Protein AF-0000000085012484 (afdb_homodimer)

InterPro domains:
  IPR000868 Isochorismatase-like domain [PF00857] (34-197)
  IPR036380 Isochorismatase-like superfamily [G3DSA:3.40.50.850] (28-224)
  IPR036380 Isochorismatase-like superfamily [SSF52499] (5-219)
  IPR044717 Nicotinamidase 1 [PTHR47297] (10-223)

Secondary structure (DSSP, 8-state):
--HHHHHHHHHHHHHHHHHTPPEEEE-S-GGGEEEEEE--BGGGTTSSTT--HHHHTTHHHHHHHHHHHHHTT--GGGEEEEEE-B-TT-GGGGTS-S-SBTTSGGGSBPHHHHTSTTGGGSEEEEESSS-GGG-HHHHHHHHH---SEEEEEEE-TTTHHHHHHHHHHHHHHHTT--PEEEEEGGGEE---BTTB-HHHHHHHHHHHHHHTT-EEESEEEE----/--HHHHHHHHHHHHHHHHHTPPEEEE-S-GGGEEEEEE--BGGGTTSSTT--HHHHTTHHHHHHHHHHHHHTT--GGGEEEEEE-B-TT-GGGGTS-S-SBTTSGGGSBPHHHHTSTTGGGSEEEEESSS-GGG-HHHHHHHHH---SEEEEEEE-TTTHHHHHHHHHHHHHHHTT--PEEEEEGGGEE---BTTB-HHHHHHHHHHHHHHTT-EEESEEEE----

Sequence (452 aa):
MTLQEQARQQADLLQAWMSALPEWVLTTRPDRVAVVCVDLVEGFTREGPLASPRVAEIIPRIVQLLRRLLDRGVPAENVVLVQDSHPLDAKEFQAYPPHCVAGTAEAQAVAELRALPEFARFQHFQKNSIASHTSPAFQAWLAQAEFDVVIALGDVTDLCLYTLALHLVTFGMANQQDWTVVVPEECVQTWDAPDHPGDLYHALFLHQLARNGVRVVRALSVGAESMTLQEQARQQADLLQAWMSALPEWVLTTRPDRVAVVCVDLVEGFTREGPLASPRVAEIIPRIVQLLRRLLDRGVPAENVVLVQDSHPLDAKEFQAYPPHCVAGTAEAQAVAELRALPEFARFQHFQKNSIASHTSPAFQAWLAQAEFDVVIALGDVTDLCLYTLALHLVTFGMANQQDWTVVVPEECVQTWDAPDHPGDLYHALFLHQLARNGVRVVRALSVGAES

Solvent-accessible surface area (backbone atoms only — not comparable to full-atom values): 22798 Å² total; per-residue (Å²): 129,56,53,44,56,48,26,33,54,47,28,52,51,43,51,54,52,62,75,61,41,43,73,44,73,56,77,70,60,34,79,30,40,32,37,44,33,27,45,61,22,23,19,38,27,77,30,73,87,63,36,21,69,60,36,43,65,28,48,65,54,41,52,50,51,50,50,54,43,44,73,67,49,25,49,48,66,35,32,32,40,46,27,50,37,20,61,94,80,41,52,50,43,79,55,38,75,81,61,23,36,61,93,42,70,29,34,32,64,31,68,75,55,68,67,38,90,54,45,86,50,33,38,80,36,60,17,44,42,62,37,50,80,66,12,65,69,47,46,56,52,58,73,71,57,74,50,49,34,37,37,42,36,28,32,31,29,67,46,35,31,36,44,36,52,49,46,56,46,35,48,26,24,48,66,67,45,84,48,44,34,33,32,36,50,63,32,45,28,32,55,72,48,95,95,38,54,26,70,51,42,34,46,51,38,50,50,51,40,37,59,66,58,32,46,60,22,41,38,74,39,74,63,74,84,124,130,54,53,43,56,47,26,32,54,49,28,52,52,42,52,54,52,63,75,62,42,43,73,41,72,55,77,71,59,34,78,30,39,32,36,43,32,27,44,63,21,24,19,39,27,78,31,74,86,63,37,20,69,59,36,43,64,29,49,64,54,42,53,51,51,50,51,53,42,44,74,67,49,25,48,46,68,37,32,33,40,45,26,49,36,22,60,93,81,40,53,51,44,78,56,37,74,81,60,24,35,62,93,41,72,28,34,33,62,31,67,76,56,67,65,39,90,53,45,84,50,33,39,81,36,59,18,45,42,61,39,51,80,65,12,66,70,47,46,56,51,58,73,69,58,73,52,49,33,37,37,43,36,28,32,31,29,68,45,34,30,36,43,36,50,49,46,56,43,33,47,26,23,48,66,67,45,84,47,46,36,32,32,36,51,62,31,44,29,32,55,73,48,97,94,38,52,26,71,51,44,34,46,52,36,51,51,52,40,38,60,67,59,35,45,62,22,40,39,75,39,74,64,73,83,124

Structure (mmCIF, N/CA/C/O backbone):
data_AF-0000000085012484-model_v1
#
loop_
_entity.id
_entity.type
_entity.pdbx_description
1 polymer 'Isochorismatase hydrolase'
#
loop_
_atom_site.group_PDB
_atom_site.id
_atom_site.type_symbol
_atom_site.label_atom_id
_atom_site.label_alt_id
_atom_site.label_comp_id
_atom_site.label_asym_id
_atom_site.label_entity_id
_atom_site.label_seq_id
_atom_site.pdbx_PDB_ins_code
_atom_site.Cartn_x
_atom_site.Cartn_y
_atom_site.Cartn_z
_atom_site.occupancy
_atom_site.B_iso_or_equiv
_atom_site.auth_seq_id
_atom_site.auth_comp_id
_atom_site.auth_asym_id
_atom_site.auth_atom_id
_atom_site.pdbx_PDB_model_num
ATOM 1 N N . MET A 1 1 ? -25.656 8.266 6.945 1 86.62 1 MET A N 1
ATOM 2 C CA . MET A 1 1 ? -25.656 6.812 7.09 1 86.62 1 MET A CA 1
ATOM 3 C C . MET A 1 1 ? -24.656 6.367 8.141 1 86.62 1 MET A C 1
ATOM 5 O O . MET A 1 1 ? -23.531 6.887 8.195 1 86.62 1 MET A O 1
ATOM 9 N N . THR A 1 2 ? -25.062 5.461 8.984 1 93 2 THR A N 1
ATOM 10 C CA . THR A 1 2 ? -24.156 4.941 10.008 1 93 2 THR A CA 1
ATOM 11 C C . THR A 1 2 ? -23.047 4.109 9.367 1 93 2 THR A C 1
ATOM 13 O O . THR A 1 2 ? -23.141 3.713 8.203 1 93 2 THR A O 1
ATOM 16 N N . LEU A 1 3 ? -22 3.84 10.078 1 94.5 3 LEU A N 1
ATOM 17 C CA . LEU A 1 3 ? -20.922 2.988 9.594 1 94.5 3 LEU A CA 1
ATOM 18 C C . LEU A 1 3 ? -21.438 1.587 9.281 1 94.5 3 LEU A C 1
ATOM 20 O O . LEU A 1 3 ? -21.016 0.972 8.297 1 94.5 3 LEU A O 1
ATOM 24 N N . GLN A 1 4 ? -22.406 1.146 10.062 1 94.62 4 GLN A N 1
ATOM 25 C CA . GLN A 1 4 ? -22.984 -0.175 9.852 1 94.62 4 GLN A CA 1
ATOM 26 C C . GLN A 1 4 ? -23.734 -0.234 8.531 1 94.62 4 GLN A C 1
ATOM 28 O O . GLN A 1 4 ? -23.641 -1.22 7.793 1 94.62 4 GLN A O 1
ATOM 33 N N . GLU A 1 5 ? -24.484 0.762 8.312 1 94.81 5 GLU A N 1
ATOM 34 C CA . GLU A 1 5 ? -25.25 0.815 7.07 1 94.81 5 GLU A CA 1
ATOM 35 C C . GLU A 1 5 ? -24.328 0.892 5.855 1 94.81 5 GLU A C 1
ATOM 37 O O . GLU A 1 5 ? -24.562 0.213 4.855 1 94.81 5 GLU A O 1
ATOM 42 N N . GLN A 1 6 ? -23.297 1.693 5.977 1 95.38 6 GLN A N 1
ATOM 43 C CA . GLN A 1 6 ? -22.312 1.788 4.906 1 95.38 6 GLN A CA 1
ATOM 44 C C . GLN A 1 6 ? -21.641 0.438 4.648 1 95.38 6 GLN A C 1
ATOM 46 O O . GLN A 1 6 ? -21.484 0.031 3.498 1 95.38 6 GLN A O 1
ATOM 51 N N . ALA A 1 7 ? -21.344 -0.237 5.719 1 95.88 7 ALA A N 1
ATOM 52 C CA . ALA A 1 7 ? -20.656 -1.523 5.629 1 95.88 7 ALA A CA 1
ATOM 53 C C . ALA A 1 7 ? -21.547 -2.57 4.957 1 95.88 7 ALA A C 1
ATOM 55 O O . ALA A 1 7 ? -21.078 -3.342 4.117 1 95.88 7 ALA A O 1
ATOM 56 N N . ARG A 1 8 ? -22.781 -2.553 5.332 1 94.81 8 ARG A N 1
ATOM 57 C CA . ARG A 1 8 ? -23.703 -3.508 4.746 1 94.81 8 ARG A CA 1
ATOM 58 C C . ARG A 1 8 ? -23.859 -3.275 3.244 1 94.81 8 ARG A C 1
ATOM 60 O O . ARG A 1 8 ? -23.844 -4.227 2.459 1 94.81 8 ARG A O 1
ATOM 67 N N . GLN A 1 9 ? -24.047 -2.055 2.883 1 95.19 9 GLN A N 1
ATOM 68 C CA . GLN A 1 9 ? -24.172 -1.717 1.469 1 95.19 9 GLN A CA 1
ATOM 69 C C . GLN A 1 9 ? -22.906 -2.084 0.694 1 95.19 9 GLN A C 1
ATOM 71 O O . GLN A 1 9 ? -22.984 -2.604 -0.42 1 95.19 9 GLN A O 1
ATOM 76 N N . GLN A 1 10 ? -21.812 -1.779 1.312 1 95.62 10 GLN A N 1
ATOM 77 C CA . GLN A 1 10 ? -20.547 -2.107 0.664 1 95.62 10 GLN A CA 1
ATOM 78 C C . GLN A 1 10 ? -20.375 -3.615 0.511 1 95.62 10 GLN A C 1
ATOM 80 O O . GLN A 1 10 ? -19.844 -4.09 -0.499 1 95.62 10 GLN A O 1
ATOM 85 N N . ALA A 1 11 ? -20.781 -4.371 1.531 1 96.94 11 ALA A N 1
ATOM 86 C CA . ALA A 1 11 ? -20.719 -5.832 1.463 1 96.94 11 ALA A CA 1
ATOM 87 C C . ALA A 1 11 ? -21.547 -6.363 0.295 1 96.94 11 ALA A C 1
ATOM 89 O O . ALA A 1 11 ? -21.125 -7.293 -0.395 1 96.94 11 ALA A O 1
ATOM 90 N N . ASP A 1 12 ? -22.703 -5.746 0.072 1 97.06 12 ASP A N 1
ATOM 91 C CA . ASP A 1 12 ? -23.547 -6.145 -1.051 1 97.06 12 ASP A CA 1
ATOM 92 C C . ASP A 1 12 ? -22.844 -5.863 -2.383 1 97.06 12 ASP A C 1
ATOM 94 O O . ASP A 1 12 ? -22.875 -6.699 -3.291 1 97.06 12 ASP A O 1
ATOM 98 N N . LEU A 1 13 ? -22.266 -4.715 -2.459 1 96.94 13 LEU A N 1
ATOM 99 C CA . LEU A 1 13 ? -21.547 -4.336 -3.668 1 96.94 13 LEU A CA 1
ATOM 100 C C . LEU A 1 13 ? -20.391 -5.289 -3.928 1 96.94 13 LEU A C 1
ATOM 102 O O . LEU A 1 13 ? -20.203 -5.762 -5.051 1 96.94 13 LEU A O 1
ATOM 106 N N . LEU A 1 14 ? -19.656 -5.621 -2.891 1 97.25 14 LEU A N 1
ATOM 107 C CA . LEU A 1 14 ? -18.5 -6.496 -3.012 1 97.25 14 LEU A CA 1
ATOM 108 C C . LEU A 1 14 ? -18.922 -7.906 -3.412 1 97.25 14 LEU A C 1
ATOM 110 O O . LEU A 1 14 ? -18.281 -8.539 -4.246 1 97.25 14 LEU A O 1
ATOM 114 N N . GLN A 1 15 ? -19.969 -8.344 -2.801 1 97.5 15 GLN A N 1
ATOM 115 C CA . GLN A 1 15 ? -20.469 -9.68 -3.129 1 97.5 15 GLN A CA 1
ATOM 116 C C . GLN A 1 15 ? -20.859 -9.766 -4.602 1 97.5 15 GLN A C 1
ATOM 118 O O . GLN A 1 15 ? -20.531 -10.742 -5.277 1 97.5 15 GLN A O 1
ATOM 123 N N . ALA A 1 16 ? -21.594 -8.805 -5.066 1 97.81 16 ALA A N 1
ATOM 124 C CA . ALA A 1 16 ? -22 -8.766 -6.469 1 97.81 16 ALA A CA 1
ATOM 125 C C . ALA A 1 16 ? -20.797 -8.688 -7.395 1 97.81 16 ALA A C 1
ATOM 127 O O . ALA A 1 16 ? -20.734 -9.391 -8.406 1 97.81 16 ALA A O 1
ATOM 128 N N . TRP A 1 17 ? -19.859 -7.867 -7.055 1 97.88 17 TRP A N 1
ATOM 129 C CA . TRP A 1 17 ? -18.656 -7.68 -7.863 1 97.88 17 TRP A CA 1
ATOM 130 C C . TRP A 1 17 ? -17.844 -8.969 -7.941 1 97.88 17 TRP A C 1
ATOM 132 O O . TRP A 1 17 ? -17.438 -9.391 -9.031 1 97.88 17 TRP A O 1
ATOM 142 N N . MET A 1 18 ? -17.641 -9.602 -6.793 1 98.06 18 MET A N 1
ATOM 143 C CA . MET A 1 18 ? -16.875 -10.844 -6.734 1 98.06 18 MET A CA 1
ATOM 144 C C . MET A 1 18 ? -17.547 -11.93 -7.566 1 98.06 18 MET A C 1
ATOM 146 O O . MET A 1 18 ? -16.859 -12.688 -8.266 1 98.06 18 MET A O 1
ATOM 150 N N . SER A 1 19 ? -18.828 -12.031 -7.492 1 97.69 19 SER A N 1
ATOM 151 C CA . SER A 1 19 ? -19.578 -13.062 -8.195 1 97.69 19 SER A CA 1
ATOM 152 C C . SER A 1 19 ? -19.531 -12.867 -9.703 1 97.69 19 SER A C 1
ATOM 154 O O . SER A 1 19 ? -19.766 -13.797 -10.469 1 97.69 19 SER A O 1
ATOM 156 N N . ALA A 1 20 ? -19.172 -11.641 -10.141 1 98.19 20 ALA A N 1
ATOM 157 C CA . ALA A 1 20 ? -19.203 -11.305 -11.555 1 98.19 20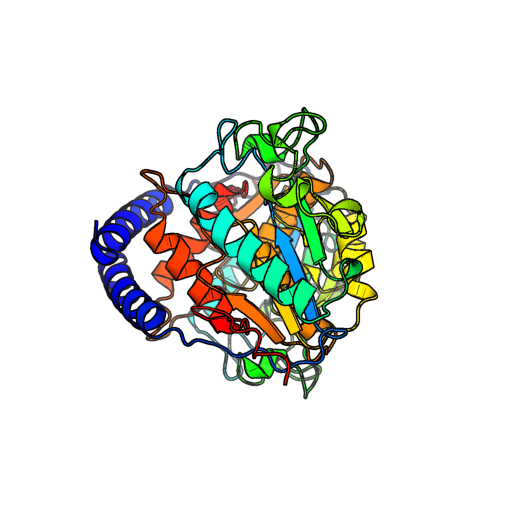 ALA A CA 1
ATOM 158 C C . ALA A 1 20 ? -17.797 -11.281 -12.156 1 98.19 20 ALA A C 1
ATOM 160 O O . ALA A 1 20 ? -17.609 -10.914 -13.312 1 98.19 20 ALA A O 1
ATOM 161 N N . LEU A 1 21 ? -16.812 -11.633 -11.383 1 98.44 21 LEU A N 1
ATOM 162 C CA . LEU A 1 21 ? -15.445 -11.625 -11.898 1 98.44 21 LEU A CA 1
ATOM 163 C C . LEU A 1 21 ? -15.328 -12.492 -13.148 1 98.44 21 LEU A C 1
ATOM 165 O O . LEU A 1 21 ? -15.766 -13.641 -13.156 1 98.44 21 LEU A O 1
ATOM 169 N N . PRO A 1 22 ? -14.734 -12 -14.164 1 97.62 22 PRO A N 1
ATOM 170 C CA . PRO A 1 22 ? -14.602 -12.766 -15.406 1 97.62 22 PRO A CA 1
ATOM 171 C C . PRO A 1 22 ? -13.398 -13.695 -15.398 1 97.62 22 PRO A C 1
ATOM 173 O O . PRO A 1 22 ? -12.516 -13.562 -14.547 1 97.62 22 PRO A O 1
ATOM 176 N N . GLU A 1 23 ? -13.469 -14.57 -16.281 1 97.25 23 GLU A N 1
ATOM 177 C CA . GLU A 1 23 ? -12.242 -15.258 -16.672 1 97.25 23 GLU A CA 1
ATOM 178 C C . GLU A 1 23 ? -11.484 -14.477 -17.734 1 97.25 23 GLU A C 1
ATOM 180 O O . GLU A 1 23 ? -12.078 -13.695 -18.484 1 97.25 23 GLU A O 1
ATOM 185 N N . TRP A 1 24 ? -10.25 -14.586 -17.719 1 97.25 24 TRP A N 1
ATOM 186 C CA . TRP A 1 24 ? -9.43 -13.891 -18.703 1 97.25 24 TRP A CA 1
ATOM 187 C C . TRP A 1 24 ? -8.523 -14.867 -19.453 1 97.25 24 TRP A C 1
ATOM 189 O O . TRP A 1 24 ? -7.863 -15.703 -18.828 1 97.25 24 TRP A O 1
ATOM 199 N N . VAL A 1 25 ? -8.484 -14.812 -20.719 1 96.88 25 VAL A N 1
ATOM 200 C CA . VAL A 1 25 ? -7.637 -15.664 -21.547 1 96.88 25 VAL A CA 1
ATOM 201 C C . VAL A 1 25 ? -6.332 -14.945 -21.875 1 96.88 25 VAL A C 1
ATOM 203 O O . VAL A 1 25 ? -6.348 -13.852 -22.453 1 96.88 25 VAL A O 1
ATOM 206 N N . LEU A 1 26 ? -5.273 -15.516 -21.453 1 96.75 26 LEU A N 1
ATOM 207 C CA . LEU A 1 26 ? -3.957 -14.953 -21.719 1 96.75 26 LEU A CA 1
ATOM 208 C C . LEU A 1 26 ? -3.547 -15.188 -23.172 1 96.75 26 LEU A C 1
ATOM 210 O O . LEU A 1 26 ? -3.402 -16.328 -23.609 1 96.75 26 LEU A O 1
ATOM 214 N N . THR A 1 27 ? -3.324 -14.125 -23.922 1 95.38 27 THR A N 1
ATOM 215 C CA . THR A 1 27 ? -2.977 -14.242 -25.328 1 95.38 27 THR A CA 1
ATOM 216 C C . THR A 1 27 ? -1.604 -13.641 -25.609 1 95.38 27 THR A C 1
ATOM 218 O O . THR A 1 27 ? -1.091 -13.727 -26.719 1 95.38 27 THR A O 1
ATOM 221 N N . THR A 1 28 ? -1.073 -13.031 -24.594 1 95.56 28 THR A N 1
ATOM 222 C CA . THR A 1 28 ? 0.218 -12.359 -24.719 1 95.56 28 THR A CA 1
ATOM 223 C C . THR A 1 28 ? 1.323 -13.367 -25.016 1 95.56 28 THR A C 1
ATOM 225 O O . THR A 1 28 ? 1.299 -14.492 -24.516 1 95.56 28 THR A O 1
ATOM 228 N N . ARG A 1 29 ? 2.338 -12.961 -25.875 1 96.19 29 ARG A N 1
ATOM 229 C CA . ARG A 1 29 ? 3.508 -13.797 -26.109 1 96.19 29 ARG A CA 1
ATOM 230 C C . ARG A 1 29 ? 4.148 -14.234 -24.797 1 96.19 29 ARG A C 1
ATOM 232 O O . ARG A 1 29 ? 4.344 -13.414 -23.891 1 96.19 29 ARG A O 1
ATOM 239 N N . PRO A 1 30 ? 4.457 -15.516 -24.703 1 96.56 30 PRO A N 1
ATOM 240 C CA . PRO A 1 30 ? 4.945 -16.047 -23.422 1 96.56 30 PRO A CA 1
ATOM 241 C C . PRO A 1 30 ? 6.176 -15.305 -22.906 1 96.56 30 PRO A C 1
ATOM 243 O O . PRO A 1 30 ? 6.328 -15.117 -21.703 1 96.56 30 PRO A O 1
ATOM 246 N N . ASP A 1 31 ? 7.086 -14.875 -23.781 1 96.12 31 ASP A N 1
ATOM 247 C CA . ASP A 1 31 ? 8.328 -14.227 -23.359 1 96.12 31 ASP A CA 1
ATOM 248 C C . ASP A 1 31 ? 8.055 -12.828 -22.797 1 96.12 31 ASP A C 1
ATOM 250 O O . ASP A 1 31 ? 8.93 -12.219 -22.188 1 96.12 31 ASP A O 1
ATOM 254 N N . ARG A 1 32 ? 6.797 -12.336 -22.938 1 97.06 32 ARG A N 1
ATOM 255 C CA . ARG A 1 32 ? 6.41 -11.008 -22.484 1 97.06 32 ARG A CA 1
ATOM 256 C C . ARG A 1 32 ? 5.527 -11.094 -21.25 1 97.06 32 ARG A C 1
ATOM 258 O O . ARG A 1 32 ? 4.926 -10.102 -20.828 1 97.06 32 ARG A O 1
ATOM 265 N N . VAL A 1 33 ? 5.453 -12.281 -20.609 1 97.62 33 VAL A N 1
ATOM 266 C CA . VAL A 1 33 ? 4.664 -12.539 -19.406 1 97.62 33 VAL A CA 1
ATOM 267 C C . VAL A 1 33 ? 5.594 -12.742 -18.219 1 97.62 33 VAL A C 1
ATOM 269 O O . VAL A 1 33 ? 6.574 -13.492 -18.312 1 97.62 33 VAL A O 1
ATOM 272 N N . ALA A 1 34 ? 5.355 -12.039 -17.141 1 98.19 34 ALA A N 1
ATOM 273 C CA . ALA A 1 34 ? 6.004 -12.305 -15.859 1 98.19 34 ALA A CA 1
ATOM 274 C C . ALA A 1 34 ? 4.992 -12.797 -14.828 1 98.19 34 ALA A C 1
ATOM 276 O O . ALA A 1 34 ? 3.828 -12.391 -14.852 1 98.19 34 ALA A O 1
ATOM 277 N N . VAL A 1 35 ? 5.445 -13.68 -13.969 1 98.62 35 VAL A N 1
ATOM 278 C CA . VAL A 1 35 ? 4.668 -14.133 -12.82 1 98.62 35 VAL A CA 1
ATOM 279 C C . VAL A 1 35 ? 5.398 -13.781 -11.531 1 98.62 35 VAL A C 1
ATOM 281 O O . VAL A 1 35 ? 6.523 -14.234 -11.297 1 98.62 35 VAL A O 1
ATOM 284 N N . VAL A 1 36 ? 4.801 -12.961 -10.734 1 98.81 36 VAL A N 1
ATOM 285 C CA . VAL A 1 36 ? 5.402 -12.555 -9.469 1 98.81 36 VAL A CA 1
ATOM 286 C C . VAL A 1 36 ? 4.586 -13.109 -8.305 1 98.81 36 VAL A C 1
ATOM 288 O O . VAL A 1 36 ? 3.422 -12.75 -8.125 1 98.81 36 VAL A O 1
ATOM 291 N N . CYS A 1 37 ? 5.203 -13.984 -7.574 1 98.88 37 CYS A N 1
ATOM 292 C CA . CYS A 1 37 ? 4.574 -14.688 -6.461 1 98.88 37 CYS A CA 1
ATOM 293 C C . CYS A 1 37 ? 5.078 -14.148 -5.125 1 98.88 37 CYS A C 1
ATOM 295 O O . CYS A 1 37 ? 6.285 -13.992 -4.93 1 98.88 37 CYS A O 1
ATOM 297 N N . VAL A 1 38 ? 4.125 -13.93 -4.219 1 98.88 38 VAL A N 1
ATOM 298 C CA . VAL A 1 38 ? 4.547 -13.406 -2.926 1 98.88 38 VAL A CA 1
ATOM 299 C C . VAL A 1 38 ? 4.188 -14.398 -1.822 1 98.88 38 VAL A C 1
ATOM 301 O O . VAL A 1 38 ? 3.043 -14.852 -1.735 1 98.88 38 VAL A O 1
ATOM 304 N N . ASP A 1 39 ? 5.16 -14.781 -1.047 1 98.62 39 ASP A N 1
ATOM 305 C CA . ASP A 1 39 ? 5.055 -15.477 0.234 1 98.62 39 ASP A CA 1
ATOM 306 C C . ASP A 1 39 ? 4.363 -16.828 0.073 1 98.62 39 ASP A C 1
ATOM 308 O O . ASP A 1 39 ? 3.439 -17.156 0.823 1 98.62 39 ASP A O 1
ATOM 312 N N . LEU A 1 40 ? 4.785 -17.516 -0.959 1 98.62 40 LEU A N 1
ATOM 313 C CA . LEU A 1 40 ? 4.453 -18.938 -1.072 1 98.62 40 LEU A CA 1
ATOM 314 C C . LEU A 1 40 ? 5.453 -19.797 -0.301 1 98.62 40 LEU A C 1
ATOM 316 O O . LEU A 1 40 ? 6.199 -20.578 -0.896 1 98.62 40 LEU A O 1
ATOM 320 N N . VAL A 1 41 ? 5.371 -19.656 1 1 98.69 41 VAL A N 1
ATOM 321 C CA . VAL A 1 41 ? 6.324 -20.266 1.918 1 98.69 41 VAL A CA 1
ATOM 322 C C . VAL A 1 41 ? 5.578 -21.125 2.934 1 98.69 41 VAL A C 1
ATOM 324 O O . VAL A 1 41 ? 4.379 -20.953 3.15 1 98.69 41 VAL A O 1
ATOM 327 N N . GLU A 1 42 ? 6.301 -21.953 3.594 1 98.69 42 GLU A N 1
ATOM 328 C CA . GLU A 1 42 ? 5.715 -22.875 4.559 1 98.69 42 GLU A CA 1
ATOM 329 C C . GLU A 1 42 ? 5.18 -22.141 5.781 1 98.69 42 GLU A C 1
ATOM 331 O O . GLU A 1 42 ? 4.191 -22.562 6.387 1 98.69 42 GLU A O 1
ATOM 336 N N . GLY A 1 43 ? 5.75 -21.016 6.113 1 98.44 43 GLY A N 1
ATOM 337 C CA . GLY A 1 43 ? 5.395 -20.234 7.293 1 98.44 43 GLY A CA 1
ATOM 338 C C . GLY A 1 43 ? 4.012 -19.625 7.211 1 98.44 43 GLY A C 1
ATOM 339 O O . GLY A 1 43 ? 3.455 -19.203 8.227 1 98.44 43 GLY A O 1
ATOM 340 N N . PHE A 1 44 ? 3.412 -19.578 6.02 1 98.44 44 PHE A N 1
ATOM 341 C CA . PHE A 1 44 ? 2.074 -19.031 5.852 1 98.44 44 PHE A CA 1
ATOM 342 C C . PHE A 1 44 ? 1.084 -20.125 5.457 1 98.44 44 PHE A C 1
ATOM 344 O O . PHE A 1 44 ? -0.105 -19.859 5.2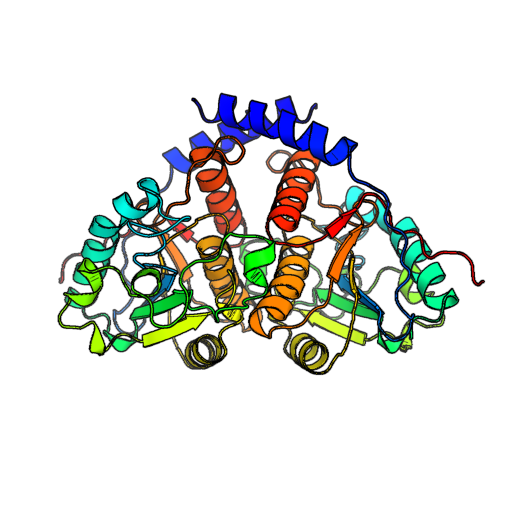77 1 98.44 44 PHE A O 1
ATOM 351 N N . THR A 1 45 ? 1.548 -21.344 5.32 1 97.81 45 THR A N 1
ATOM 352 C CA . THR A 1 45 ? 0.687 -22.438 4.863 1 97.81 45 THR A CA 1
ATOM 353 C C . THR A 1 45 ? 0.558 -23.5 5.938 1 97.81 45 THR A C 1
ATOM 355 O O . THR A 1 45 ? -0.546 -23.797 6.41 1 97.81 45 THR A O 1
ATOM 358 N N . ARG A 1 46 ? 1.767 -23.984 6.391 1 96.94 46 ARG A N 1
ATOM 359 C CA . ARG A 1 46 ? 1.653 -25.188 7.199 1 96.94 46 ARG A CA 1
ATOM 360 C C . ARG A 1 46 ? 2.49 -25.078 8.469 1 96.94 46 ARG A C 1
ATOM 362 O O . ARG A 1 46 ? 2.311 -25.859 9.406 1 96.94 46 ARG A O 1
ATOM 369 N N . GLU A 1 47 ? 3.314 -24.156 8.578 1 96.25 47 GLU A N 1
ATOM 370 C CA . GLU A 1 47 ? 4.25 -24.094 9.703 1 96.25 47 GLU A CA 1
ATOM 371 C C . GLU A 1 47 ? 4.203 -22.719 10.375 1 96.25 47 GLU A C 1
ATOM 373 O O . GLU A 1 47 ? 4.105 -21.688 9.695 1 96.25 47 GLU A O 1
ATOM 378 N N . GLY A 1 48 ? 4.23 -22.781 11.766 1 95.88 48 GLY A N 1
ATOM 379 C CA . GLY A 1 48 ? 4.484 -21.531 12.461 1 95.88 48 GLY A CA 1
ATOM 380 C C . GLY A 1 48 ? 3.217 -20.797 12.852 1 95.88 48 GLY A C 1
ATOM 381 O O . GLY A 1 48 ? 2.113 -21.234 12.516 1 95.88 48 GLY A O 1
ATOM 382 N N . PRO A 1 49 ? 3.406 -19.672 13.484 1 96 49 PRO A N 1
ATOM 383 C CA . PRO A 1 49 ? 2.293 -18.969 14.117 1 96 49 PRO A CA 1
ATOM 384 C C . PRO A 1 49 ? 1.375 -18.281 13.109 1 96 49 PRO A C 1
ATOM 386 O O . PRO A 1 49 ? 0.233 -17.938 13.438 1 96 49 PRO A O 1
ATOM 389 N N . LEU A 1 50 ? 1.866 -18.062 11.898 1 96.25 50 LEU A N 1
ATOM 390 C CA . LEU A 1 50 ? 1.052 -17.328 10.93 1 96.25 50 LEU A CA 1
ATOM 391 C C . LEU A 1 50 ? 0.537 -18.266 9.836 1 96.25 50 LEU A C 1
ATOM 393 O O . LEU A 1 50 ? 0.027 -17.797 8.812 1 96.25 50 LEU A O 1
ATOM 397 N N . ALA A 1 51 ? 0.682 -19.562 10.078 1 97.25 51 ALA A N 1
ATOM 398 C CA . ALA A 1 51 ? 0.148 -20.531 9.125 1 97.25 51 ALA A CA 1
ATOM 399 C C . ALA A 1 51 ? -1.374 -20.453 9.055 1 97.25 51 ALA A C 1
ATOM 401 O O . ALA A 1 51 ? -2.043 -20.281 10.078 1 97.25 51 ALA A O 1
ATOM 402 N N . SER A 1 52 ? -1.858 -20.531 7.824 1 97.06 52 SER A N 1
ATOM 403 C CA . SER A 1 52 ? -3.299 -20.469 7.59 1 97.06 52 SER A CA 1
ATOM 404 C C . SER A 1 52 ? -3.75 -21.578 6.645 1 97.06 52 SER A C 1
ATOM 406 O O . SER A 1 52 ? -3.254 -21.688 5.52 1 97.06 52 SER A O 1
ATOM 408 N N . PRO A 1 53 ? -4.75 -22.359 7.055 1 96.56 53 PRO A N 1
ATOM 409 C CA . PRO A 1 53 ? -5.293 -23.359 6.133 1 96.56 53 PRO A CA 1
ATOM 410 C C . PRO A 1 53 ? -5.875 -22.75 4.863 1 96.56 53 PRO A C 1
ATOM 412 O O . PRO A 1 53 ? -5.828 -23.359 3.797 1 96.56 53 PRO A O 1
ATOM 415 N N . ARG A 1 54 ? -6.398 -21.547 4.957 1 97.19 54 ARG A N 1
ATOM 416 C CA . ARG A 1 54 ? -6.926 -20.844 3.789 1 97.19 54 ARG A CA 1
ATOM 417 C C . ARG A 1 54 ? -5.836 -20.625 2.746 1 97.19 54 ARG A C 1
ATOM 419 O O . ARG A 1 54 ? -6.062 -20.828 1.55 1 97.19 54 ARG A O 1
ATOM 426 N N . VAL A 1 55 ? -4.707 -20.25 3.26 1 97.38 55 VAL A N 1
ATOM 427 C CA . VAL A 1 55 ? -3.592 -19.969 2.361 1 97.38 55 VAL A CA 1
ATOM 428 C C . VAL A 1 55 ? -3.057 -21.281 1.782 1 97.38 55 VAL A C 1
ATOM 430 O O . VAL A 1 55 ? -2.736 -21.344 0.594 1 97.38 55 VAL A O 1
ATOM 433 N N . ALA A 1 56 ? -2.996 -22.312 2.6 1 98.06 56 ALA A N 1
ATOM 434 C CA . ALA A 1 56 ? -2.537 -23.625 2.123 1 98.06 56 ALA A CA 1
ATOM 435 C C . ALA A 1 56 ? -3.414 -24.125 0.982 1 98.06 56 ALA A C 1
ATOM 437 O O . ALA A 1 56 ? -2.926 -24.797 0.067 1 98.06 56 ALA A O 1
ATOM 438 N N . GLU A 1 57 ? -4.617 -23.75 0.962 1 97.5 57 GLU A N 1
ATOM 439 C CA . GLU A 1 57 ? -5.613 -24.297 0.042 1 97.5 57 GLU A CA 1
ATOM 440 C C . GLU A 1 57 ? -5.402 -23.766 -1.374 1 97.5 57 GLU A C 1
ATOM 442 O O . GLU A 1 57 ? -5.875 -24.359 -2.342 1 97.5 57 GLU A O 1
ATOM 447 N N . ILE A 1 58 ? -4.719 -22.672 -1.524 1 97.81 58 ILE A N 1
ATOM 448 C CA . ILE A 1 58 ? -4.586 -22.109 -2.865 1 97.81 58 ILE A CA 1
ATOM 449 C C . ILE A 1 58 ? -3.33 -22.656 -3.533 1 97.81 58 ILE A C 1
ATOM 451 O O . ILE A 1 58 ? -3.133 -22.484 -4.738 1 97.81 58 ILE A O 1
ATOM 455 N N . ILE A 1 59 ? -2.459 -23.391 -2.832 1 98.5 59 ILE A N 1
ATOM 456 C CA . ILE A 1 59 ? -1.148 -23.812 -3.314 1 98.5 59 ILE A CA 1
ATOM 457 C C . ILE A 1 59 ? -1.312 -24.719 -4.535 1 98.5 59 ILE A C 1
ATOM 459 O O . ILE A 1 59 ? -0.667 -24.5 -5.566 1 98.5 59 ILE A O 1
ATOM 463 N N . PRO A 1 60 ? -2.232 -25.688 -4.531 1 98.06 60 PRO A N 1
ATOM 464 C CA . PRO A 1 60 ? -2.365 -26.547 -5.711 1 98.06 60 PRO A CA 1
ATOM 465 C C . PRO A 1 60 ? -2.771 -25.766 -6.965 1 98.06 60 PRO A C 1
ATOM 467 O O . PRO A 1 60 ? -2.262 -26.031 -8.055 1 98.06 60 PRO A O 1
ATOM 470 N N . ARG A 1 61 ? -3.656 -24.781 -6.84 1 97.5 61 ARG A N 1
ATOM 471 C CA . ARG A 1 61 ? -4.105 -23.984 -7.98 1 97.5 61 ARG A CA 1
ATOM 472 C C . ARG A 1 61 ? -2.967 -23.141 -8.531 1 97.5 61 ARG A C 1
ATOM 474 O O . ARG A 1 61 ? -2.84 -22.969 -9.75 1 97.5 61 ARG A O 1
ATOM 481 N N . ILE A 1 62 ? -2.164 -22.578 -7.641 1 98.5 62 ILE A N 1
ATOM 482 C CA . ILE A 1 62 ? -1.029 -21.766 -8.047 1 98.5 62 ILE A CA 1
ATOM 483 C C . ILE A 1 62 ? -0.022 -22.625 -8.812 1 98.5 62 ILE A C 1
ATOM 485 O O . ILE A 1 62 ? 0.447 -22.234 -9.883 1 98.5 62 ILE A O 1
ATOM 489 N N . VAL A 1 63 ? 0.264 -23.797 -8.297 1 98.38 63 VAL A N 1
ATOM 490 C CA . VAL A 1 63 ? 1.24 -24.688 -8.922 1 98.38 63 VAL A CA 1
ATOM 491 C C . VAL A 1 63 ? 0.734 -25.141 -10.289 1 98.38 63 VAL A C 1
ATOM 493 O O . VAL A 1 63 ? 1.497 -25.172 -11.258 1 98.38 63 VAL A O 1
ATOM 496 N N . GLN A 1 64 ? -0.526 -25.406 -10.367 1 97.5 64 GLN A N 1
ATOM 497 C CA . GLN A 1 64 ? -1.124 -25.781 -11.641 1 97.5 64 GLN A CA 1
ATOM 498 C C . GLN A 1 64 ? -1.018 -24.656 -12.664 1 97.5 64 GLN A C 1
ATOM 500 O O . GLN A 1 64 ? -0.667 -24.891 -13.82 1 97.5 64 GLN A O 1
ATOM 505 N N . LEU A 1 65 ? -1.343 -23.453 -12.266 1 98 65 LEU A N 1
ATOM 506 C CA . LEU A 1 65 ? -1.242 -22.312 -13.164 1 98 65 LEU A CA 1
ATOM 507 C C . LEU A 1 65 ? 0.197 -22.109 -13.625 1 98 65 LEU A C 1
ATOM 509 O O . LEU A 1 65 ? 0.447 -21.875 -14.812 1 98 65 LEU A O 1
ATOM 513 N N . LEU A 1 66 ? 1.151 -22.203 -12.711 1 98.25 66 LEU A N 1
ATOM 514 C CA . LEU A 1 66 ? 2.561 -22.031 -13.047 1 98.25 66 LEU A CA 1
ATOM 515 C C . LEU A 1 66 ? 2.996 -23.078 -14.07 1 98.25 66 LEU A C 1
ATOM 517 O O . LEU A 1 66 ? 3.672 -22.75 -15.055 1 98.25 66 LEU A O 1
ATOM 521 N N . ARG A 1 67 ? 2.557 -24.328 -13.867 1 97.56 67 ARG A N 1
ATOM 522 C CA . ARG A 1 67 ? 2.902 -25.391 -14.797 1 97.56 67 ARG A CA 1
ATOM 523 C C . ARG A 1 67 ? 2.344 -25.109 -16.188 1 97.56 67 ARG A C 1
ATOM 525 O O . ARG A 1 67 ? 3.039 -25.281 -17.188 1 97.56 67 ARG A O 1
ATOM 532 N N . ARG A 1 68 ? 1.14 -24.641 -16.219 1 97.5 68 ARG A N 1
ATOM 533 C CA . ARG A 1 68 ? 0.518 -24.312 -17.5 1 97.5 68 ARG A CA 1
ATOM 534 C C . ARG A 1 68 ? 1.261 -23.188 -18.203 1 97.5 68 ARG A C 1
ATOM 536 O O . ARG A 1 68 ? 1.439 -23.219 -19.422 1 97.5 68 ARG A O 1
ATOM 543 N N . LEU A 1 69 ? 1.659 -22.188 -17.469 1 98.19 69 LEU A N 1
ATOM 544 C CA . LEU A 1 69 ? 2.377 -21.062 -18.031 1 98.19 69 LEU A CA 1
ATOM 545 C C . LEU A 1 69 ? 3.75 -21.484 -18.547 1 98.19 69 LEU A C 1
ATOM 547 O O . LEU A 1 69 ? 4.16 -21.078 -19.641 1 98.19 69 LEU A O 1
ATOM 551 N N . LEU A 1 70 ? 4.438 -22.297 -17.734 1 97.88 70 LEU A N 1
ATOM 552 C CA . LEU A 1 70 ? 5.742 -22.812 -18.141 1 97.88 70 LEU A CA 1
ATOM 553 C C . LEU A 1 70 ? 5.621 -23.688 -19.391 1 97.88 70 LEU A C 1
ATOM 555 O O . LEU A 1 70 ? 6.426 -23.547 -20.328 1 97.88 70 LEU A O 1
ATOM 559 N N . ASP A 1 71 ? 4.605 -24.484 -19.406 1 96.56 71 ASP A N 1
ATOM 560 C CA . ASP A 1 71 ? 4.355 -25.344 -20.562 1 96.56 71 ASP A CA 1
ATOM 561 C C . ASP A 1 71 ? 4.062 -24.516 -21.812 1 96.56 71 ASP A C 1
ATOM 563 O O . ASP A 1 71 ? 4.402 -24.922 -22.922 1 96.56 71 ASP A O 1
ATOM 567 N N . ARG A 1 72 ? 3.484 -23.375 -21.625 1 95.81 72 ARG A N 1
ATOM 568 C CA . ARG A 1 72 ? 3.145 -22.5 -22.734 1 95.81 72 ARG A CA 1
ATOM 569 C C . ARG A 1 72 ? 4.375 -21.734 -23.219 1 95.81 72 ARG A C 1
ATOM 571 O O . ARG A 1 72 ? 4.328 -21.078 -24.266 1 95.81 72 ARG A O 1
ATOM 578 N N . GLY A 1 73 ? 5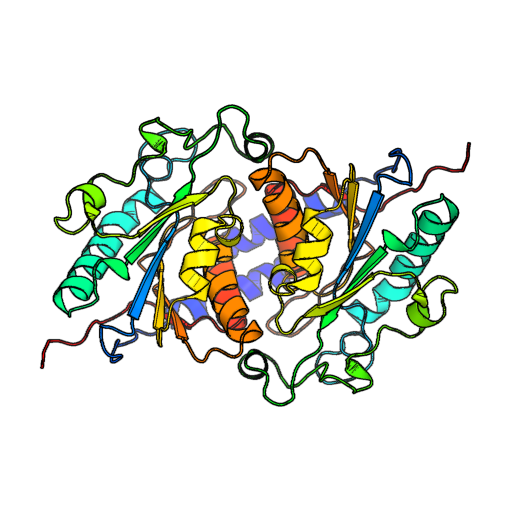.434 -21.797 -22.438 1 96.88 73 GLY A N 1
ATOM 579 C CA . GLY A 1 73 ? 6.684 -21.234 -22.906 1 96.88 73 GLY A CA 1
ATOM 580 C C . GLY A 1 73 ? 7.125 -20.016 -22.109 1 96.88 73 GLY A C 1
ATOM 581 O O . GLY A 1 73 ? 8.109 -19.359 -22.469 1 96.88 73 GLY A O 1
ATOM 582 N N . VAL A 1 74 ? 6.391 -19.625 -21.078 1 97.75 74 VAL A N 1
ATOM 583 C CA . VAL A 1 74 ? 6.879 -18.562 -20.203 1 97.75 74 VAL A CA 1
ATOM 584 C C . VAL A 1 74 ? 8.242 -18.938 -19.625 1 97.75 74 VAL A C 1
ATOM 586 O O . VAL A 1 74 ? 8.391 -20 -19.031 1 97.75 74 VAL A O 1
ATOM 589 N N . PRO A 1 75 ? 9.258 -18.156 -19.891 1 97.56 75 PRO A N 1
ATOM 590 C CA . PRO A 1 75 ? 10.578 -18.5 -19.344 1 97.56 75 PRO A CA 1
ATOM 591 C C . PRO A 1 75 ? 10.578 -18.656 -17.828 1 97.56 75 PRO A C 1
ATOM 593 O O . PRO A 1 75 ? 9.922 -17.875 -17.125 1 97.56 75 PRO A O 1
ATOM 596 N N . ALA A 1 76 ? 11.266 -19.641 -17.344 1 98.31 76 ALA A N 1
ATOM 597 C CA . ALA A 1 76 ? 11.359 -19.875 -15.906 1 98.31 76 ALA A CA 1
ATOM 598 C C . ALA A 1 76 ? 11.914 -18.641 -15.188 1 98.31 76 ALA A C 1
ATOM 600 O O . ALA A 1 76 ? 11.516 -18.344 -14.055 1 98.31 76 ALA A O 1
ATOM 601 N N . GLU A 1 77 ? 12.781 -17.891 -15.82 1 96.94 77 GLU A N 1
ATOM 602 C CA . GLU A 1 77 ? 13.414 -16.703 -15.25 1 96.94 77 GLU A CA 1
ATOM 603 C C . GLU A 1 77 ? 12.406 -15.562 -15.086 1 96.94 77 GLU A C 1
ATOM 605 O O . GLU A 1 77 ? 12.695 -14.57 -14.414 1 96.94 77 GLU A O 1
ATOM 610 N N . ASN A 1 78 ? 11.211 -15.711 -15.742 1 97.88 78 ASN A N 1
ATOM 611 C CA . ASN A 1 78 ? 10.148 -14.719 -15.609 1 97.88 78 ASN A CA 1
ATOM 612 C C . ASN A 1 78 ? 9.242 -15.031 -14.422 1 97.88 78 ASN A C 1
ATOM 614 O O . ASN A 1 78 ? 8.312 -14.273 -14.133 1 97.88 78 ASN A O 1
ATOM 618 N N . VAL A 1 79 ? 9.477 -16.156 -13.758 1 98.5 79 VAL A N 1
ATOM 619 C CA . VAL A 1 79 ? 8.773 -16.5 -12.523 1 98.5 79 VAL A CA 1
ATOM 620 C C . VAL A 1 79 ? 9.578 -16.031 -11.32 1 98.5 79 VAL A C 1
ATOM 622 O O . VAL A 1 79 ? 10.719 -16.453 -11.125 1 98.5 79 VAL A O 1
ATOM 625 N N . VAL A 1 80 ? 9 -15.188 -10.547 1 98.62 80 VAL A N 1
ATOM 626 C CA . VAL A 1 80 ? 9.672 -14.516 -9.445 1 98.62 80 VAL A CA 1
ATOM 627 C C . VAL A 1 80 ? 9.008 -14.906 -8.125 1 98.62 80 VAL A C 1
ATOM 629 O O . VAL A 1 80 ? 7.785 -14.859 -8 1 98.62 80 VAL A O 1
ATOM 632 N N . LEU A 1 81 ? 9.781 -15.328 -7.215 1 98.75 81 LEU A N 1
ATOM 633 C CA . LEU A 1 81 ? 9.359 -15.523 -5.832 1 98.75 81 LEU A CA 1
ATOM 634 C C . LEU A 1 81 ? 9.938 -14.438 -4.934 1 98.75 81 LEU A C 1
ATOM 636 O O . LEU A 1 81 ? 11.156 -14.312 -4.809 1 98.75 81 LEU A O 1
ATOM 640 N N . VAL A 1 82 ? 9.125 -13.578 -4.395 1 98.62 82 VAL A N 1
ATOM 641 C CA . VAL A 1 82 ? 9.531 -12.586 -3.4 1 98.62 82 VAL A CA 1
ATOM 642 C C . VAL A 1 82 ? 8.953 -12.953 -2.039 1 98.62 82 VAL A C 1
ATOM 644 O O . VAL A 1 82 ? 7.746 -12.812 -1.811 1 98.62 82 VAL A O 1
ATOM 647 N N . GLN A 1 83 ? 9.859 -13.398 -1.123 1 98.44 83 GLN A N 1
ATOM 648 C CA . GLN A 1 83 ? 9.359 -14.148 0.025 1 98.44 83 GLN A CA 1
ATOM 649 C C . GLN A 1 83 ? 9.898 -13.578 1.333 1 98.44 83 GLN A C 1
ATOM 651 O O . GLN A 1 83 ? 11.016 -13.062 1.377 1 98.44 83 GLN A O 1
ATOM 656 N N . ASP A 1 84 ? 9.086 -13.641 2.373 1 98.31 84 ASP A N 1
ATOM 657 C CA . ASP A 1 84 ? 9.477 -13.219 3.715 1 98.31 84 ASP A CA 1
ATOM 658 C C . ASP A 1 84 ? 10.703 -13.992 4.191 1 98.31 84 ASP A C 1
ATOM 660 O O . ASP A 1 84 ? 10.75 -15.219 4.094 1 98.31 84 ASP A O 1
ATOM 664 N N . SER A 1 85 ? 11.641 -13.375 4.602 1 98.19 85 SER A N 1
ATOM 665 C CA . SER A 1 85 ? 12.859 -13.852 5.246 1 98.19 85 SER A CA 1
ATOM 666 C C . SER A 1 85 ? 13.406 -12.812 6.227 1 98.19 85 SER A C 1
ATOM 668 O O . SER A 1 85 ? 14.062 -11.852 5.82 1 98.19 85 SER A O 1
ATOM 670 N N . HIS A 1 86 ? 13.188 -13.031 7.508 1 98.12 86 HIS A N 1
ATOM 671 C CA . HIS A 1 86 ? 13.43 -12 8.508 1 98.12 86 HIS A CA 1
ATOM 672 C C . HIS A 1 86 ? 14.648 -12.328 9.359 1 98.12 86 HIS A C 1
ATOM 674 O O . HIS A 1 86 ? 14.906 -13.5 9.664 1 98.12 86 HIS A O 1
ATOM 680 N N . PRO A 1 87 ? 15.391 -11.328 9.742 1 97.62 87 PRO A N 1
ATOM 681 C CA . PRO A 1 87 ? 16.344 -11.57 10.82 1 97.62 87 PRO A CA 1
ATOM 682 C C . PRO A 1 87 ? 15.664 -11.867 12.156 1 97.62 87 PRO A C 1
ATOM 684 O O . PRO A 1 87 ? 14.469 -11.594 12.312 1 97.62 87 PRO A O 1
ATOM 687 N N . LEU A 1 88 ? 16.359 -12.352 13.086 1 96.31 88 LEU A N 1
ATOM 688 C CA . LEU A 1 88 ? 15.812 -12.758 14.375 1 96.31 88 LEU A CA 1
ATOM 689 C C . LEU A 1 88 ? 15.188 -11.562 15.102 1 96.31 88 LEU A C 1
ATOM 691 O O . LEU A 1 88 ? 14.219 -11.727 15.844 1 96.31 88 LEU A O 1
ATOM 695 N N . ASP A 1 89 ? 15.727 -10.391 14.875 1 95.88 89 ASP A N 1
ATOM 696 C CA . ASP A 1 89 ? 15.273 -9.203 15.586 1 95.88 89 ASP A CA 1
ATOM 697 C C . ASP A 1 89 ? 14.5 -8.266 14.656 1 95.88 89 ASP A C 1
ATOM 699 O O . ASP A 1 89 ? 14.57 -7.047 14.789 1 95.88 89 ASP A O 1
ATOM 703 N N . ALA A 1 90 ? 13.789 -8.867 13.734 1 95.88 90 ALA A N 1
ATOM 704 C CA . ALA A 1 90 ? 13.062 -8.062 12.75 1 95.88 90 ALA A CA 1
ATOM 705 C C . ALA A 1 90 ? 12.109 -7.09 13.438 1 95.88 90 ALA A C 1
ATOM 707 O O . ALA A 1 90 ? 11.406 -7.465 14.375 1 95.88 90 ALA A O 1
ATOM 708 N N . LYS A 1 91 ? 12.031 -5.852 12.992 1 94.31 91 LYS A N 1
ATOM 709 C CA . LYS A 1 91 ? 11.148 -4.824 13.539 1 94.31 91 LYS A CA 1
ATOM 710 C C . LYS A 1 91 ? 9.688 -5.172 13.305 1 94.31 91 LYS A C 1
ATOM 712 O O . LYS A 1 91 ? 8.82 -4.809 14.094 1 94.31 91 LYS A O 1
ATOM 717 N N . GLU A 1 92 ? 9.445 -5.895 12.227 1 94.06 92 GLU A N 1
ATOM 718 C CA . GLU A 1 92 ? 8.086 -6.312 11.883 1 94.06 92 GLU A CA 1
ATOM 719 C C . GLU A 1 92 ? 7.48 -7.172 12.992 1 94.06 92 GLU A C 1
ATOM 721 O O . GLU A 1 92 ? 6.254 -7.281 13.094 1 94.06 92 GLU A O 1
ATOM 726 N N . PHE A 1 93 ? 8.312 -7.789 13.852 1 95.75 93 PHE A N 1
ATOM 727 C CA . PHE A 1 93 ? 7.84 -8.68 14.906 1 95.75 93 PHE A CA 1
ATOM 728 C C . PHE A 1 93 ? 7.145 -7.898 16.016 1 95.75 93 PHE A C 1
ATOM 730 O O . PHE A 1 93 ? 6.484 -8.484 16.875 1 95.75 93 PHE A O 1
ATOM 737 N N . GLN A 1 94 ? 7.203 -6.559 15.938 1 92.06 94 GLN A N 1
ATOM 738 C CA . GLN A 1 94 ? 6.434 -5.719 16.844 1 92.06 94 GLN A CA 1
ATOM 739 C C . GLN A 1 94 ? 4.949 -5.742 16.5 1 92.06 94 GLN A C 1
ATOM 741 O O . GLN A 1 94 ? 4.098 -5.574 17.375 1 92.06 94 GLN A O 1
ATOM 746 N N . ALA A 1 95 ? 4.66 -5.98 15.242 1 89.62 95 ALA A N 1
ATOM 747 C CA . ALA A 1 95 ? 3.279 -5.977 14.766 1 89.62 95 ALA A CA 1
ATOM 748 C C . ALA A 1 95 ? 2.76 -7.402 14.586 1 89.62 95 ALA A C 1
ATOM 750 O O . ALA A 1 95 ? 1.558 -7.652 14.711 1 89.62 95 ALA A O 1
ATOM 751 N N . TYR A 1 96 ? 3.666 -8.336 14.289 1 93.19 96 TYR A N 1
ATOM 752 C CA . TYR A 1 96 ? 3.342 -9.742 14.062 1 93.19 96 TYR A CA 1
ATOM 753 C C . TYR A 1 96 ? 4.266 -10.648 14.867 1 93.19 96 TYR A C 1
ATOM 755 O O . TYR A 1 96 ? 5.422 -10.297 15.117 1 93.19 96 TYR A O 1
ATOM 763 N N . PRO A 1 97 ? 3.799 -11.812 15.289 1 95.44 97 PRO A N 1
ATOM 764 C CA . PRO A 1 97 ? 4.715 -12.719 15.984 1 95.44 97 PRO A CA 1
ATOM 765 C C . PRO A 1 97 ? 5.895 -13.141 15.109 1 95.44 97 PRO A C 1
ATOM 767 O O . PRO A 1 97 ? 5.797 -13.125 13.883 1 95.44 97 PRO A O 1
ATOM 770 N N . PRO A 1 98 ? 6.996 -13.484 15.781 1 97.25 98 PRO A N 1
ATOM 771 C CA . PRO A 1 98 ? 8.141 -13.938 14.992 1 97.25 98 PRO A CA 1
ATOM 772 C C . PRO A 1 98 ? 7.773 -15.047 14 1 97.25 98 PRO A C 1
ATOM 774 O O . PRO A 1 98 ? 7.098 -16.016 14.375 1 97.25 98 PRO A O 1
ATOM 777 N N . HIS A 1 99 ? 8.133 -14.875 12.734 1 97.88 99 HIS A N 1
ATOM 778 C CA . HIS A 1 99 ? 7.789 -15.766 11.633 1 97.88 99 HIS A CA 1
ATOM 779 C C . HIS A 1 99 ? 8.805 -15.664 10.5 1 97.88 99 HIS A C 1
ATOM 781 O O . HIS A 1 99 ? 9.508 -14.656 10.391 1 97.88 99 HIS A O 1
ATOM 787 N N . CYS A 1 100 ? 8.859 -16.781 9.711 1 98.19 100 CYS A N 1
ATOM 788 C CA . CYS A 1 100 ? 9.656 -16.812 8.484 1 98.19 100 CYS A CA 1
ATOM 789 C C . CYS A 1 100 ? 11.047 -16.234 8.727 1 98.19 100 CYS A C 1
ATOM 791 O O . CYS A 1 100 ? 11.5 -15.367 7.984 1 98.19 100 CYS A O 1
ATOM 793 N N . VAL A 1 101 ? 11.617 -16.672 9.836 1 98.31 101 VAL A N 1
ATOM 794 C CA . VAL A 1 101 ? 12.984 -16.266 10.148 1 98.31 101 VAL A CA 1
ATOM 795 C C . VAL A 1 101 ? 13.953 -16.906 9.156 1 98.31 101 VAL A C 1
ATOM 797 O O . VAL A 1 101 ? 13.812 -18.094 8.836 1 98.31 101 VAL A O 1
ATOM 800 N N . ALA A 1 102 ? 14.953 -16.172 8.719 1 97.94 102 ALA A N 1
ATOM 801 C CA . ALA A 1 102 ? 15.922 -16.656 7.734 1 97.94 102 ALA A CA 1
ATOM 802 C C . ALA A 1 102 ? 16.594 -17.938 8.211 1 97.94 102 ALA A C 1
ATOM 804 O O . ALA A 1 102 ? 17.031 -18.031 9.359 1 97.94 102 ALA A O 1
ATOM 805 N N . GLY A 1 103 ? 16.625 -18.906 7.227 1 97.12 103 GLY A N 1
ATOM 806 C CA . GLY A 1 103 ? 17.328 -20.141 7.512 1 97.12 103 GLY A CA 1
ATOM 807 C C . GLY A 1 103 ? 16.422 -21.203 8.133 1 97.12 103 GLY A C 1
ATOM 808 O O . GLY A 1 103 ? 16.844 -22.344 8.312 1 97.12 103 GLY A O 1
ATOM 809 N N . THR A 1 104 ? 15.258 -20.859 8.523 1 97.75 104 THR A N 1
ATOM 810 C CA . THR A 1 104 ? 14.336 -21.828 9.117 1 97.75 104 THR A CA 1
ATOM 811 C C . THR A 1 104 ? 13.43 -22.438 8.055 1 97.75 104 THR A C 1
ATOM 813 O O . THR A 1 104 ? 13.352 -21.922 6.93 1 97.75 104 THR A O 1
ATOM 816 N N . ALA A 1 105 ? 12.727 -23.469 8.406 1 97.38 105 ALA A N 1
ATOM 817 C CA . ALA A 1 105 ? 11.797 -24.141 7.512 1 97.38 105 ALA A CA 1
ATOM 818 C C . ALA A 1 105 ? 10.641 -23.234 7.117 1 97.38 105 ALA A C 1
ATOM 820 O O . ALA A 1 105 ? 10.133 -23.312 5.996 1 97.38 105 ALA A O 1
ATOM 821 N N . GLU A 1 106 ? 10.211 -22.328 7.988 1 98.19 106 GLU A N 1
ATOM 822 C CA . GLU A 1 106 ? 9.102 -21.406 7.727 1 98.19 106 GLU A CA 1
ATOM 823 C C . GLU A 1 106 ? 9.391 -20.531 6.516 1 98.19 106 GLU A C 1
ATOM 825 O O . GLU A 1 106 ? 8.484 -20.172 5.766 1 98.19 106 GLU A O 1
ATOM 830 N N . ALA A 1 107 ? 10.656 -20.203 6.387 1 98.12 107 ALA A N 1
ATOM 831 C CA . ALA A 1 107 ? 11.039 -19.234 5.359 1 98.12 107 ALA A CA 1
ATOM 832 C C . ALA A 1 107 ? 11.281 -19.938 4.023 1 98.12 107 ALA A C 1
ATOM 834 O O . ALA A 1 107 ? 11.555 -19.281 3.016 1 98.12 107 ALA A O 1
ATOM 835 N N . GLN A 1 108 ? 11.133 -21.25 3.926 1 98.19 108 GLN A N 1
ATOM 836 C CA . GLN A 1 108 ? 11.336 -21.984 2.688 1 98.19 108 GLN A CA 1
ATOM 837 C C . GLN A 1 108 ? 10.078 -21.969 1.823 1 98.19 108 GLN A C 1
ATOM 839 O O . GLN A 1 108 ? 8.961 -22.016 2.344 1 98.19 108 GLN A O 1
ATOM 844 N N . ALA A 1 109 ? 10.297 -21.906 0.497 1 98.62 109 ALA A N 1
ATOM 845 C CA . ALA A 1 109 ? 9.172 -22.062 -0.42 1 98.62 109 ALA A CA 1
ATOM 846 C C . ALA A 1 109 ? 8.414 -23.359 -0.13 1 98.62 109 ALA A C 1
ATOM 848 O O . ALA A 1 109 ? 9 -24.328 0.365 1 98.62 109 ALA A O 1
ATOM 849 N N . VAL A 1 110 ? 7.148 -23.422 -0.414 1 98.69 110 VAL A N 1
ATOM 850 C CA . VAL A 1 110 ? 6.34 -24.625 -0.191 1 98.69 110 VAL A CA 1
ATOM 851 C C . VAL A 1 110 ? 6.922 -25.797 -0.973 1 98.69 110 VAL A C 1
ATOM 853 O O . VAL A 1 110 ? 7.512 -25.609 -2.039 1 98.69 110 VAL A O 1
ATOM 856 N N . ALA A 1 111 ? 6.723 -26.922 -0.498 1 98.44 111 ALA A N 1
ATOM 857 C CA . ALA A 1 111 ? 7.324 -28.141 -1.047 1 98.44 111 ALA A CA 1
ATOM 858 C C . ALA A 1 111 ? 6.895 -28.359 -2.494 1 98.44 111 ALA A C 1
ATOM 860 O O . ALA A 1 111 ? 7.676 -28.844 -3.316 1 98.44 111 ALA A O 1
ATOM 861 N N . GLU A 1 112 ? 5.656 -28.031 -2.832 1 98.56 112 GLU A N 1
ATOM 862 C CA . GLU A 1 112 ? 5.117 -28.219 -4.176 1 98.56 112 GLU A CA 1
ATOM 863 C C . GLU A 1 112 ? 5.91 -27.422 -5.203 1 98.56 112 GLU A C 1
ATOM 865 O O . GLU A 1 112 ? 6.137 -27.891 -6.324 1 98.56 112 GLU A O 1
ATOM 870 N N . LEU A 1 113 ? 6.305 -26.188 -4.824 1 98.44 113 LEU A N 1
ATOM 871 C CA . LEU A 1 113 ? 7.109 -25.359 -5.727 1 98.44 113 LEU A CA 1
ATOM 872 C C . LEU A 1 113 ? 8.523 -25.906 -5.848 1 98.44 113 LEU A C 1
ATOM 874 O O . LEU A 1 113 ? 9.07 -25.984 -6.949 1 98.44 113 LEU A O 1
ATOM 878 N N . ARG A 1 114 ? 9.086 -26.297 -4.742 1 98.38 114 ARG A N 1
ATOM 879 C CA . ARG A 1 114 ? 10.453 -26.812 -4.723 1 98.38 114 ARG A CA 1
ATOM 880 C C . ARG A 1 114 ? 10.57 -28.078 -5.566 1 98.38 114 ARG A C 1
ATOM 882 O O . ARG A 1 114 ? 11.664 -28.422 -6.035 1 98.38 114 ARG A O 1
ATOM 889 N N . ALA A 1 115 ? 9.508 -28.719 -5.766 1 98.19 115 ALA A N 1
ATOM 890 C CA . ALA A 1 115 ? 9.5 -29.984 -6.504 1 98.19 115 ALA A CA 1
ATOM 891 C C . ALA A 1 115 ? 9.477 -29.734 -8.008 1 98.19 115 ALA A C 1
ATOM 893 O O . ALA A 1 115 ? 9.703 -30.656 -8.797 1 98.19 115 ALA A O 1
ATOM 894 N N . LEU A 1 116 ? 9.18 -28.531 -8.414 1 98.12 116 LEU A N 1
ATOM 895 C CA . LEU A 1 116 ? 9.172 -28.234 -9.844 1 98.12 116 LEU A CA 1
ATOM 896 C C . LEU A 1 116 ? 10.594 -28.281 -10.414 1 98.12 116 LEU A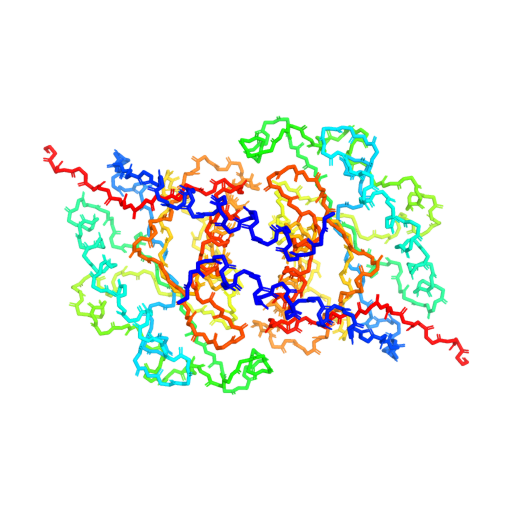 C 1
ATOM 898 O O . LEU A 1 116 ? 11.523 -27.75 -9.82 1 98.12 116 LEU A O 1
ATOM 902 N N . PRO A 1 117 ? 10.766 -28.891 -11.594 1 97.94 117 PRO A N 1
ATOM 903 C CA . PRO A 1 117 ? 12.102 -28.969 -12.195 1 97.94 117 PRO A CA 1
ATOM 904 C C . PRO A 1 117 ? 12.703 -27.594 -12.477 1 97.94 117 PRO A C 1
ATOM 906 O O . PRO A 1 117 ? 13.93 -27.438 -12.461 1 97.94 117 PRO A O 1
ATOM 909 N N . GLU A 1 118 ? 11.914 -26.578 -12.695 1 98.19 118 GLU A N 1
ATOM 910 C CA . GLU A 1 118 ? 12.359 -25.234 -13.07 1 98.19 118 GLU A CA 1
ATOM 911 C C . GLU A 1 118 ? 12.68 -24.391 -11.844 1 98.19 118 GLU A C 1
ATOM 913 O O . GLU A 1 118 ? 13.172 -23.266 -11.969 1 98.19 118 GLU A O 1
ATOM 918 N N . PHE A 1 119 ? 12.477 -24.906 -10.656 1 98.56 119 PHE A N 1
ATOM 919 C CA . PHE A 1 119 ? 12.508 -24.125 -9.422 1 98.56 119 PHE A CA 1
ATOM 920 C C . PHE A 1 119 ? 13.828 -23.375 -9.289 1 98.56 119 PHE A C 1
ATOM 922 O O . PHE A 1 119 ? 13.836 -22.203 -8.922 1 98.56 119 PHE A O 1
ATOM 929 N N . ALA A 1 120 ? 14.914 -24.016 -9.617 1 98.19 120 ALA A N 1
ATOM 930 C CA . ALA A 1 120 ? 16.234 -23.406 -9.461 1 98.19 120 ALA A CA 1
ATOM 931 C C . ALA A 1 120 ? 16.406 -22.234 -10.422 1 98.19 120 ALA A C 1
ATOM 933 O O . ALA A 1 120 ? 17.234 -21.359 -10.188 1 98.19 120 ALA A O 1
ATOM 934 N N . ARG A 1 121 ? 15.641 -22.156 -11.461 1 98.38 121 ARG A N 1
ATOM 935 C CA . ARG A 1 121 ? 15.773 -21.125 -12.484 1 98.38 121 ARG A CA 1
ATOM 936 C C . ARG A 1 121 ? 14.836 -19.953 -12.203 1 98.38 121 ARG A C 1
ATOM 938 O O . ARG A 1 121 ? 14.938 -18.906 -12.844 1 98.38 121 ARG A O 1
ATOM 945 N N . PHE A 1 122 ? 13.891 -20.094 -11.266 1 98.62 122 PHE A N 1
ATOM 946 C CA . PHE A 1 122 ? 13.07 -18.969 -10.852 1 98.62 122 PHE A CA 1
ATOM 947 C C . PHE A 1 122 ? 13.945 -17.859 -10.266 1 98.62 122 PHE A C 1
ATOM 949 O O . PHE A 1 122 ? 15.094 -18.094 -9.906 1 98.62 122 PHE A O 1
ATOM 956 N N . GLN A 1 123 ? 13.477 -16.625 -10.305 1 98.25 123 GLN A N 1
ATOM 957 C CA . GLN A 1 123 ? 14.102 -15.555 -9.547 1 98.25 123 GLN A CA 1
ATOM 958 C C . GLN A 1 123 ? 13.664 -15.594 -8.078 1 98.25 123 GLN A C 1
ATOM 960 O O . GLN A 1 123 ? 12.469 -15.602 -7.785 1 98.25 123 GLN A O 1
ATOM 965 N N . HIS A 1 124 ? 14.656 -15.68 -7.199 1 98.44 124 HIS A N 1
ATOM 966 C CA . HIS A 1 124 ? 14.375 -15.766 -5.77 1 98.44 124 HIS A CA 1
ATOM 967 C C . HIS A 1 124 ? 14.812 -14.492 -5.051 1 98.44 124 HIS A C 1
ATOM 969 O O . HIS A 1 124 ? 16 -14.18 -4.988 1 98.44 124 HIS A O 1
ATOM 975 N N . PHE A 1 125 ? 13.875 -13.75 -4.543 1 98.5 125 PHE A N 1
ATOM 976 C CA . PHE A 1 125 ? 14.148 -12.547 -3.77 1 98.5 125 PHE A CA 1
ATOM 977 C C . PHE A 1 125 ? 13.578 -12.664 -2.359 1 98.5 125 PHE A C 1
ATOM 979 O O . PHE A 1 125 ? 12.602 -13.375 -2.139 1 98.5 125 PHE A O 1
ATOM 986 N N . GLN A 1 126 ? 14.211 -12.023 -1.434 1 98.12 126 GLN A N 1
ATOM 987 C CA . GLN A 1 126 ? 13.789 -11.992 -0.037 1 98.12 126 GLN A CA 1
ATOM 988 C C . GLN A 1 126 ? 13.312 -10.602 0.36 1 98.12 126 GLN A C 1
ATOM 990 O O . GLN A 1 126 ? 13.781 -9.602 -0.192 1 98.12 126 GLN A O 1
ATOM 995 N N . LYS A 1 127 ? 12.406 -10.578 1.276 1 97.88 127 LYS A N 1
ATOM 996 C CA . LYS A 1 127 ? 11.938 -9.312 1.842 1 97.88 127 LYS A CA 1
ATOM 997 C C . LYS A 1 127 ? 11.844 -9.398 3.363 1 97.88 127 LYS A C 1
ATOM 999 O O . LYS A 1 127 ? 11.5 -10.445 3.912 1 97.88 127 LYS A O 1
ATOM 1004 N N . ASN A 1 128 ? 12.102 -8.289 4.047 1 97.56 128 ASN A N 1
ATOM 1005 C CA . ASN A 1 128 ? 12.062 -8.195 5.504 1 97.56 128 ASN A CA 1
ATOM 1006 C C . ASN A 1 128 ? 10.914 -7.301 5.977 1 97.56 128 ASN A C 1
ATOM 1008 O O . ASN A 1 128 ? 11.07 -6.539 6.93 1 97.56 128 ASN A O 1
ATOM 1012 N N . SER A 1 129 ? 9.797 -7.23 5.27 1 96.56 129 SER A N 1
ATOM 1013 C CA . SER A 1 129 ? 8.547 -6.543 5.562 1 96.56 129 SER A CA 1
ATOM 1014 C C . SER A 1 129 ? 7.414 -7.055 4.68 1 96.56 129 SER A C 1
ATOM 1016 O O . SER A 1 129 ? 7.633 -7.887 3.797 1 96.56 129 SER A O 1
ATOM 1018 N N . ILE A 1 130 ? 6.223 -6.566 4.871 1 96.88 130 ILE A N 1
ATOM 1019 C CA . ILE A 1 130 ? 5.086 -7.035 4.086 1 96.88 130 ILE A CA 1
ATOM 1020 C C . ILE A 1 130 ? 5.18 -6.484 2.664 1 96.88 130 ILE A C 1
ATOM 1022 O O . ILE A 1 130 ? 4.457 -6.934 1.77 1 96.88 130 ILE A O 1
ATOM 1026 N N . ALA A 1 131 ? 6.031 -5.488 2.406 1 97.56 131 ALA A N 1
ATOM 1027 C CA . ALA A 1 131 ? 6.074 -4.797 1.121 1 97.56 131 ALA A CA 1
ATOM 1028 C C . ALA A 1 131 ? 7.223 -5.316 0.259 1 97.56 131 ALA A C 1
ATOM 1030 O O . ALA A 1 131 ? 8.391 -5.109 0.586 1 97.56 131 ALA A O 1
ATOM 1031 N N . SER A 1 132 ? 6.922 -5.82 -0.879 1 97.62 132 SER A N 1
ATOM 1032 C CA . SER A 1 132 ? 7.914 -6.41 -1.775 1 97.62 132 SER A CA 1
ATOM 1033 C C . SER A 1 132 ? 8.852 -5.352 -2.342 1 97.62 132 SER A C 1
ATOM 1035 O O . SER A 1 132 ? 10.008 -5.637 -2.646 1 97.62 132 SER A O 1
ATOM 1037 N N . HIS A 1 133 ? 8.336 -4.133 -2.463 1 96 133 HIS A N 1
ATOM 1038 C CA . HIS A 1 133 ? 9.141 -3.082 -3.08 1 96 133 HIS A CA 1
ATOM 1039 C C . HIS A 1 133 ? 10.281 -2.648 -2.164 1 96 133 HIS A C 1
ATOM 1041 O O . HIS A 1 133 ? 11.156 -1.886 -2.578 1 96 133 HIS A O 1
ATOM 1047 N N . THR A 1 134 ? 10.32 -3.143 -0.911 1 95.94 134 THR A N 1
ATOM 1048 C CA . THR A 1 134 ? 11.422 -2.838 -0.008 1 95.94 134 THR A CA 1
ATOM 1049 C C . THR A 1 134 ? 12.594 -3.789 -0.245 1 95.94 134 THR A C 1
ATOM 1051 O O . THR A 1 134 ? 13.664 -3.629 0.351 1 95.94 134 THR A O 1
ATOM 1054 N N . SER A 1 135 ? 12.469 -4.812 -1.118 1 97.12 135 SER A N 1
ATOM 1055 C CA . SER A 1 135 ? 13.562 -5.66 -1.574 1 97.12 135 SER A CA 1
ATOM 1056 C C . SER A 1 135 ? 14.344 -4.996 -2.701 1 97.12 135 SER A C 1
ATOM 1058 O O . SER A 1 135 ? 13.844 -4.855 -3.816 1 97.12 135 SER A O 1
ATOM 1060 N N . PRO A 1 136 ? 15.594 -4.645 -2.426 1 95.25 136 PRO A N 1
ATOM 1061 C CA . PRO A 1 136 ? 16.375 -3.98 -3.473 1 95.25 136 PRO A CA 1
ATOM 1062 C C . PRO A 1 136 ? 16.594 -4.863 -4.699 1 95.25 136 PRO A C 1
ATOM 1064 O O . PRO A 1 136 ? 16.531 -4.379 -5.832 1 95.25 136 PRO A O 1
ATOM 1067 N N . ALA A 1 137 ? 16.828 -6.137 -4.438 1 97.06 137 ALA A N 1
ATOM 1068 C CA . ALA A 1 137 ? 17.062 -7.062 -5.543 1 97.06 137 ALA A CA 1
ATOM 1069 C C . ALA A 1 137 ? 15.82 -7.199 -6.418 1 97.06 137 ALA A C 1
ATOM 1071 O O . ALA A 1 137 ? 15.914 -7.23 -7.648 1 97.06 137 ALA A O 1
ATOM 1072 N N . PHE A 1 138 ? 14.656 -7.23 -5.801 1 97.81 138 PHE A N 1
ATOM 1073 C CA . PHE A 1 138 ? 13.406 -7.305 -6.547 1 97.81 138 PHE A CA 1
ATOM 1074 C C . PHE A 1 138 ? 13.195 -6.051 -7.387 1 97.81 138 PHE A C 1
ATOM 1076 O O . PHE A 1 138 ? 12.844 -6.133 -8.562 1 97.81 138 PHE A O 1
ATOM 1083 N N . GLN A 1 139 ? 13.438 -4.859 -6.805 1 95.5 139 GLN A N 1
ATOM 1084 C CA . GLN A 1 139 ? 13.266 -3.598 -7.512 1 95.5 139 GLN A CA 1
ATOM 1085 C C . GLN A 1 139 ? 14.195 -3.508 -8.711 1 95.5 139 GLN A C 1
ATOM 1087 O O . GLN A 1 139 ? 13.805 -3.02 -9.773 1 95.5 139 GLN A O 1
ATOM 1092 N N . ALA A 1 140 ? 15.43 -3.961 -8.5 1 95.81 140 ALA A N 1
ATOM 1093 C CA . ALA A 1 140 ? 16.406 -3.943 -9.586 1 95.81 140 ALA A CA 1
ATOM 1094 C C . ALA A 1 140 ? 15.945 -4.828 -10.742 1 95.81 140 ALA A C 1
ATOM 1096 O O . ALA A 1 140 ? 16.047 -4.445 -11.914 1 95.81 140 ALA A O 1
ATOM 1097 N N . TRP A 1 141 ? 15.422 -5.957 -10.398 1 96.38 141 TRP A N 1
ATOM 1098 C CA . TRP A 1 141 ? 14.898 -6.871 -11.406 1 96.38 141 TRP A CA 1
ATOM 1099 C C . TRP A 1 141 ? 13.727 -6.246 -12.148 1 96.38 141 TRP A C 1
ATOM 1101 O O . TRP A 1 141 ? 13.68 -6.266 -13.383 1 96.38 141 TRP A O 1
ATOM 1111 N N . LEU A 1 142 ? 12.781 -5.656 -11.461 1 94.38 142 LEU A N 1
ATOM 1112 C CA . LEU A 1 142 ? 11.57 -5.055 -12.016 1 94.38 142 LEU A CA 1
ATOM 1113 C C . LEU A 1 142 ? 11.922 -3.928 -12.977 1 94.38 142 LEU A C 1
ATOM 1115 O O . LEU A 1 142 ? 11.281 -3.781 -14.023 1 94.38 142 LEU A O 1
ATOM 1119 N N . ALA A 1 143 ? 12.945 -3.18 -12.648 1 91.88 143 ALA A N 1
ATOM 1120 C CA . ALA A 1 143 ? 13.344 -2.008 -13.422 1 91.88 143 ALA A CA 1
ATOM 1121 C C . ALA A 1 143 ? 13.914 -2.414 -14.773 1 91.88 143 ALA A C 1
ATOM 1123 O O . ALA A 1 143 ? 13.953 -1.604 -15.711 1 91.88 143 ALA A O 1
ATOM 1124 N N . GLN A 1 144 ? 14.375 -3.623 -14.883 1 90.56 144 GLN A N 1
ATOM 1125 C CA . GLN A 1 144 ? 15.047 -4.07 -16.094 1 90.56 144 GLN A CA 1
ATOM 1126 C C . GLN A 1 144 ? 14.102 -4.863 -16.984 1 90.56 144 GLN A C 1
ATOM 1128 O O . GLN A 1 144 ? 14.375 -5.059 -18.172 1 90.56 144 GLN A O 1
ATOM 1133 N N . ALA A 1 145 ? 13.031 -5.227 -16.484 1 78.06 145 ALA A N 1
ATOM 1134 C CA . ALA A 1 145 ? 12.203 -6.203 -17.203 1 78.06 145 ALA A CA 1
ATOM 1135 C C . ALA A 1 145 ? 11.195 -5.512 -18.109 1 78.06 145 ALA A C 1
ATOM 1137 O O . ALA A 1 145 ? 10.695 -4.43 -17.781 1 78.06 145 ALA A O 1
ATOM 1138 N N . GLU A 1 146 ? 11.055 -6.137 -19.219 1 87.81 146 GLU A N 1
ATOM 1139 C CA . GLU A 1 146 ? 10.055 -5.688 -20.172 1 87.81 146 GLU A CA 1
ATOM 1140 C C . GLU A 1 146 ? 8.93 -6.707 -20.312 1 87.81 146 GLU A C 1
ATOM 1142 O O . GLU A 1 146 ? 9.156 -7.828 -20.781 1 87.81 146 GLU A O 1
ATOM 1147 N N . PHE A 1 147 ? 7.789 -6.34 -19.875 1 94.38 147 PHE A N 1
ATOM 1148 C CA . PHE A 1 147 ? 6.641 -7.23 -19.938 1 94.38 147 PHE A CA 1
ATOM 1149 C C . PHE A 1 147 ? 5.41 -6.484 -20.453 1 94.38 147 PHE A C 1
ATOM 1151 O O . PHE A 1 147 ? 5.355 -5.254 -20.391 1 94.38 147 PHE A O 1
ATOM 1158 N N . ASP A 1 148 ? 4.559 -7.266 -21.031 1 97.19 148 ASP A N 1
ATOM 1159 C CA . ASP A 1 148 ? 3.24 -6.738 -21.375 1 97.19 148 ASP A CA 1
ATOM 1160 C C . ASP A 1 148 ? 2.205 -7.113 -20.312 1 97.19 148 ASP A C 1
ATOM 1162 O O . ASP A 1 148 ? 1.229 -6.391 -20.109 1 97.19 148 ASP A O 1
ATOM 1166 N N . VAL A 1 149 ? 2.402 -8.273 -19.703 1 97.94 149 VAL A N 1
ATOM 1167 C CA . VAL A 1 149 ? 1.5 -8.758 -18.672 1 97.94 149 VAL A CA 1
ATOM 1168 C C . VAL A 1 149 ? 2.309 -9.227 -17.453 1 97.94 149 VAL A C 1
ATOM 1170 O O . VAL A 1 149 ? 3.322 -9.914 -17.609 1 97.94 149 VAL A O 1
ATOM 1173 N N . VAL A 1 150 ? 1.918 -8.781 -16.312 1 98.5 150 VAL A N 1
ATOM 1174 C CA . VAL A 1 150 ? 2.49 -9.242 -15.047 1 98.5 150 VAL A CA 1
ATOM 1175 C C . VAL A 1 150 ? 1.398 -9.867 -14.18 1 98.5 150 VAL A C 1
ATOM 1177 O O . VAL A 1 150 ? 0.432 -9.195 -13.812 1 98.5 150 VAL A O 1
ATOM 1180 N N . ILE A 1 151 ? 1.532 -11.133 -13.859 1 98.81 151 ILE A N 1
ATOM 1181 C CA . ILE A 1 151 ? 0.581 -11.883 -13.047 1 98.81 151 ILE A CA 1
ATOM 1182 C C . ILE A 1 151 ? 1.05 -11.898 -11.594 1 98.81 151 ILE A C 1
ATOM 1184 O O . ILE A 1 151 ? 2.176 -12.312 -11.305 1 98.81 151 ILE A O 1
ATOM 1188 N N . ALA A 1 152 ? 0.247 -11.422 -10.688 1 98.88 152 ALA A N 1
ATOM 1189 C CA . ALA A 1 152 ? 0.559 -11.43 -9.258 1 98.88 152 ALA A CA 1
ATOM 1190 C C . ALA A 1 152 ? -0.242 -12.5 -8.523 1 98.88 152 ALA A C 1
ATOM 1192 O O . ALA A 1 152 ? -1.47 -12.547 -8.625 1 98.88 152 ALA A O 1
ATOM 1193 N N . LEU A 1 153 ? 0.49 -13.328 -7.746 1 98.31 153 LEU A N 1
ATOM 1194 C CA . LEU A 1 153 ? -0.078 -14.445 -7.004 1 98.31 153 LEU A CA 1
ATOM 1195 C C . LEU A 1 153 ? 0.441 -14.461 -5.57 1 98.31 153 LEU A C 1
ATOM 1197 O O . LEU A 1 153 ? 1.511 -13.922 -5.285 1 98.31 153 LEU A O 1
ATOM 1201 N N . GLY A 1 154 ? -0.374 -15.227 -4.785 1 98.06 154 GLY A N 1
ATOM 1202 C CA . GLY A 1 154 ? 0.193 -15.516 -3.477 1 98.06 154 GLY A CA 1
ATOM 1203 C C . GLY A 1 154 ? -0.691 -15.062 -2.328 1 98.06 154 GLY A C 1
ATOM 1204 O O . GLY A 1 154 ? -1.918 -15.156 -2.41 1 98.06 154 GLY A O 1
ATOM 1205 N N . ASP A 1 155 ? 0.029 -14.852 -1.223 1 94.56 155 ASP A N 1
ATOM 1206 C CA . ASP A 1 155 ? -0.797 -14.836 -0.019 1 94.56 155 ASP A CA 1
ATOM 1207 C C . ASP A 1 155 ? -0.764 -13.469 0.651 1 94.56 155 ASP A C 1
ATOM 1209 O O . ASP A 1 155 ? 0.164 -12.688 0.433 1 94.56 155 ASP A O 1
ATOM 1213 N N . VAL A 1 156 ? -1.86 -13.367 1.475 1 95.06 156 VAL A N 1
ATOM 1214 C CA . VAL A 1 156 ? -2.445 -12.336 2.324 1 95.06 156 VAL A CA 1
ATOM 1215 C C . VAL A 1 156 ? -2.912 -11.164 1.467 1 95.06 156 VAL A C 1
ATOM 1217 O O . VAL A 1 156 ? -2.184 -10.188 1.291 1 95.06 156 VAL A O 1
ATOM 1220 N N . THR A 1 157 ? -4.082 -11.422 0.928 1 98.44 157 THR A N 1
ATOM 1221 C CA . THR A 1 157 ? -4.676 -10.555 -0.084 1 98.44 157 THR A CA 1
ATOM 1222 C C . THR A 1 157 ? -4.652 -9.094 0.369 1 98.44 157 THR A C 1
ATOM 1224 O O . THR A 1 157 ? -4.379 -8.195 -0.429 1 98.44 157 THR A O 1
ATOM 1227 N N . ASP A 1 158 ? -4.844 -8.875 1.687 1 97.5 158 ASP A N 1
ATOM 1228 C CA . ASP A 1 158 ? -5.031 -7.516 2.184 1 97.5 158 ASP A CA 1
ATOM 1229 C C . ASP A 1 158 ? -3.721 -6.949 2.73 1 97.5 158 ASP A C 1
ATOM 1231 O O . ASP A 1 158 ? -3.691 -5.828 3.24 1 97.5 158 ASP A O 1
ATOM 1235 N N . LEU A 1 159 ? -2.572 -7.715 2.66 1 97.19 159 LEU A N 1
ATOM 1236 C CA . LEU A 1 159 ? -1.277 -7.23 3.125 1 97.19 159 LEU A CA 1
ATOM 1237 C C . LEU A 1 159 ? -0.213 -7.402 2.047 1 97.19 159 LEU A C 1
ATOM 1239 O O . LEU A 1 159 ? -0.156 -6.625 1.093 1 97.19 159 LEU A O 1
ATOM 1243 N N . CYS A 1 160 ? 0.473 -8.555 2.078 1 98.38 160 CYS A N 1
ATOM 1244 C CA . CYS A 1 160 ? 1.628 -8.742 1.206 1 98.38 160 CYS A CA 1
ATOM 1245 C C . CYS A 1 160 ? 1.207 -8.773 -0.259 1 98.38 160 CYS A C 1
ATOM 1247 O O . CYS A 1 160 ? 1.878 -8.195 -1.114 1 98.38 160 CYS A O 1
ATOM 1249 N N . LEU A 1 161 ? 0.147 -9.492 -0.598 1 98.81 161 LEU A N 1
ATOM 1250 C CA . LEU A 1 161 ? -0.312 -9.508 -1.983 1 98.81 161 LEU A CA 1
ATOM 1251 C C . LEU A 1 161 ? -0.808 -8.133 -2.41 1 98.81 161 LEU A C 1
ATOM 1253 O O . LEU A 1 161 ? -0.535 -7.691 -3.529 1 98.81 161 LEU A O 1
ATOM 1257 N N . TYR A 1 162 ? -1.582 -7.516 -1.553 1 98.69 162 TYR A N 1
ATOM 1258 C CA . TYR A 1 162 ? -2.084 -6.18 -1.863 1 98.69 162 TYR A CA 1
ATOM 1259 C C . TYR A 1 162 ? -0.938 -5.23 -2.193 1 98.69 162 TYR A C 1
ATOM 1261 O O . TYR A 1 162 ? -0.96 -4.559 -3.227 1 98.69 162 TYR A O 1
ATOM 1269 N N . THR A 1 163 ? 0.089 -5.207 -1.302 1 98.06 163 THR A N 1
ATOM 1270 C CA . THR A 1 163 ? 1.214 -4.293 -1.469 1 98.06 163 THR A CA 1
ATOM 1271 C C . THR A 1 163 ? 1.999 -4.629 -2.734 1 98.06 163 THR A C 1
ATOM 1273 O O . THR A 1 163 ? 2.461 -3.73 -3.439 1 98.06 163 THR A O 1
ATOM 1276 N N . LEU A 1 164 ? 2.098 -5.855 -3.084 1 98.62 164 LEU A N 1
ATOM 1277 C CA . LEU A 1 164 ? 2.809 -6.262 -4.289 1 98.62 164 LEU A CA 1
ATOM 1278 C C . LEU A 1 164 ? 2.07 -5.801 -5.539 1 98.62 164 LEU A C 1
ATOM 1280 O O . LEU A 1 164 ? 2.645 -5.109 -6.387 1 98.62 164 LEU A O 1
ATOM 1284 N N . ALA A 1 165 ? 0.806 -6.199 -5.641 1 98.69 165 ALA A N 1
ATOM 1285 C CA . ALA A 1 165 ? 0.031 -5.898 -6.844 1 98.69 165 ALA A CA 1
ATOM 1286 C C . ALA A 1 165 ? -0.112 -4.391 -7.039 1 98.69 165 ALA A C 1
ATOM 1288 O O . ALA A 1 165 ? -0.023 -3.895 -8.164 1 98.69 165 ALA A O 1
ATOM 1289 N N . LEU A 1 166 ? -0.315 -3.73 -5.934 1 98.06 166 LEU A N 1
ATOM 1290 C CA . LEU A 1 166 ? -0.404 -2.277 -6.008 1 98.06 166 LEU A CA 1
ATOM 1291 C C . LEU A 1 166 ? 0.912 -1.676 -6.492 1 98.06 166 LEU A C 1
ATOM 1293 O O . LEU A 1 166 ? 0.915 -0.769 -7.328 1 98.06 166 LEU A O 1
ATOM 1297 N N . HIS A 1 167 ? 2.018 -2.162 -5.977 1 97.75 167 HIS A N 1
ATOM 1298 C CA . HIS A 1 167 ? 3.322 -1.676 -6.414 1 97.75 167 HIS A CA 1
ATOM 1299 C C . HIS A 1 167 ? 3.531 -1.928 -7.902 1 97.75 167 HIS A C 1
ATOM 1301 O O . HIS A 1 167 ? 4 -1.046 -8.625 1 97.75 167 HIS A O 1
ATOM 1307 N N . LEU A 1 168 ? 3.201 -3.084 -8.352 1 97.81 168 LEU A N 1
ATOM 1308 C CA . LEU A 1 168 ? 3.396 -3.42 -9.758 1 97.81 168 LEU A CA 1
ATOM 1309 C C . LEU A 1 168 ? 2.633 -2.455 -10.656 1 97.81 168 LEU A C 1
ATOM 1311 O O . LEU A 1 168 ? 3.188 -1.935 -11.625 1 97.81 168 LEU A O 1
ATOM 1315 N N . VAL A 1 169 ? 1.398 -2.156 -10.328 1 97.25 169 VAL A N 1
ATOM 1316 C CA . VAL A 1 169 ? 0.584 -1.311 -11.195 1 97.25 169 VAL A CA 1
ATOM 1317 C C . VAL A 1 169 ? 1.048 0.14 -11.086 1 97.25 169 VAL A C 1
ATOM 1319 O O . VAL A 1 169 ? 1.128 0.85 -12.094 1 97.25 169 VAL A O 1
ATOM 1322 N N . THR A 1 170 ? 1.41 0.603 -9.883 1 96.94 170 THR A N 1
ATOM 1323 C CA . THR A 1 170 ? 1.826 1.991 -9.711 1 96.94 170 THR A CA 1
ATOM 1324 C C . THR A 1 170 ? 3.221 2.213 -10.289 1 96.94 170 THR A C 1
ATOM 1326 O O . THR A 1 170 ? 3.523 3.293 -10.797 1 96.94 170 THR A O 1
ATOM 1329 N N . PHE A 1 171 ? 4.059 1.195 -10.188 1 96.44 171 PHE A N 1
ATOM 1330 C CA . PHE A 1 171 ? 5.359 1.255 -10.844 1 96.44 171 PHE A CA 1
ATOM 1331 C C . PHE A 1 171 ? 5.203 1.465 -12.344 1 96.44 171 PHE A C 1
ATOM 1333 O O . PHE A 1 171 ? 5.867 2.324 -12.93 1 96.44 171 PHE A O 1
ATOM 1340 N N . GLY A 1 172 ? 4.316 0.694 -12.945 1 94.75 172 GLY A N 1
ATOM 1341 C CA . GLY A 1 172 ? 4.031 0.872 -14.359 1 94.75 172 GLY A CA 1
ATOM 1342 C C . GLY A 1 172 ? 3.525 2.262 -14.695 1 94.75 172 GLY A C 1
ATOM 1343 O O . GLY A 1 172 ? 3.988 2.881 -15.648 1 94.75 172 GLY A O 1
ATOM 1344 N N . MET A 1 173 ? 2.627 2.77 -13.891 1 94.06 173 MET A N 1
ATOM 1345 C CA . MET A 1 173 ? 2.053 4.098 -14.094 1 94.06 173 MET A CA 1
ATOM 1346 C C . MET A 1 173 ? 3.129 5.176 -14.008 1 94.06 173 MET A C 1
ATOM 1348 O O . MET A 1 173 ? 3.238 6.023 -14.891 1 94.06 173 MET A O 1
ATOM 1352 N N . ALA A 1 174 ? 3.939 5.031 -12.977 1 94.5 174 ALA A N 1
ATOM 1353 C CA . ALA A 1 174 ? 4.957 6.043 -12.703 1 94.5 174 ALA A CA 1
ATOM 1354 C C . ALA A 1 174 ? 5.996 6.094 -13.82 1 94.5 174 ALA A C 1
ATOM 1356 O O . ALA A 1 174 ? 6.539 7.156 -14.125 1 94.5 174 ALA A O 1
ATOM 1357 N N . ASN A 1 175 ? 6.195 4.965 -14.422 1 93.38 175 ASN A N 1
ATOM 1358 C CA . ASN A 1 175 ? 7.246 4.863 -15.43 1 93.38 175 ASN A CA 1
ATOM 1359 C C . ASN A 1 175 ? 6.672 4.773 -16.844 1 93.38 175 ASN A C 1
ATOM 1361 O O . ASN A 1 175 ? 7.375 4.398 -17.781 1 93.38 175 ASN A O 1
ATOM 1365 N N . GLN A 1 176 ? 5.379 5.004 -16.953 1 91.69 176 GLN A N 1
ATOM 1366 C CA . GLN A 1 176 ? 4.676 5.055 -18.234 1 91.69 176 GLN A CA 1
ATOM 1367 C C . GLN A 1 176 ? 4.82 3.738 -19 1 91.69 176 GLN A C 1
ATOM 1369 O O . GLN A 1 176 ? 5.039 3.738 -20.219 1 91.69 176 GLN A O 1
ATOM 1374 N N . GLN A 1 177 ? 4.855 2.666 -18.188 1 90.56 177 GLN A N 1
ATOM 1375 C CA . GLN A 1 177 ? 4.82 1.336 -18.797 1 90.56 177 GLN A CA 1
ATOM 1376 C C . GLN A 1 177 ? 3.393 0.921 -19.125 1 90.56 177 GLN A C 1
ATOM 1378 O O . GLN A 1 177 ? 2.463 1.213 -18.375 1 90.56 177 GLN A O 1
ATOM 1383 N N . ASP A 1 178 ? 3.232 0.193 -20.219 1 87.5 178 ASP A N 1
ATOM 1384 C CA . ASP A 1 178 ? 1.916 -0.224 -20.688 1 87.5 178 ASP A CA 1
ATOM 1385 C C . ASP A 1 178 ? 1.635 -1.678 -20.312 1 87.5 178 ASP A C 1
ATOM 1387 O O . ASP A 1 178 ? 0.885 -2.369 -21.016 1 87.5 178 ASP A O 1
ATOM 1391 N N . TRP A 1 179 ? 2.115 -2.109 -19.234 1 93.5 179 TRP A N 1
ATOM 1392 C CA . TRP A 1 179 ? 1.835 -3.508 -18.922 1 93.5 179 TRP A CA 1
ATOM 1393 C C . TRP A 1 179 ? 0.517 -3.646 -18.172 1 93.5 179 TRP A C 1
ATOM 1395 O O . TRP A 1 179 ? 0.055 -2.697 -17.531 1 93.5 179 TRP A O 1
ATOM 1405 N N . THR A 1 180 ? -0.129 -4.781 -18.328 1 97.12 180 THR A N 1
ATOM 1406 C CA . THR A 1 180 ? -1.317 -5.18 -17.578 1 97.12 180 THR A CA 1
ATOM 1407 C C . THR A 1 180 ? -0.937 -6.012 -16.359 1 97.12 180 THR A C 1
ATOM 1409 O O . THR A 1 180 ? -0.251 -7.031 -16.484 1 97.12 180 THR A O 1
ATOM 1412 N N . VAL A 1 181 ? -1.298 -5.527 -15.18 1 98.12 181 VAL A N 1
ATOM 1413 C CA . VAL A 1 181 ? -1.135 -6.32 -13.969 1 98.12 181 VAL A CA 1
ATOM 1414 C C . VAL A 1 181 ? -2.412 -7.113 -13.695 1 98.12 181 VAL A C 1
ATOM 1416 O O . VAL A 1 181 ? -3.496 -6.539 -13.586 1 98.12 181 VAL A O 1
ATOM 1419 N N . VAL A 1 182 ? -2.303 -8.422 -13.547 1 98.75 182 VAL A N 1
ATOM 1420 C CA . VAL A 1 182 ? -3.477 -9.273 -13.391 1 98.75 182 VAL A CA 1
ATOM 1421 C C . VAL A 1 182 ? -3.369 -10.078 -12.102 1 98.75 182 VAL A C 1
ATOM 1423 O O . VAL A 1 182 ? -2.297 -10.586 -11.766 1 98.75 182 VAL A O 1
ATOM 1426 N N . VAL A 1 183 ? -4.465 -10.156 -11.406 1 98.88 183 VAL A N 1
ATOM 1427 C CA . VAL A 1 183 ? -4.594 -10.984 -10.211 1 98.88 183 VAL A CA 1
ATOM 1428 C C . VAL A 1 183 ? -5.719 -12 -10.406 1 98.88 183 VAL A C 1
ATOM 1430 O O . VAL A 1 183 ? -6.895 -11.633 -10.445 1 98.88 183 VAL A O 1
ATOM 1433 N N . PRO A 1 184 ? -5.395 -13.227 -10.586 1 98.81 184 PRO A N 1
ATOM 1434 C CA . PRO A 1 184 ? -6.438 -14.258 -10.578 1 98.81 184 PRO A CA 1
ATOM 1435 C C . PRO A 1 184 ? -6.922 -14.594 -9.172 1 98.81 184 PRO A C 1
ATOM 1437 O O . PRO A 1 184 ? -6.152 -15.125 -8.367 1 98.81 184 PRO A O 1
ATOM 1440 N N . GLU A 1 185 ? -8.133 -14.352 -8.883 1 98.75 185 GLU A N 1
ATOM 1441 C CA . GLU A 1 185 ? -8.727 -14.477 -7.555 1 98.75 185 GLU A CA 1
ATOM 1442 C C . GLU A 1 185 ? -8.523 -15.875 -6.988 1 98.75 185 GLU A C 1
ATOM 1444 O O . GLU A 1 185 ? -8.281 -16.031 -5.789 1 98.75 185 GLU A O 1
ATOM 1449 N N . GLU A 1 186 ? -8.516 -16.906 -7.75 1 98.06 186 GLU A N 1
ATOM 1450 C CA . GLU A 1 186 ? -8.414 -18.281 -7.289 1 98.06 186 GLU A CA 1
ATOM 1451 C C . GLU A 1 186 ? -7.008 -18.609 -6.797 1 98.06 186 GLU A C 1
ATOM 1453 O O . GLU A 1 186 ? -6.781 -19.656 -6.188 1 98.06 186 GLU A O 1
ATOM 1458 N N . CYS A 1 187 ? -6.055 -17.656 -7.027 1 98.69 187 CYS A N 1
ATOM 1459 C CA . CYS A 1 187 ? -4.656 -17.922 -6.703 1 98.69 187 CYS A CA 1
ATOM 1460 C C . CYS A 1 187 ? -4.164 -16.984 -5.609 1 98.69 187 CYS A C 1
ATOM 1462 O O . CYS A 1 187 ? -2.957 -16.828 -5.41 1 98.69 187 CYS A O 1
ATOM 1464 N N . VAL A 1 188 ? -5.098 -16.281 -4.945 1 98.75 188 VAL A N 1
ATOM 1465 C CA . VAL A 1 188 ? -4.746 -15.398 -3.842 1 98.75 188 VAL A CA 1
ATOM 1466 C C . VAL A 1 188 ? -5.695 -15.625 -2.668 1 98.75 188 VAL A C 1
ATOM 1468 O O . VAL A 1 188 ? -6.836 -16.062 -2.861 1 98.75 188 VAL A O 1
ATOM 1471 N N . GLN A 1 189 ? -5.18 -15.383 -1.514 1 98.44 189 GLN A N 1
ATOM 1472 C CA . GLN A 1 189 ? -6.004 -15.609 -0.331 1 98.44 189 GLN A CA 1
ATOM 1473 C C . GLN A 1 189 ? -5.438 -14.883 0.884 1 98.44 189 GLN A C 1
ATOM 1475 O O . GLN A 1 189 ? -4.258 -14.523 0.904 1 98.44 189 GLN A O 1
ATOM 1480 N N . THR A 1 190 ? -6.246 -14.586 1.796 1 98 190 THR A N 1
ATOM 1481 C CA . THR A 1 190 ? -5.824 -14.086 3.1 1 98 190 THR A CA 1
ATOM 1482 C C . THR A 1 190 ? -6.305 -15.008 4.215 1 98 190 THR A C 1
ATOM 1484 O O . THR A 1 190 ? -6.926 -16.047 3.949 1 98 190 THR A O 1
ATOM 1487 N N . TRP A 1 191 ? -5.977 -14.711 5.445 1 96 191 TRP A N 1
ATOM 1488 C CA . TRP A 1 191 ? -6.273 -15.562 6.594 1 96 191 TRP A CA 1
ATOM 1489 C C . TRP A 1 191 ? -7.574 -15.133 7.266 1 96 191 TRP A C 1
ATOM 1491 O O . TRP A 1 191 ? -8.172 -14.125 6.883 1 96 191 TRP A O 1
ATOM 1501 N N . ASP A 1 192 ? -8.055 -15.984 8.125 1 94.56 192 ASP A N 1
ATOM 1502 C CA . ASP A 1 192 ? -9.25 -15.703 8.914 1 94.56 192 ASP A CA 1
ATOM 1503 C C . ASP A 1 192 ? -8.922 -15.664 10.406 1 94.56 192 ASP A C 1
ATOM 1505 O O . ASP A 1 192 ? -8.133 -16.469 10.898 1 94.56 192 ASP A O 1
ATOM 1509 N N . ALA A 1 193 ? -9.453 -14.641 11.086 1 91.88 193 ALA A N 1
ATOM 1510 C CA . ALA A 1 193 ? -9.359 -14.484 12.531 1 91.88 193 ALA A CA 1
ATOM 1511 C C . ALA A 1 193 ? -10.555 -13.719 13.086 1 91.88 193 ALA A C 1
ATOM 1513 O O . ALA A 1 193 ? -11.297 -13.086 12.328 1 91.88 193 ALA A O 1
ATOM 1514 N N . PRO A 1 194 ? -10.914 -13.805 14.375 1 87.06 194 PRO A N 1
ATOM 1515 C CA . PRO A 1 194 ? -12.062 -13.102 14.953 1 87.06 194 PRO A CA 1
ATOM 1516 C C . PRO A 1 194 ? -12.07 -11.609 14.641 1 87.06 194 PRO A C 1
ATOM 1518 O O . PRO A 1 194 ? -13.125 -11.039 14.359 1 87.06 194 PRO A O 1
ATOM 1521 N N . ASP A 1 195 ? -11.031 -10.922 14.602 1 88.69 195 ASP A N 1
ATOM 1522 C CA . ASP A 1 195 ? -10.977 -9.492 14.328 1 88.69 195 ASP A CA 1
ATOM 1523 C C . ASP A 1 195 ? -10.508 -9.219 12.906 1 88.69 195 ASP A C 1
ATOM 1525 O O . ASP A 1 195 ? -10.164 -8.086 12.562 1 88.69 195 ASP A O 1
ATOM 1529 N N . HIS A 1 196 ? -10.523 -10.25 12.117 1 93.06 196 HIS A N 1
ATOM 1530 C CA . HIS A 1 196 ? -10.117 -10.195 10.719 1 93.06 196 HIS A CA 1
ATOM 1531 C C . HIS A 1 196 ? -10.93 -11.164 9.875 1 93.06 196 HIS A C 1
ATOM 1533 O O . HIS A 1 196 ? -10.469 -12.266 9.57 1 93.06 196 HIS A O 1
ATOM 1539 N N . PRO A 1 197 ? -12.117 -10.734 9.578 1 96.06 197 PRO A N 1
ATOM 1540 C CA . PRO A 1 197 ? -12.914 -11.602 8.711 1 96.06 197 PRO A CA 1
ATOM 1541 C C . PRO A 1 197 ? -12.297 -11.773 7.324 1 96.06 197 PRO A C 1
ATOM 1543 O O . PRO A 1 197 ? -12.32 -10.844 6.512 1 96.06 197 PRO A O 1
ATOM 1546 N N . GLY A 1 198 ? -11.828 -12.938 7.086 1 96.62 198 GLY A N 1
ATOM 1547 C CA . GLY A 1 198 ? -11.023 -13.227 5.91 1 96.62 198 GLY A CA 1
ATOM 1548 C C . GLY A 1 198 ? -11.75 -12.969 4.605 1 96.62 198 GLY A C 1
ATOM 1549 O O . GLY A 1 198 ? -11.188 -12.406 3.668 1 96.62 198 GLY A O 1
ATOM 1550 N N . ASP A 1 199 ? -13.039 -13.367 4.5 1 97.56 199 ASP A N 1
ATOM 1551 C CA . ASP A 1 199 ? -13.797 -13.188 3.27 1 97.56 199 ASP A CA 1
ATOM 1552 C C . ASP A 1 199 ? -14 -11.703 2.955 1 97.56 199 ASP A C 1
ATOM 1554 O O . ASP A 1 199 ? -13.891 -11.289 1.8 1 97.56 199 ASP A O 1
ATOM 1558 N N . LEU A 1 200 ? -14.281 -10.969 3.957 1 97.19 200 LEU A N 1
ATOM 1559 C CA . LEU A 1 200 ? -14.523 -9.539 3.777 1 97.19 200 LEU A CA 1
ATOM 1560 C C . LEU A 1 200 ? -13.258 -8.828 3.33 1 97.19 200 LEU A C 1
ATOM 1562 O O . LEU A 1 200 ? -13.273 -8.07 2.355 1 97.19 200 LEU A O 1
ATOM 1566 N N . TYR A 1 201 ? -12.156 -9.078 4.02 1 97.5 201 TYR A N 1
ATOM 1567 C CA . TYR A 1 201 ? -10.898 -8.422 3.689 1 97.5 201 TYR A CA 1
ATOM 1568 C C . TYR A 1 201 ? -10.391 -8.867 2.322 1 97.5 201 TYR A C 1
ATOM 1570 O O . TYR A 1 201 ? -9.836 -8.07 1.565 1 97.5 201 TYR A O 1
ATOM 1578 N N . HIS A 1 202 ? -10.594 -10.141 2.041 1 98.38 202 HIS A N 1
ATOM 1579 C CA . HIS A 1 202 ? -10.25 -10.656 0.72 1 98.38 202 HIS A CA 1
ATOM 1580 C C . HIS A 1 202 ? -10.977 -9.883 -0.377 1 98.38 202 HIS A C 1
ATOM 1582 O O . HIS A 1 202 ? -10.344 -9.344 -1.283 1 98.38 202 HIS A O 1
ATOM 1588 N N . ALA A 1 203 ? -12.258 -9.719 -0.246 1 98.19 203 ALA A N 1
ATOM 1589 C CA . ALA A 1 203 ? -13.086 -9.047 -1.249 1 98.19 203 ALA A CA 1
ATOM 1590 C C . ALA A 1 203 ? -12.773 -7.559 -1.309 1 98.19 203 ALA A C 1
ATOM 1592 O O . ALA A 1 203 ? -12.641 -6.988 -2.395 1 98.19 203 ALA A O 1
ATOM 1593 N N . LEU A 1 204 ? -12.641 -6.945 -0.18 1 97.31 204 LEU A N 1
ATOM 1594 C CA . LEU A 1 204 ? -12.414 -5.508 -0.083 1 97.31 204 LEU A CA 1
ATOM 1595 C C . LEU A 1 204 ? -11.102 -5.113 -0.754 1 97.31 204 LEU A C 1
ATOM 1597 O O . LEU A 1 204 ? -11.062 -4.18 -1.559 1 97.31 204 LEU A O 1
ATOM 1601 N N . PHE A 1 205 ? -10.086 -5.816 -0.527 1 98.31 205 PHE A N 1
ATOM 1602 C CA . PHE A 1 205 ? -8.766 -5.41 -0.997 1 98.31 205 PHE A CA 1
ATOM 1603 C C . PHE A 1 205 ? -8.562 -5.816 -2.449 1 98.31 205 PHE A C 1
ATOM 1605 O O . PHE A 1 205 ? -7.832 -5.152 -3.189 1 98.31 205 PHE A O 1
ATOM 1612 N N . LEU A 1 206 ? -9.227 -6.895 -2.896 1 98.69 206 LEU A N 1
ATOM 1613 C CA . LEU A 1 206 ? -9.234 -7.176 -4.328 1 98.69 206 LEU A CA 1
ATOM 1614 C C . LEU A 1 206 ? -9.961 -6.07 -5.094 1 98.69 206 LEU A C 1
ATOM 1616 O O . LEU A 1 206 ? -9.508 -5.645 -6.156 1 98.69 206 LEU A O 1
ATOM 1620 N N . HIS A 1 207 ? -11.07 -5.66 -4.547 1 98.12 207 HIS A N 1
ATOM 1621 C CA . HIS A 1 207 ? -11.828 -4.594 -5.195 1 98.12 207 HIS A CA 1
ATOM 1622 C C . HIS A 1 207 ? -11.031 -3.295 -5.223 1 98.12 207 HIS A C 1
ATOM 1624 O O . HIS A 1 207 ? -11.062 -2.564 -6.215 1 98.12 207 HIS A O 1
ATOM 1630 N N . GLN A 1 208 ? -10.336 -3.016 -4.145 1 97.25 208 GLN A N 1
ATOM 1631 C CA . GLN A 1 208 ? -9.484 -1.835 -4.09 1 97.25 208 GLN A CA 1
ATOM 1632 C C . GLN A 1 208 ? -8.391 -1.896 -5.156 1 97.25 208 GLN A C 1
ATOM 1634 O O . GLN A 1 208 ? -8.078 -0.886 -5.789 1 97.25 208 GLN A O 1
ATOM 1639 N N . LEU A 1 209 ? -7.793 -3.055 -5.336 1 98.31 209 LEU A N 1
ATOM 1640 C CA . LEU A 1 209 ? -6.812 -3.234 -6.398 1 98.31 209 LEU A CA 1
ATOM 1641 C C . LEU A 1 209 ? -7.43 -2.951 -7.762 1 98.31 209 LEU A C 1
ATOM 1643 O O . LEU A 1 209 ? -6.828 -2.268 -8.594 1 98.31 209 LEU A O 1
ATOM 1647 N N . ALA A 1 210 ? -8.594 -3.473 -7.977 1 97.94 210 ALA A N 1
ATOM 1648 C CA . ALA A 1 210 ? -9.273 -3.273 -9.25 1 97.94 210 ALA A CA 1
ATOM 1649 C C . ALA A 1 210 ? -9.523 -1.792 -9.516 1 97.94 210 ALA A C 1
ATOM 1651 O O . ALA A 1 210 ? -9.328 -1.312 -10.633 1 97.94 210 ALA A O 1
ATOM 1652 N N . ARG A 1 211 ? -9.859 -1.079 -8.531 1 94.75 211 ARG A N 1
ATOM 1653 C CA . ARG A 1 211 ? -10.133 0.35 -8.648 1 94.75 211 ARG A CA 1
ATOM 1654 C C . ARG A 1 211 ? -8.859 1.118 -9.008 1 94.75 211 ARG A C 1
ATOM 1656 O O . ARG A 1 211 ? -8.93 2.207 -9.578 1 94.75 211 ARG A O 1
ATOM 1663 N N . ASN A 1 212 ? -7.77 0.523 -8.68 1 95.25 212 ASN A N 1
ATOM 1664 C CA . ASN A 1 212 ? -6.5 1.196 -8.914 1 95.25 212 ASN A CA 1
ATOM 1665 C C . ASN A 1 212 ? -5.82 0.684 -10.18 1 95.25 212 ASN A C 1
ATOM 1667 O O . ASN A 1 212 ? -4.625 0.9 -10.383 1 95.25 212 ASN A O 1
ATOM 1671 N N . GLY A 1 213 ? -6.52 -0.067 -11 1 96.31 213 GLY A N 1
ATOM 1672 C CA . GLY A 1 213 ? -6.012 -0.376 -12.328 1 96.31 213 GLY A CA 1
ATOM 1673 C C . GLY A 1 213 ? -5.539 -1.811 -12.461 1 96.31 213 GLY A C 1
ATOM 1674 O O . GLY A 1 213 ? -5.066 -2.213 -13.531 1 96.31 213 GLY A O 1
ATOM 1675 N N . VAL A 1 214 ? -5.648 -2.602 -11.422 1 98.31 214 VAL A N 1
ATOM 1676 C CA . VAL A 1 214 ? -5.309 -4.016 -11.508 1 98.31 214 VAL A CA 1
ATOM 1677 C C . VAL A 1 214 ? -6.465 -4.789 -12.141 1 98.31 214 VAL A C 1
ATOM 1679 O O . VAL A 1 214 ? -7.629 -4.555 -11.812 1 98.31 214 VAL A O 1
ATOM 1682 N N . ARG A 1 215 ? -6.16 -5.637 -13.055 1 98.25 215 ARG A N 1
ATOM 1683 C CA . ARG A 1 215 ? -7.172 -6.531 -13.609 1 98.25 215 ARG A CA 1
ATOM 1684 C C . ARG A 1 215 ? -7.387 -7.742 -12.711 1 98.25 215 ARG A C 1
ATOM 1686 O O . ARG A 1 215 ? -6.613 -8.695 -12.75 1 98.25 215 ARG A O 1
ATOM 1693 N N . VAL A 1 216 ? -8.43 -7.703 -11.961 1 98.81 216 VAL A N 1
ATOM 1694 C CA . VAL A 1 216 ? -8.781 -8.836 -11.109 1 98.81 216 VAL A CA 1
ATOM 1695 C C . VAL A 1 216 ? -9.742 -9.766 -11.859 1 98.81 216 VAL A C 1
ATOM 1697 O O . VAL A 1 216 ? -10.766 -9.32 -12.375 1 98.81 216 VAL A O 1
ATOM 1700 N N . VAL A 1 217 ? -9.375 -11.016 -11.945 1 98.81 217 VAL A N 1
ATOM 1701 C CA . VAL A 1 217 ? -10.188 -11.984 -12.68 1 98.81 217 VAL A CA 1
ATOM 1702 C C . VAL A 1 217 ? -10.438 -13.211 -11.797 1 98.81 217 VAL A C 1
ATOM 1704 O O . VAL A 1 217 ? -9.734 -13.422 -10.805 1 98.81 217 VAL A O 1
ATOM 1707 N N . ARG A 1 218 ? -11.445 -13.914 -12.148 1 98.38 218 ARG A N 1
ATOM 1708 C CA . ARG A 1 218 ? -11.734 -15.141 -11.406 1 98.38 218 ARG A CA 1
ATOM 1709 C C . ARG A 1 218 ? -10.625 -16.172 -11.602 1 98.38 218 ARG A C 1
ATOM 1711 O O . ARG A 1 218 ? -10.164 -16.781 -10.641 1 98.38 218 ARG A O 1
ATOM 1718 N N . ALA A 1 219 ? -10.242 -16.328 -12.875 1 97.62 219 ALA A N 1
ATOM 1719 C CA . ALA A 1 219 ? -9.234 -17.297 -13.289 1 97.62 219 ALA A CA 1
ATOM 1720 C C . ALA A 1 219 ? -8.57 -16.875 -14.594 1 97.62 219 ALA A C 1
ATOM 1722 O O . ALA A 1 219 ? -9.133 -16.078 -15.352 1 97.62 219 ALA A O 1
ATOM 1723 N N . LEU A 1 220 ? -7.344 -17.312 -14.742 1 97 220 LEU A N 1
ATOM 1724 C CA . LEU A 1 220 ? -6.605 -17.109 -15.984 1 97 220 LEU A CA 1
ATOM 1725 C C . LEU A 1 220 ? -6.586 -18.375 -16.812 1 97 220 LEU A C 1
ATOM 1727 O O . LEU A 1 220 ? -6.273 -19.453 -16.312 1 97 220 LEU A O 1
ATOM 1731 N N . SER A 1 221 ? -6.957 -18.25 -18.078 1 94.31 221 SER A N 1
ATOM 1732 C CA . SER A 1 221 ? -6.824 -19.359 -19.016 1 94.31 221 SER A CA 1
ATOM 1733 C C . SER A 1 221 ? -5.617 -19.156 -19.938 1 94.31 221 SER A C 1
ATOM 1735 O O . SER A 1 221 ? -5.363 -18.047 -20.406 1 94.31 221 SER A O 1
ATOM 1737 N N . VAL A 1 222 ? -4.742 -20.125 -20.109 1 91 222 VAL A N 1
ATOM 1738 C CA . VAL A 1 222 ? -3.51 -20.031 -20.875 1 91 222 VAL A CA 1
ATOM 1739 C C . VAL A 1 222 ? -3.689 -20.75 -22.219 1 91 222 VAL A C 1
ATOM 1741 O O . VAL A 1 222 ? -3.975 -21.938 -22.25 1 91 222 VAL A O 1
ATOM 1744 N N . GLY A 1 223 ? -4.848 -20.281 -23.047 1 67.81 223 GLY A N 1
ATOM 1745 C CA . GLY A 1 223 ? -5.191 -20.859 -24.344 1 67.81 223 GLY A CA 1
ATOM 1746 C C . GLY A 1 223 ? -4.285 -22 -24.75 1 67.81 223 GLY A C 1
ATOM 1747 O O . GLY A 1 223 ? -3.15 -22.109 -24.281 1 67.81 223 GLY A O 1
ATOM 1748 N N . ALA A 1 224 ? -4.844 -23.141 -25.25 1 56.38 224 ALA A N 1
ATOM 1749 C CA . ALA A 1 224 ? -4.207 -24.297 -25.875 1 56.38 224 ALA A CA 1
ATOM 1750 C C . ALA A 1 224 ? -3.186 -23.859 -26.922 1 56.38 224 ALA A C 1
ATOM 1752 O O . ALA A 1 224 ? -3.312 -22.781 -27.516 1 56.38 224 ALA A O 1
ATOM 1753 N N . GLU A 1 225 ? -1.902 -24.312 -26.859 1 47.81 225 GLU A N 1
ATOM 1754 C CA . GLU A 1 225 ? -1.021 -24.281 -28.016 1 47.81 225 GLU A CA 1
ATOM 1755 C C . GLU A 1 225 ? -1.81 -24.453 -29.312 1 47.81 225 GLU A C 1
ATOM 1757 O O . GLU A 1 225 ? -2.652 -25.344 -29.422 1 47.81 225 GLU A O 1
ATOM 1762 N N . SER A 1 226 ? -2.232 -23.219 -29.891 1 37.22 226 SER A N 1
ATOM 1763 C CA . SER A 1 226 ? -2.457 -23.625 -31.281 1 37.22 226 SER A CA 1
ATOM 1764 C C . SER A 1 226 ? -1.238 -24.344 -31.844 1 37.22 226 SER A C 1
ATOM 1766 O O . SER A 1 226 ? -0.103 -24.031 -31.484 1 37.22 226 SER A O 1
ATOM 1768 N N . MET B 1 1 ? -20.578 -17.203 8.312 1 87 1 MET B N 1
ATOM 1769 C CA . MET B 1 1 ? -21.109 -15.844 8.359 1 87 1 MET B CA 1
ATOM 1770 C C . MET B 1 1 ? -21.125 -15.211 6.973 1 87 1 MET B C 1
ATOM 1772 O O . MET B 1 1 ? -20.172 -15.352 6.211 1 87 1 MET B O 1
ATOM 1776 N N . THR B 1 2 ? -22.219 -14.57 6.641 1 93.06 2 THR B N 1
ATOM 1777 C CA . THR B 1 2 ? -22.312 -13.906 5.348 1 93.06 2 THR B CA 1
ATOM 1778 C C . THR B 1 2 ? -21.375 -12.703 5.289 1 93.06 2 THR B C 1
ATOM 1780 O O . THR B 1 2 ? -20.875 -12.242 6.32 1 93.06 2 THR B O 1
ATOM 1783 N N . LEU B 1 3 ? -21.109 -12.195 4.141 1 94.62 3 LEU B N 1
ATOM 1784 C CA . LEU B 1 3 ? -20.297 -11 3.98 1 94.62 3 LEU B CA 1
ATOM 1785 C C . LEU B 1 3 ? -20.922 -9.805 4.691 1 94.62 3 LEU B C 1
ATOM 1787 O O . LEU B 1 3 ? -20.219 -8.984 5.285 1 94.62 3 LEU B O 1
ATOM 1791 N N . GLN B 1 4 ? -22.25 -9.773 4.676 1 94.69 4 GLN B N 1
ATOM 1792 C CA . GLN B 1 4 ? -22.969 -8.695 5.336 1 94.69 4 GLN B CA 1
ATOM 1793 C C . GLN B 1 4 ? -22.75 -8.742 6.848 1 94.69 4 GLN B C 1
ATOM 1795 O O . GLN B 1 4 ? -22.562 -7.703 7.484 1 94.69 4 GLN B O 1
ATOM 1800 N N . GLU B 1 5 ? -22.859 -9.891 7.363 1 94.94 5 GLU B N 1
ATOM 1801 C CA . GLU B 1 5 ? -22.672 -10.055 8.805 1 94.94 5 GLU B CA 1
ATOM 1802 C C . GLU B 1 5 ? -21.25 -9.703 9.211 1 94.94 5 GLU B C 1
ATOM 1804 O O . GLU B 1 5 ? -21.031 -9.031 10.227 1 94.94 5 GLU B O 1
ATOM 1809 N N . GLN B 1 6 ? -20.312 -10.156 8.406 1 95.56 6 GLN B N 1
ATOM 1810 C CA . GLN B 1 6 ? -18.906 -9.82 8.664 1 95.56 6 GLN B CA 1
ATOM 1811 C C . GLN B 1 6 ? -18.688 -8.305 8.625 1 95.56 6 GLN B C 1
ATOM 1813 O O . GLN B 1 6 ? -18.016 -7.75 9.492 1 95.56 6 GLN B O 1
ATOM 1818 N N . ALA B 1 7 ? -19.312 -7.684 7.664 1 95.88 7 ALA B N 1
ATOM 1819 C CA . ALA B 1 7 ? -19.156 -6.246 7.473 1 95.88 7 ALA B CA 1
ATOM 1820 C C . ALA B 1 7 ? -19.734 -5.469 8.648 1 95.88 7 ALA B C 1
ATOM 1822 O O . ALA B 1 7 ? -19.141 -4.5 9.117 1 95.88 7 ALA B O 1
ATOM 1823 N N . ARG B 1 8 ? -20.875 -5.914 9.078 1 94.94 8 ARG B N 1
ATOM 1824 C CA . ARG B 1 8 ? -21.516 -5.246 10.203 1 94.94 8 ARG B CA 1
ATOM 1825 C C . ARG B 1 8 ? -20.672 -5.355 11.469 1 94.94 8 ARG B C 1
ATOM 1827 O O . ARG B 1 8 ? -20.5 -4.371 12.188 1 94.94 8 ARG B O 1
ATOM 1834 N N . GLN B 1 9 ? -20.203 -6.527 11.727 1 95.25 9 GLN B N 1
ATOM 1835 C CA . GLN B 1 9 ? -19.344 -6.734 12.898 1 95.25 9 GLN B CA 1
ATOM 1836 C C . GLN B 1 9 ? -18.062 -5.902 12.805 1 95.25 9 GLN B C 1
ATOM 1838 O O . GLN B 1 9 ? -17.625 -5.316 13.797 1 95.25 9 GLN B O 1
ATOM 1843 N N . GLN B 1 10 ? -17.531 -5.906 11.617 1 95.69 10 GLN B N 1
ATOM 1844 C CA . GLN B 1 10 ? -16.312 -5.121 11.422 1 95.69 10 GLN B CA 1
ATOM 1845 C C . GLN B 1 10 ? -16.578 -3.633 11.609 1 95.69 10 GLN B C 1
ATOM 1847 O O . GLN B 1 10 ? -15.742 -2.91 12.156 1 95.69 10 GLN B O 1
ATOM 1852 N N . ALA B 1 11 ? -17.734 -3.156 11.125 1 96.94 11 ALA B N 1
ATOM 1853 C CA . ALA B 1 11 ? -18.109 -1.756 11.297 1 96.94 11 ALA B CA 1
ATOM 1854 C C . ALA B 1 11 ? -18.188 -1.394 12.781 1 96.94 11 ALA B C 1
ATOM 1856 O O . ALA B 1 11 ? -17.766 -0.308 13.188 1 96.94 11 ALA B O 1
ATOM 1857 N N . ASP B 1 12 ? -18.719 -2.322 13.57 1 97.06 12 ASP B N 1
ATOM 1858 C CA . ASP B 1 12 ? -18.797 -2.092 15.016 1 97.06 12 ASP B CA 1
ATOM 1859 C C . ASP B 1 12 ? -17.406 -1.995 15.633 1 97.06 12 ASP B C 1
ATOM 1861 O O . ASP B 1 12 ? -17.156 -1.121 16.469 1 97.06 12 ASP B O 1
ATOM 1865 N N . LEU B 1 13 ? -16.562 -2.893 15.227 1 97 13 LEU B N 1
ATOM 1866 C CA . LEU B 1 13 ? -15.195 -2.891 15.719 1 97 13 LEU B CA 1
ATOM 1867 C C . LEU B 1 13 ? -14.484 -1.595 15.344 1 97 13 LEU B C 1
ATOM 1869 O O . LEU B 1 13 ? -13.828 -0.974 16.188 1 97 13 LEU B O 1
ATOM 1873 N N . LEU B 1 14 ? -14.68 -1.164 14.117 1 97.25 14 LEU B N 1
ATOM 1874 C CA . LEU B 1 14 ? -14.023 0.043 13.625 1 97.25 14 LEU B CA 1
ATOM 1875 C C . LEU B 1 14 ? -14.547 1.279 14.352 1 97.25 14 LEU B C 1
ATOM 1877 O O . LEU B 1 14 ? -13.773 2.172 14.695 1 97.25 14 LEU B O 1
ATOM 1881 N N . GLN B 1 15 ? -15.82 1.301 14.531 1 97.5 15 GLN B N 1
ATOM 1882 C CA . GLN B 1 15 ? -16.422 2.43 15.242 1 97.5 15 GLN B CA 1
ATOM 1883 C C . GLN B 1 15 ? -15.859 2.549 16.656 1 97.5 15 GLN B C 1
ATOM 1885 O O . GLN B 1 15 ? -15.516 3.646 17.109 1 97.5 15 GLN B O 1
ATOM 1890 N N . ALA B 1 16 ? -15.82 1.465 17.359 1 97.81 16 ALA B N 1
ATOM 1891 C CA . ALA B 1 16 ? -15.281 1.447 18.719 1 97.81 16 ALA B CA 1
ATOM 1892 C C . ALA B 1 16 ? -13.812 1.854 18.734 1 97.81 16 ALA B C 1
ATOM 1894 O O . ALA B 1 16 ? -13.383 2.645 19.578 1 97.81 16 ALA B O 1
ATOM 1895 N N . TRP B 1 17 ? -13.062 1.338 17.797 1 97.81 17 TRP B N 1
ATOM 1896 C CA . TRP B 1 17 ? -11.633 1.619 17.719 1 97.81 17 TRP B CA 1
ATOM 1897 C C . TRP B 1 17 ? -11.383 3.098 17.438 1 97.81 17 TRP B C 1
ATOM 1899 O O . TRP B 1 17 ? -10.57 3.736 18.109 1 97.81 17 TRP B O 1
ATOM 1909 N N . MET B 1 18 ? -12.117 3.639 16.469 1 98 18 MET B N 1
ATOM 1910 C CA . MET B 1 18 ? -11.969 5.043 16.109 1 98 18 MET B CA 1
ATOM 1911 C C . MET B 1 18 ? -12.305 5.953 17.281 1 98 18 MET B C 1
ATOM 1913 O O . MET B 1 18 ? -11.625 6.953 17.516 1 98 18 MET B O 1
ATOM 1917 N N . SER B 1 19 ? -13.344 5.633 18 1 97.69 19 SER B N 1
ATOM 1918 C CA . SER B 1 19 ? -13.805 6.449 19.125 1 97.69 19 SER B CA 1
ATOM 1919 C C . SER B 1 19 ? -12.797 6.434 20.266 1 97.69 19 SER B C 1
ATOM 1921 O O . SER B 1 19 ? -12.812 7.32 21.125 1 97.69 19 SER B O 1
ATOM 1923 N N . ALA B 1 20 ? -11.891 5.438 20.266 1 98.12 20 ALA B N 1
ATOM 1924 C CA . ALA B 1 20 ? -10.969 5.254 21.375 1 98.12 20 ALA B CA 1
ATOM 1925 C C . ALA B 1 20 ? -9.57 5.742 21.016 1 98.12 20 ALA B C 1
ATOM 1927 O O . ALA B 1 20 ? -8.625 5.57 21.797 1 98.12 20 ALA B O 1
ATOM 1928 N N . LEU B 1 21 ? -9.398 6.289 19.844 1 98.44 21 LEU B N 1
ATOM 1929 C CA . LEU B 1 21 ? -8.078 6.762 19.438 1 98.44 21 LEU B CA 1
ATOM 1930 C C . LEU B 1 21 ? -7.523 7.742 20.469 1 98.44 21 LEU B C 1
ATOM 1932 O O . LEU B 1 21 ? -8.203 8.695 20.859 1 98.44 21 LEU B O 1
ATOM 1936 N N . PRO B 1 22 ? -6.316 7.578 20.859 1 97.62 22 PRO B N 1
ATOM 1937 C CA . PRO B 1 22 ? -5.715 8.469 21.859 1 97.62 22 PRO B CA 1
ATOM 1938 C C . PRO B 1 22 ? -5.125 9.734 21.234 1 97.62 22 PRO B C 1
ATOM 1940 O O . PRO B 1 22 ? -4.938 9.797 20.016 1 97.62 22 PRO B O 1
ATOM 1943 N N . GLU B 1 23 ? -4.934 10.617 22.078 1 97.25 23 GLU B N 1
ATOM 1944 C CA . GLU B 1 23 ? -4.012 11.695 21.734 1 97.25 23 GLU B CA 1
ATOM 1945 C C . GLU B 1 23 ? -2.57 11.312 22.047 1 97.25 23 GLU B C 1
ATOM 1947 O O . GLU B 1 23 ? -2.32 10.453 22.906 1 97.25 23 GLU B O 1
ATOM 1952 N N . TRP B 1 24 ? -1.709 11.82 21.328 1 97.19 24 TRP B N 1
ATOM 1953 C CA . TRP B 1 24 ? -0.297 11.523 21.547 1 97.19 24 TRP B CA 1
ATOM 1954 C C . TRP B 1 24 ? 0.508 12.812 21.703 1 97.19 24 TRP B C 1
ATOM 1956 O O . TRP B 1 24 ? 0.365 13.742 20.906 1 97.19 24 TRP B O 1
ATOM 1966 N N . VAL B 1 25 ? 1.32 12.898 22.703 1 96.88 25 VAL B N 1
ATOM 1967 C CA . VAL B 1 25 ? 2.174 14.055 22.938 1 96.88 25 VAL B CA 1
ATOM 1968 C C . VAL B 1 25 ? 3.557 13.812 22.344 1 96.88 25 VAL B C 1
ATOM 1970 O O . VAL B 1 25 ? 4.234 12.852 22.703 1 96.88 25 VAL B O 1
ATOM 1973 N N . LEU B 1 26 ? 3.91 14.633 21.438 1 96.69 26 LEU B N 1
ATOM 1974 C CA . LEU B 1 26 ? 5.223 14.531 20.812 1 96.69 26 LEU B CA 1
ATOM 1975 C C . LEU B 1 26 ? 6.312 15.047 21.75 1 96.69 26 LEU B C 1
ATOM 1977 O O . LEU B 1 26 ? 6.316 16.219 22.125 1 96.69 26 LEU B O 1
ATOM 1981 N N . THR B 1 27 ? 7.234 14.195 22.094 1 95.38 27 THR B N 1
ATOM 1982 C CA . THR B 1 27 ? 8.289 14.57 23.031 1 95.38 27 THR B CA 1
ATOM 1983 C C . THR B 1 27 ? 9.664 14.453 22.359 1 95.38 27 THR B C 1
ATOM 1985 O O . THR B 1 27 ? 10.68 14.812 22.969 1 95.38 27 THR B O 1
ATOM 1988 N N . THR B 1 28 ? 9.664 13.938 21.188 1 95.5 28 THR B N 1
ATOM 1989 C CA . THR B 1 28 ? 10.898 13.719 20.453 1 95.5 28 THR B CA 1
ATOM 1990 C C . THR B 1 28 ? 11.578 15.055 20.141 1 95.5 28 THR B C 1
ATOM 1992 O O . THR B 1 28 ? 10.914 16.047 19.875 1 95.5 28 THR B O 1
ATOM 1995 N N . ARG B 1 29 ? 12.977 15.078 20.172 1 96.12 29 ARG B N 1
ATOM 1996 C CA . ARG B 1 29 ? 13.727 16.266 19.766 1 96.12 29 ARG B CA 1
ATOM 1997 C C . ARG B 1 29 ? 13.289 16.734 18.391 1 96.12 29 ARG B C 1
ATOM 1999 O O . ARG B 1 29 ? 13.148 15.93 17.453 1 96.12 29 ARG B O 1
ATOM 2006 N N . PRO B 1 30 ? 13.047 18.031 18.25 1 96.5 30 PRO B N 1
ATOM 2007 C CA . PRO B 1 30 ? 12.492 18.547 17.016 1 96.5 30 PRO B CA 1
ATOM 2008 C C . PRO B 1 30 ? 13.328 18.188 15.789 1 96.5 30 PRO B C 1
ATOM 2010 O O . PRO B 1 30 ? 12.781 17.922 14.711 1 96.5 30 PRO B O 1
ATOM 2013 N N . ASP B 1 31 ? 14.641 18.156 15.883 1 96.06 31 ASP B N 1
ATOM 2014 C CA . ASP B 1 31 ? 15.516 17.875 14.742 1 96.06 31 ASP B CA 1
ATOM 2015 C C . ASP B 1 31 ? 15.414 16.422 14.312 1 96.06 31 ASP B C 1
ATOM 2017 O O . ASP B 1 31 ? 15.883 16.062 13.234 1 96.06 31 ASP B O 1
ATOM 2021 N N . ARG B 1 32 ? 14.734 15.578 15.109 1 97 32 ARG B N 1
ATOM 2022 C CA . ARG B 1 32 ? 14.594 14.156 14.828 1 97 32 ARG B CA 1
ATOM 2023 C C . ARG B 1 32 ? 13.172 13.828 14.383 1 97 32 ARG B C 1
ATOM 2025 O O . ARG B 1 32 ? 12.789 12.656 14.305 1 97 32 ARG B O 1
ATOM 2032 N N . VAL B 1 33 ? 12.367 14.859 14.055 1 97.62 33 VAL B N 1
ATOM 2033 C CA . VAL B 1 33 ? 10.992 14.727 13.594 1 97.62 33 VAL B CA 1
ATOM 2034 C C . VAL B 1 33 ? 10.906 15.086 12.109 1 97.62 33 VAL B C 1
ATOM 2036 O O . VAL B 1 33 ? 11.461 16.109 11.68 1 97.62 33 VAL B O 1
ATOM 2039 N N . ALA B 1 34 ? 10.312 14.234 11.328 1 98.19 34 ALA B N 1
ATOM 2040 C CA . ALA B 1 34 ? 9.953 14.555 9.945 1 98.19 34 ALA B CA 1
ATOM 2041 C C . ALA B 1 34 ? 8.438 14.586 9.773 1 98.19 34 ALA B C 1
ATOM 2043 O O . ALA B 1 34 ? 7.711 13.852 10.438 1 98.19 34 ALA B O 1
ATOM 2044 N N . VAL B 1 35 ? 7.996 15.469 8.914 1 98.62 35 VAL B N 1
ATOM 2045 C CA . VAL B 1 35 ? 6.594 15.531 8.508 1 98.62 35 VAL B CA 1
ATOM 2046 C C . VAL B 1 35 ? 6.48 15.289 7.008 1 98.62 35 VAL B C 1
ATOM 2048 O O . VAL B 1 35 ? 7.039 16.047 6.203 1 98.62 35 VAL B O 1
ATOM 2051 N N . VAL B 1 36 ? 5.816 14.25 6.637 1 98.81 36 VAL B N 1
ATOM 2052 C CA . VAL B 1 36 ? 5.637 13.922 5.227 1 98.81 36 VAL B CA 1
ATOM 2053 C C . VAL B 1 36 ? 4.168 14.07 4.844 1 98.81 36 VAL B C 1
ATOM 2055 O O . VAL B 1 36 ? 3.309 13.344 5.348 1 98.81 36 VAL B O 1
ATOM 2058 N N . CYS B 1 37 ? 3.91 15.008 3.99 1 98.88 37 CYS B N 1
ATOM 2059 C CA . CYS B 1 37 ? 2.562 15.352 3.551 1 98.88 37 CYS B CA 1
ATOM 2060 C C . CYS B 1 37 ? 2.312 14.859 2.129 1 98.88 37 CYS B C 1
ATOM 2062 O O . CYS B 1 37 ? 3.141 15.07 1.241 1 98.88 37 CYS B O 1
ATOM 2064 N N . VAL B 1 38 ? 1.141 14.266 1.945 1 98.88 38 VAL B N 1
ATOM 2065 C CA . VAL B 1 38 ? 0.847 13.758 0.606 1 98.88 38 VAL B CA 1
ATOM 2066 C C . VAL B 1 38 ? -0.386 14.469 0.049 1 98.88 38 VAL B C 1
ATOM 2068 O O . VAL B 1 38 ? -1.426 14.531 0.709 1 98.88 38 VAL B O 1
ATOM 2071 N N . ASP B 1 39 ? -0.252 15.055 -1.106 1 98.62 39 ASP B N 1
ATOM 2072 C CA . ASP B 1 39 ? -1.307 15.539 -1.991 1 98.62 39 ASP B CA 1
ATOM 2073 C C . ASP B 1 39 ? -2.146 16.609 -1.307 1 98.62 39 ASP B C 1
ATOM 2075 O O . ASP B 1 39 ? -3.377 16.547 -1.324 1 98.62 39 ASP B O 1
ATOM 2079 N N . LEU B 1 40 ? -1.433 17.516 -0.655 1 98.62 40 LEU B N 1
ATOM 2080 C CA . LEU B 1 40 ? -2.051 18.766 -0.22 1 98.62 40 LEU B CA 1
ATOM 2081 C C . LEU B 1 40 ? -2.035 19.797 -1.342 1 98.62 40 LEU B C 1
ATOM 2083 O O . LEU B 1 40 ? -1.368 20.828 -1.232 1 98.62 40 LEU B O 1
ATOM 2087 N N . VAL B 1 41 ? -2.834 19.5 -2.338 1 98.69 41 VAL B N 1
ATOM 2088 C CA . VAL B 1 41 ? -2.867 20.281 -3.572 1 98.69 41 VAL B CA 1
ATOM 2089 C C . VAL B 1 41 ? -4.289 20.766 -3.844 1 98.69 41 VAL B C 1
ATOM 2091 O O . VAL B 1 41 ? -5.254 20.203 -3.316 1 98.69 41 VAL B O 1
ATOM 2094 N N . GLU B 1 42 ? -4.402 21.703 -4.707 1 98.69 42 GLU B N 1
ATOM 2095 C CA . GLU B 1 42 ? -5.699 22.297 -5.027 1 98.69 42 GLU B CA 1
ATOM 2096 C C . GLU B 1 42 ? -6.59 21.297 -5.758 1 98.69 42 GLU B C 1
ATOM 2098 O O . GLU B 1 42 ? -7.816 21.312 -5.605 1 98.69 42 GLU B O 1
ATOM 2103 N N . GLY B 1 43 ? -6.02 20.375 -6.488 1 98.44 43 GLY B N 1
ATOM 2104 C CA . GLY B 1 43 ? -6.75 19.406 -7.301 1 98.44 43 GLY B CA 1
ATOM 2105 C C . GLY B 1 43 ? -7.531 18.406 -6.48 1 98.44 43 GLY B C 1
ATOM 2106 O O . GLY B 1 43 ? -8.414 17.719 -7 1 98.44 43 GLY B O 1
ATOM 2107 N N . PHE B 1 44 ? -7.246 18.297 -5.188 1 98.44 44 PHE B N 1
ATOM 2108 C CA . PHE B 1 44 ? -7.965 17.375 -4.316 1 98.44 44 PHE B CA 1
ATOM 2109 C C . PHE B 1 44 ? -8.805 18.141 -3.299 1 98.44 44 PHE B C 1
ATOM 2111 O O . PHE B 1 44 ? -9.508 17.531 -2.484 1 98.44 44 PHE B O 1
ATOM 2118 N N . THR B 1 45 ? -8.758 19.453 -3.326 1 97.88 45 THR B N 1
ATOM 2119 C CA . THR B 1 45 ? -9.461 20.25 -2.332 1 97.88 45 THR B CA 1
ATOM 2120 C C . THR B 1 45 ? -10.531 21.109 -2.992 1 97.88 45 THR B C 1
ATOM 2122 O O . THR B 1 45 ? -11.719 20.984 -2.678 1 97.88 45 THR B O 1
ATOM 2125 N N . ARG B 1 46 ? -10.055 21.875 -4.016 1 97 46 ARG B N 1
ATOM 2126 C CA . ARG B 1 46 ? -11 22.906 -4.457 1 97 46 ARG B CA 1
ATOM 2127 C C . ARG B 1 46 ? -11.102 22.938 -5.977 1 97 46 ARG B C 1
ATOM 2129 O O . ARG B 1 46 ? -12.039 23.516 -6.527 1 97 46 ARG B O 1
ATOM 2136 N N . GLU B 1 47 ? -10.273 22.312 -6.664 1 96.25 47 GLU B N 1
ATOM 2137 C CA . GLU B 1 47 ? -10.227 22.422 -8.117 1 96.25 47 GLU B CA 1
ATOM 2138 C C . GLU B 1 47 ? -10.234 21.047 -8.781 1 96.25 47 GLU B C 1
ATOM 2140 O O . GLU B 1 47 ? -9.578 20.125 -8.305 1 96.25 47 GLU B O 1
ATOM 2145 N N . GLY B 1 48 ? -11.062 20.969 -9.891 1 95.75 48 GLY B N 1
ATOM 2146 C CA . GLY B 1 48 ? -10.906 19.797 -10.734 1 95.75 48 GLY B CA 1
ATOM 2147 C C . GLY B 1 48 ? -11.844 18.656 -10.359 1 95.75 48 GLY B C 1
ATOM 2148 O O . GLY B 1 48 ? -12.594 18.766 -9.391 1 95.75 48 GLY B O 1
ATOM 2149 N N . PRO B 1 49 ? -11.727 17.609 -11.094 1 95.88 49 PRO B N 1
ATOM 2150 C CA . PRO B 1 49 ? -12.703 16.516 -11.016 1 95.88 49 PRO B CA 1
ATOM 2151 C C . PRO B 1 49 ? -12.57 15.695 -9.742 1 95.88 49 PRO B C 1
ATOM 2153 O O . PRO B 1 49 ? -13.5 14.992 -9.352 1 95.88 49 PRO B O 1
ATOM 2156 N N . LEU B 1 50 ? -11.414 15.766 -9.102 1 96.19 50 LEU B N 1
ATOM 2157 C CA . LEU B 1 50 ? -11.211 14.914 -7.93 1 96.19 50 LEU B CA 1
ATOM 2158 C C . LEU B 1 50 ? -11.242 15.75 -6.652 1 96.19 50 LEU B C 1
ATOM 2160 O O . LEU B 1 50 ? -10.867 15.258 -5.582 1 96.19 50 LEU B O 1
ATOM 2164 N N . ALA B 1 51 ? -11.68 17 -6.785 1 97.25 51 ALA B N 1
ATOM 2165 C CA . ALA B 1 51 ? -11.805 17.844 -5.605 1 97.25 51 ALA B CA 1
ATOM 2166 C C . ALA B 1 51 ? -12.867 17.297 -4.648 1 97.25 51 ALA B C 1
ATOM 2168 O O . ALA B 1 51 ? -13.914 16.828 -5.086 1 97.25 51 ALA B O 1
ATOM 2169 N N . SER B 1 52 ? -12.516 17.344 -3.373 1 97.06 52 SER B N 1
ATOM 2170 C CA . SER B 1 52 ? -13.422 16.875 -2.336 1 97.06 52 SER B CA 1
ATOM 2171 C C . SER B 1 52 ? -13.539 17.875 -1.193 1 97.06 52 SER B C 1
ATOM 2173 O O . SER B 1 52 ? -12.531 18.25 -0.586 1 97.06 52 SER B O 1
ATOM 2175 N N . PRO B 1 53 ? -14.766 18.266 -0.838 1 96.69 53 PRO B N 1
ATOM 2176 C CA . PRO B 1 53 ? -14.93 19.141 0.324 1 96.69 53 PRO B CA 1
ATOM 2177 C C . PRO B 1 53 ? -14.414 18.516 1.616 1 96.69 53 PRO B C 1
ATOM 2179 O O . PRO B 1 53 ? -13.938 19.219 2.504 1 96.69 53 PRO B O 1
ATOM 2182 N N . ARG B 1 54 ? -14.484 17.203 1.718 1 97.31 54 ARG B N 1
ATOM 2183 C CA . ARG B 1 54 ? -13.961 16.5 2.889 1 97.31 54 ARG B CA 1
ATOM 2184 C C . ARG B 1 54 ? -12.461 16.734 3.047 1 97.31 54 ARG B C 1
ATOM 2186 O O . ARG B 1 54 ? -11.984 16.984 4.156 1 97.31 54 ARG B O 1
ATOM 2193 N N . VAL B 1 55 ? -11.812 16.688 1.921 1 97.5 55 VAL B N 1
ATOM 2194 C CA . VAL B 1 55 ? -10.367 16.875 1.942 1 97.5 55 VAL B CA 1
ATOM 2195 C C . VAL B 1 55 ? -10.039 18.328 2.227 1 97.5 55 VAL B C 1
ATOM 2197 O O . VAL B 1 55 ? -9.117 18.625 2.99 1 97.5 55 VAL B O 1
ATOM 2200 N N . ALA B 1 56 ? -10.797 19.25 1.647 1 98.12 56 ALA B N 1
ATOM 2201 C CA . ALA B 1 56 ? -10.586 20.672 1.896 1 98.12 56 ALA B CA 1
ATOM 2202 C C . ALA B 1 56 ? -10.719 21 3.381 1 98.12 56 ALA B C 1
ATOM 2204 O O . ALA B 1 56 ? -10.016 21.875 3.895 1 98.12 56 ALA B O 1
ATOM 2205 N N . GLU B 1 57 ? -11.484 20.266 4.078 1 97.56 57 GLU B N 1
ATOM 2206 C CA . GLU B 1 57 ? -11.844 20.547 5.461 1 97.56 57 GLU B CA 1
ATOM 2207 C C . GLU B 1 57 ? -10.672 20.266 6.406 1 97.56 57 GLU B C 1
ATOM 2209 O O . GLU B 1 57 ? -10.633 20.797 7.523 1 97.56 57 GLU B O 1
ATOM 2214 N N . ILE B 1 58 ? -9.742 19.469 5.996 1 97.88 58 ILE B N 1
ATOM 2215 C CA . ILE B 1 58 ? -8.672 19.109 6.922 1 97.88 58 ILE B CA 1
ATOM 2216 C C . ILE B 1 58 ? -7.512 20.109 6.766 1 97.88 58 ILE B C 1
ATOM 2218 O O . ILE B 1 58 ? -6.594 20.125 7.586 1 97.88 58 ILE B O 1
ATOM 2222 N N . ILE B 1 59 ? -7.512 20.984 5.77 1 98.5 59 ILE B N 1
ATOM 2223 C CA . ILE B 1 59 ? -6.383 21.844 5.418 1 98.5 59 ILE B CA 1
ATOM 2224 C C . ILE B 1 59 ? -6.062 22.781 6.586 1 98.5 59 ILE B C 1
ATOM 2226 O O . ILE B 1 59 ? -4.906 22.891 7 1 98.5 59 ILE B O 1
ATOM 2230 N N . PRO B 1 60 ? -7.051 23.406 7.227 1 98.06 60 PRO B N 1
ATOM 2231 C CA . PRO B 1 60 ? -6.715 24.312 8.336 1 98.06 60 PRO B CA 1
ATOM 2232 C C . PRO B 1 60 ? -6.035 23.578 9.492 1 98.06 60 PRO B C 1
ATOM 2234 O O . PRO B 1 60 ? -5.09 24.109 10.086 1 98.06 60 PRO B O 1
ATOM 2237 N N . ARG B 1 61 ? -6.453 22.359 9.828 1 97.5 61 ARG B N 1
ATOM 2238 C CA . ARG B 1 61 ? -5.859 21.594 10.914 1 97.5 61 ARG B CA 1
ATOM 2239 C C . ARG B 1 61 ? -4.422 21.203 10.594 1 97.5 61 ARG B C 1
ATOM 2241 O O . ARG B 1 61 ? -3.557 21.219 11.469 1 97.5 61 ARG B O 1
ATOM 2248 N N . ILE B 1 62 ? -4.188 20.828 9.336 1 98.5 62 ILE B N 1
ATOM 2249 C CA . ILE B 1 62 ? -2.848 20.453 8.906 1 98.5 62 ILE B CA 1
ATOM 2250 C C . ILE B 1 62 ? -1.914 21.656 9.008 1 98.5 62 ILE B C 1
ATOM 2252 O O . ILE B 1 62 ? -0.809 21.547 9.539 1 98.5 62 ILE B O 1
ATOM 2256 N N . VAL B 1 63 ? -2.371 22.812 8.547 1 98.38 63 VAL B N 1
ATOM 2257 C CA . VAL B 1 63 ? -1.555 24.016 8.555 1 98.38 63 VAL B CA 1
ATOM 2258 C C . VAL B 1 63 ? -1.255 24.422 10 1 98.38 63 VAL B C 1
ATOM 2260 O O . VAL B 1 63 ? -0.126 24.797 10.32 1 98.38 63 VAL B O 1
ATOM 2263 N N . GLN B 1 64 ? -2.232 24.297 10.836 1 97.56 64 GLN B N 1
ATOM 2264 C CA . GLN B 1 64 ? -2.039 24.609 12.25 1 97.56 64 GLN B CA 1
ATOM 2265 C C . GLN B 1 64 ? -1.004 23.688 12.883 1 97.56 64 GLN B C 1
ATOM 2267 O O . GLN B 1 64 ? -0.13 24.141 13.625 1 97.56 64 GLN B O 1
ATOM 2272 N N . LEU B 1 65 ? -1.1 22.406 12.641 1 98 65 LEU B N 1
ATOM 2273 C CA . LEU B 1 65 ? -0.136 21.453 13.172 1 98 65 LEU B CA 1
ATOM 2274 C C . LEU B 1 65 ? 1.27 21.75 12.664 1 98 65 LEU B C 1
ATOM 2276 O O . LEU B 1 65 ? 2.23 21.734 13.438 1 98 65 LEU B O 1
ATOM 2280 N N . LEU B 1 66 ? 1.403 22.031 11.375 1 98.25 66 LEU B N 1
ATOM 2281 C CA . LEU B 1 66 ? 2.701 22.359 10.789 1 98.25 66 LEU B CA 1
ATOM 2282 C C . LEU B 1 66 ? 3.309 23.578 11.461 1 98.25 66 LEU B C 1
ATOM 2284 O O . LEU B 1 66 ? 4.492 23.594 11.805 1 98.25 66 LEU B O 1
ATOM 2288 N N . ARG B 1 67 ? 2.475 24.609 11.68 1 97.56 67 ARG B N 1
ATOM 2289 C CA . ARG B 1 67 ? 2.951 25.828 12.328 1 97.56 67 ARG B CA 1
ATOM 2290 C C . ARG B 1 67 ? 3.449 25.531 13.742 1 97.56 67 ARG B C 1
ATOM 2292 O O . ARG B 1 67 ? 4.504 26.016 14.148 1 97.56 67 ARG B O 1
ATOM 2299 N N . ARG B 1 68 ? 2.717 24.703 14.43 1 97.5 68 ARG B N 1
ATOM 2300 C CA . ARG B 1 68 ? 3.115 24.344 15.789 1 97.5 68 ARG B CA 1
ATOM 2301 C C . ARG B 1 68 ? 4.438 23.578 15.781 1 97.5 68 ARG B C 1
ATOM 2303 O O . ARG B 1 68 ? 5.281 23.797 16.656 1 97.5 68 ARG B O 1
ATOM 2310 N N . LEU B 1 69 ? 4.613 22.688 14.867 1 98.19 69 LEU B N 1
ATOM 2311 C CA . LEU B 1 69 ? 5.836 21.906 14.766 1 98.19 69 LEU B CA 1
ATOM 2312 C C . LEU B 1 69 ? 7.023 22.781 14.406 1 98.19 69 LEU B C 1
ATOM 2314 O O . LEU B 1 69 ? 8.102 22.656 14.992 1 98.19 69 LEU B O 1
ATOM 2318 N N . LEU B 1 70 ? 6.797 23.688 13.43 1 97.88 70 LEU B N 1
ATOM 2319 C CA . LEU B 1 70 ? 7.844 24.625 13.031 1 97.88 70 LEU B CA 1
ATOM 2320 C C . LEU B 1 70 ? 8.227 25.547 14.195 1 97.88 70 LEU B C 1
ATOM 2322 O O . LEU B 1 70 ? 9.414 25.766 14.445 1 97.88 70 LEU B O 1
ATOM 2326 N N . ASP B 1 71 ? 7.238 25.984 14.906 1 96.56 71 ASP B N 1
ATOM 2327 C CA . ASP B 1 71 ? 7.469 26.844 16.062 1 96.56 71 ASP B CA 1
ATOM 2328 C C . ASP B 1 71 ? 8.25 26.109 17.141 1 96.56 71 ASP B C 1
ATOM 2330 O O . ASP B 1 71 ? 9.039 26.719 17.875 1 96.56 71 ASP B O 1
ATOM 2334 N N . ARG B 1 72 ? 8.055 24.828 17.219 1 95.88 72 ARG B N 1
ATOM 2335 C CA . ARG B 1 72 ? 8.742 24 18.203 1 95.88 72 ARG B CA 1
ATOM 2336 C C . ARG B 1 72 ? 10.18 23.719 17.781 1 95.88 72 ARG B C 1
ATOM 2338 O O . ARG B 1 72 ? 10.969 23.188 18.562 1 95.88 72 ARG B O 1
ATOM 2345 N N . GLY B 1 73 ? 10.477 24.031 16.547 1 96.88 73 GLY B N 1
ATOM 2346 C CA . GLY B 1 73 ? 11.867 23.938 16.109 1 96.88 73 GLY B CA 1
ATOM 2347 C C . GLY B 1 73 ? 12.102 22.844 15.086 1 96.88 73 GLY B C 1
ATOM 2348 O O . GLY B 1 73 ? 13.242 22.562 14.719 1 96.88 73 GLY B O 1
ATOM 2349 N N . VAL B 1 74 ? 11.055 22.125 14.648 1 97.69 74 VAL B N 1
ATOM 2350 C CA . VAL B 1 74 ? 11.234 21.172 13.547 1 97.69 74 VAL B CA 1
ATOM 2351 C C . VAL B 1 74 ? 11.781 21.906 12.328 1 97.69 74 VAL B C 1
ATOM 2353 O O . VAL B 1 74 ? 11.203 22.891 11.867 1 97.69 74 VAL B O 1
ATOM 2356 N N . PRO B 1 75 ? 12.938 21.516 11.844 1 97.56 75 PRO B N 1
ATOM 2357 C CA . PRO B 1 75 ? 13.484 22.203 10.664 1 97.56 75 PRO B CA 1
ATOM 2358 C C . PRO B 1 75 ? 12.531 22.188 9.477 1 97.56 75 PRO B C 1
ATOM 2360 O O . PRO B 1 75 ? 11.875 21.172 9.219 1 97.56 75 PRO B O 1
ATOM 2363 N N . ALA B 1 76 ? 12.445 23.281 8.781 1 98.31 76 ALA B N 1
ATOM 2364 C CA . ALA B 1 76 ? 11.594 23.375 7.602 1 98.31 76 ALA B CA 1
ATOM 2365 C C . ALA B 1 76 ? 11.961 22.312 6.57 1 98.31 76 ALA B C 1
ATOM 2367 O O . ALA B 1 76 ? 11.094 21.781 5.871 1 98.31 76 ALA B O 1
ATOM 2368 N N . GLU B 1 77 ? 13.219 21.938 6.477 1 96.88 77 GLU B N 1
ATOM 2369 C CA . GLU B 1 77 ? 13.727 20.953 5.52 1 96.88 77 GLU B CA 1
ATOM 2370 C C . GLU B 1 77 ? 13.234 19.547 5.867 1 96.88 77 GLU B C 1
ATOM 2372 O O . GLU B 1 77 ? 13.359 18.625 5.055 1 96.88 77 GLU B O 1
ATOM 2377 N N . ASN B 1 78 ? 12.695 19.375 7.113 1 97.88 78 ASN B N 1
ATOM 2378 C CA . ASN B 1 78 ? 12.133 18.094 7.531 1 97.88 78 ASN B CA 1
ATOM 2379 C C . ASN B 1 78 ? 10.656 17.984 7.156 1 97.88 78 ASN B C 1
ATOM 2381 O O . ASN B 1 78 ? 10.031 16.938 7.387 1 97.88 78 ASN B O 1
ATOM 2385 N N . VAL B 1 79 ? 10.086 19.047 6.605 1 98.5 79 VAL B N 1
ATOM 2386 C CA . VAL B 1 79 ? 8.727 19.016 6.082 1 98.5 79 VAL 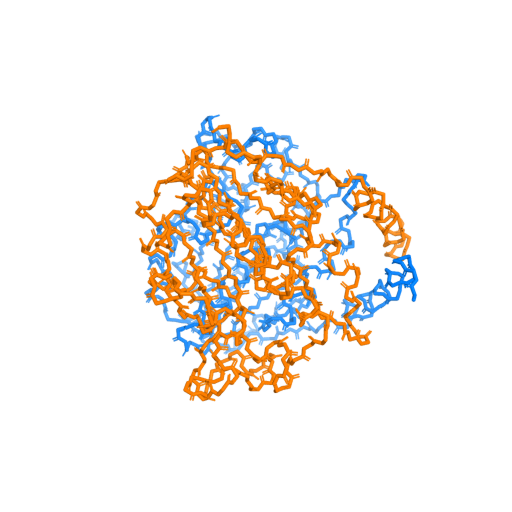B CA 1
ATOM 2387 C C . VAL B 1 79 ? 8.75 18.688 4.59 1 98.5 79 VAL B C 1
ATOM 2389 O O . VAL B 1 79 ? 9.352 19.422 3.801 1 98.5 79 VAL B O 1
ATOM 2392 N N . VAL B 1 80 ? 8.117 17.641 4.23 1 98.62 80 VAL B N 1
ATOM 2393 C CA . VAL B 1 80 ? 8.164 17.094 2.877 1 98.62 80 VAL B CA 1
ATOM 2394 C C . VAL B 1 80 ? 6.766 17.125 2.264 1 98.62 80 VAL B C 1
ATOM 2396 O O . VAL B 1 80 ? 5.793 16.703 2.893 1 98.62 80 VAL B O 1
ATOM 2399 N N . LEU B 1 81 ? 6.672 17.672 1.127 1 98.75 81 LEU B N 1
ATOM 2400 C CA . LEU B 1 81 ? 5.477 17.578 0.293 1 98.75 81 LEU B CA 1
ATOM 2401 C C . LEU B 1 81 ? 5.711 16.641 -0.884 1 98.75 81 LEU B C 1
ATOM 2403 O O . LEU B 1 81 ? 6.578 16.891 -1.723 1 98.75 81 LEU B O 1
ATOM 2407 N N . VAL B 1 82 ? 5.059 15.508 -0.924 1 98.56 82 VAL B N 1
ATOM 2408 C CA . VAL B 1 82 ? 5.07 14.602 -2.066 1 98.56 82 VAL B CA 1
ATOM 2409 C C . VAL B 1 82 ? 3.713 14.633 -2.764 1 98.56 82 VAL B C 1
ATOM 2411 O O . VAL B 1 82 ? 2.725 14.117 -2.238 1 98.56 82 VAL B O 1
ATOM 2414 N N . GLN B 1 83 ? 3.697 15.234 -3.988 1 98.38 83 GLN B N 1
ATOM 2415 C CA . GLN B 1 83 ? 2.414 15.672 -4.531 1 98.38 83 GLN B CA 1
ATOM 2416 C C . GLN B 1 83 ? 2.211 15.148 -5.953 1 98.38 83 GLN B C 1
ATOM 2418 O O . GLN B 1 83 ? 3.172 15.008 -6.711 1 98.38 83 GLN B O 1
ATOM 2423 N N . ASP B 1 84 ? 0.975 14.836 -6.285 1 98.25 84 ASP B N 1
ATOM 2424 C CA . ASP B 1 84 ? 0.599 14.422 -7.633 1 98.25 84 ASP B CA 1
ATOM 2425 C C . ASP B 1 84 ? 0.979 15.484 -8.664 1 98.25 84 ASP B C 1
ATOM 2427 O O . ASP B 1 84 ? 0.683 16.672 -8.477 1 98.25 84 ASP B O 1
ATOM 2431 N N . SER B 1 85 ? 1.62 15.148 -9.617 1 98.12 85 SER B N 1
ATOM 2432 C CA . SER B 1 85 ? 1.992 15.906 -10.805 1 98.12 85 SER B CA 1
ATOM 2433 C C . SER B 1 85 ? 2.133 15 -12.016 1 98.12 85 SER B C 1
ATOM 2435 O O . SER B 1 85 ? 3.158 14.336 -12.188 1 98.12 85 SER B O 1
ATOM 2437 N N . HIS B 1 86 ? 1.153 15.008 -12.891 1 98.06 86 HIS B N 1
ATOM 2438 C CA . HIS B 1 86 ? 1.053 14 -13.945 1 98.06 86 HIS B CA 1
ATOM 2439 C C . HIS B 1 86 ? 1.349 14.602 -15.312 1 98.06 86 HIS B C 1
ATOM 2441 O O . HIS B 1 86 ? 0.999 15.758 -15.57 1 98.06 86 HIS B O 1
ATOM 2447 N N . PRO B 1 87 ? 1.979 13.844 -16.156 1 97.5 87 PRO B N 1
ATOM 2448 C CA . PRO B 1 87 ? 1.96 14.258 -17.562 1 97.5 87 PRO B CA 1
ATOM 2449 C C . PRO B 1 87 ? 0.567 14.18 -18.188 1 97.5 87 PRO B C 1
ATOM 2451 O O . PRO B 1 87 ? -0.326 13.539 -17.625 1 97.5 87 PRO B O 1
ATOM 2454 N N . LEU B 1 88 ? 0.377 14.766 -19.281 1 96.12 88 LEU B N 1
ATOM 2455 C CA . LEU B 1 88 ? -0.924 14.836 -19.938 1 96.12 88 LEU B CA 1
ATOM 2456 C C . LEU B 1 88 ? -1.442 13.438 -20.281 1 96.12 88 LEU B C 1
ATOM 2458 O O . LEU B 1 88 ? -2.652 13.203 -20.266 1 96.12 88 LEU B O 1
ATOM 2462 N N . ASP B 1 89 ? -0.542 12.531 -20.531 1 95.62 89 ASP B N 1
ATOM 2463 C CA . ASP B 1 89 ? -0.928 11.188 -20.969 1 95.62 89 ASP B CA 1
ATOM 2464 C C . ASP B 1 89 ? -0.656 10.164 -19.859 1 95.62 89 ASP B C 1
ATOM 2466 O O . ASP B 1 89 ? -0.306 9.016 -20.141 1 95.62 89 ASP B O 1
ATOM 2470 N N . ALA B 1 90 ? -0.823 10.602 -18.656 1 95.62 90 ALA B N 1
ATOM 2471 C CA . ALA B 1 90 ? -0.528 9.719 -17.531 1 95.62 90 ALA B CA 1
ATOM 2472 C C . ALA B 1 90 ? -1.344 8.43 -17.609 1 95.62 90 ALA B C 1
ATOM 2474 O O . ALA B 1 90 ? -2.545 8.461 -17.891 1 95.62 90 ALA B O 1
ATOM 2475 N N . LYS B 1 91 ? -0.752 7.285 -17.344 1 94 91 LYS B N 1
ATOM 2476 C CA . LYS B 1 91 ? -1.412 5.984 -17.359 1 94 91 LYS B CA 1
ATOM 2477 C C . LYS B 1 91 ? -2.461 5.883 -16.266 1 94 91 LYS B C 1
ATOM 2479 O O . LYS B 1 91 ? -3.465 5.18 -16.406 1 94 91 LYS B O 1
ATOM 2484 N N . GLU B 1 92 ? -2.232 6.594 -15.195 1 93.81 92 GLU B N 1
ATOM 2485 C CA . GLU B 1 92 ? -3.162 6.609 -14.07 1 93.81 92 GLU B CA 1
ATOM 2486 C C . GLU B 1 92 ? -4.539 7.113 -14.492 1 93.81 92 GLU B C 1
ATOM 2488 O O . GLU B 1 92 ? -5.539 6.824 -13.836 1 93.81 92 GLU B O 1
ATOM 2493 N N . PHE B 1 93 ? -4.625 7.875 -15.609 1 95.5 93 PHE B N 1
ATOM 2494 C CA . PHE B 1 93 ? -5.879 8.461 -16.062 1 95.5 93 PHE B CA 1
ATOM 2495 C C . PHE B 1 93 ? -6.809 7.391 -16.625 1 95.5 93 PHE B C 1
ATOM 2497 O O . PHE B 1 93 ? -7.996 7.645 -16.844 1 95.5 93 PHE B O 1
ATOM 2504 N N . GLN B 1 94 ? -6.305 6.145 -16.734 1 91.75 94 GLN B N 1
ATOM 2505 C CA . GLN B 1 94 ? -7.156 5.016 -17.094 1 91.75 94 GLN B CA 1
ATOM 2506 C C . GLN B 1 94 ? -8.055 4.609 -15.938 1 91.75 94 GLN B C 1
ATOM 2508 O O . GLN B 1 94 ? -9.156 4.09 -16.141 1 91.75 94 GLN B O 1
ATOM 2513 N N . ALA B 1 95 ? -7.586 4.887 -14.734 1 89.62 95 ALA B N 1
ATOM 2514 C CA . ALA B 1 95 ? -8.328 4.5 -13.531 1 89.62 95 ALA B CA 1
ATOM 2515 C C . ALA B 1 95 ? -9.047 5.699 -12.93 1 89.62 95 ALA B C 1
ATOM 2517 O O . ALA B 1 95 ? -10.0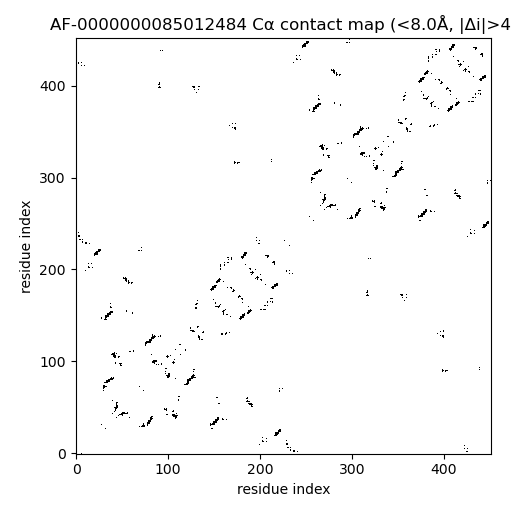86 5.543 -12.281 1 89.62 95 ALA B O 1
ATOM 2518 N N . TYR B 1 96 ? -8.492 6.891 -13.133 1 93.06 96 TYR B N 1
ATOM 2519 C CA . TYR B 1 96 ? -9.031 8.141 -12.609 1 93.06 96 TYR B CA 1
ATOM 2520 C C . TYR B 1 96 ? -9.117 9.203 -13.695 1 93.06 96 TYR B C 1
ATOM 2522 O O . TYR B 1 96 ? -8.305 9.211 -14.625 1 93.06 96 TYR B O 1
ATOM 2530 N N . PRO B 1 97 ? -10.086 10.109 -13.633 1 95.19 97 PRO B N 1
ATOM 2531 C CA . PRO B 1 97 ? -10.102 11.188 -14.625 1 95.19 97 PRO B CA 1
ATOM 2532 C C . PRO B 1 97 ? -8.836 12.047 -14.586 1 95.19 97 PRO B C 1
ATOM 2534 O O . PRO B 1 97 ? -8.18 12.133 -13.547 1 95.19 97 PRO B O 1
ATOM 2537 N N . PRO B 1 98 ? -8.516 12.633 -15.742 1 97.19 98 PRO B N 1
ATOM 2538 C CA . PRO B 1 98 ? -7.336 13.5 -15.742 1 97.19 98 PRO B CA 1
ATOM 2539 C C . PRO B 1 98 ? -7.359 14.531 -14.625 1 97.19 98 PRO B C 1
ATOM 2541 O O . PRO B 1 98 ? -8.375 15.203 -14.414 1 97.19 98 PRO B O 1
ATOM 2544 N N . HIS B 1 99 ? -6.289 14.609 -13.852 1 97.81 99 HIS B N 1
ATOM 2545 C CA . HIS B 1 99 ? -6.164 15.469 -12.672 1 97.81 99 HIS B CA 1
ATOM 2546 C C . HIS B 1 99 ? -4.703 15.805 -12.391 1 97.81 99 HIS B C 1
ATOM 2548 O O . HIS B 1 99 ? -3.799 15.094 -12.836 1 97.81 99 HIS B O 1
ATOM 2554 N N . CYS B 1 100 ? -4.535 16.953 -11.664 1 98.19 100 CYS B N 1
ATOM 2555 C CA . CYS B 1 100 ? -3.229 17.375 -11.172 1 98.19 100 CYS B CA 1
ATOM 2556 C C . CYS B 1 100 ? -2.166 17.234 -12.25 1 98.19 100 CYS B C 1
ATOM 2558 O O . CYS B 1 100 ? -1.113 16.625 -12.023 1 98.19 100 CYS B O 1
ATOM 2560 N N . VAL B 1 101 ? -2.537 17.703 -13.43 1 98.31 101 VAL B N 1
ATOM 2561 C CA . VAL B 1 101 ? -1.579 17.719 -14.531 1 98.31 101 VAL B CA 1
ATOM 2562 C C . VAL B 1 101 ? -0.48 18.734 -14.242 1 98.31 101 VAL B C 1
ATOM 2564 O O . VAL B 1 101 ? -0.758 19.844 -13.781 1 98.31 101 VAL B O 1
ATOM 2567 N N . ALA B 1 102 ? 0.751 18.391 -14.57 1 97.94 102 ALA B N 1
ATOM 2568 C CA . ALA B 1 102 ? 1.904 19.25 -14.305 1 97.94 102 ALA B CA 1
ATOM 2569 C C . ALA B 1 102 ? 1.724 20.625 -14.945 1 97.94 102 ALA B C 1
ATOM 2571 O O . ALA B 1 102 ? 1.328 20.719 -16.109 1 97.94 102 ALA B O 1
ATOM 2572 N N . GLY B 1 103 ? 2.02 21.656 -14.07 1 97.06 103 GLY B N 1
ATOM 2573 C CA . GLY B 1 103 ? 1.983 23.016 -14.578 1 97.06 103 GLY B CA 1
ATOM 2574 C C . GLY B 1 103 ? 0.625 23.672 -14.43 1 97.06 103 GLY B C 1
ATOM 2575 O O . GLY B 1 103 ? 0.473 24.859 -14.695 1 97.06 103 GLY B O 1
ATOM 2576 N N . THR B 1 104 ? -0.364 22.938 -14.086 1 97.75 104 THR B N 1
ATOM 2577 C CA . THR B 1 104 ? -1.701 23.484 -13.906 1 97.75 104 THR B CA 1
ATOM 2578 C C . THR B 1 104 ? -1.927 23.906 -12.453 1 97.75 104 THR B C 1
ATOM 2580 O O . THR B 1 104 ? -1.157 23.516 -11.57 1 97.75 104 THR B O 1
ATOM 2583 N N . ALA B 1 105 ? -2.971 24.625 -12.203 1 97.38 105 ALA B N 1
ATOM 2584 C CA . ALA B 1 105 ? -3.338 25.078 -10.867 1 97.38 105 ALA B CA 1
ATOM 2585 C C . ALA B 1 105 ? -3.674 23.891 -9.961 1 97.38 105 ALA B C 1
ATOM 2587 O O . ALA B 1 105 ? -3.404 23.922 -8.758 1 97.38 105 ALA B O 1
ATOM 2588 N N . GLU B 1 106 ? -4.246 22.812 -10.5 1 98.19 106 GLU B N 1
ATOM 2589 C CA . GLU B 1 106 ? -4.625 21.625 -9.727 1 98.19 106 GLU B CA 1
ATOM 2590 C C . GLU B 1 106 ? -3.416 21.016 -9.031 1 98.19 106 GLU B C 1
ATOM 2592 O O . GLU B 1 106 ? -3.535 20.469 -7.926 1 98.19 106 GLU B O 1
ATOM 2597 N N . ALA B 1 107 ? -2.305 21.125 -9.711 1 98.06 107 ALA B N 1
ATOM 2598 C CA . ALA B 1 107 ? -1.108 20.438 -9.227 1 98.06 107 ALA B CA 1
ATOM 2599 C C . ALA B 1 107 ? -0.344 21.297 -8.234 1 98.06 107 ALA B C 1
ATOM 2601 O O . ALA B 1 107 ? 0.666 20.875 -7.672 1 98.06 107 ALA B O 1
ATOM 2602 N N . GLN B 1 108 ? -0.799 22.5 -7.926 1 98.19 108 GLN B N 1
ATOM 2603 C CA . GLN B 1 108 ? -0.142 23.406 -6.98 1 98.19 108 GLN B CA 1
ATOM 2604 C C . GLN B 1 108 ? -0.555 23.078 -5.547 1 98.19 108 GLN B C 1
ATOM 2606 O O . GLN B 1 108 ? -1.703 22.719 -5.293 1 98.19 108 GLN B O 1
ATOM 2611 N N . ALA B 1 109 ? 0.418 23.203 -4.633 1 98.62 109 ALA B N 1
ATOM 2612 C CA . ALA B 1 109 ? 0.079 23.109 -3.215 1 98.62 109 ALA B CA 1
ATOM 2613 C C . ALA B 1 109 ? -1.056 24.062 -2.855 1 98.62 109 ALA B C 1
ATOM 2615 O O . ALA B 1 109 ? -1.219 25.109 -3.486 1 98.62 109 ALA B O 1
ATOM 2616 N N . VAL B 1 110 ? -1.849 23.766 -1.871 1 98.69 110 VAL B N 1
ATOM 2617 C CA . VAL B 1 110 ? -2.951 24.625 -1.441 1 98.69 110 VAL B CA 1
ATOM 2618 C C . VAL B 1 110 ? -2.418 26 -1.039 1 98.69 110 VAL B C 1
ATOM 2620 O O . VAL B 1 110 ? -1.288 26.109 -0.558 1 98.69 110 VAL B O 1
ATOM 2623 N N . ALA B 1 111 ? -3.201 26.953 -1.172 1 98.44 111 ALA B N 1
ATOM 2624 C CA . ALA B 1 111 ? -2.809 28.344 -0.96 1 98.44 111 ALA B CA 1
ATOM 2625 C C . ALA B 1 111 ? -2.34 28.578 0.475 1 98.44 111 ALA B C 1
ATOM 2627 O O . ALA B 1 111 ? -1.424 29.359 0.719 1 98.44 111 ALA B O 1
ATOM 2628 N N . GLU B 1 112 ? -2.957 27.922 1.439 1 98.56 112 GLU B N 1
ATOM 2629 C CA . GLU B 1 112 ? -2.617 28.062 2.852 1 98.56 112 GLU B CA 1
ATOM 2630 C C . GLU B 1 112 ? -1.169 27.656 3.117 1 98.56 112 GLU B C 1
ATOM 2632 O O . GLU B 1 112 ? -0.483 28.297 3.926 1 98.56 112 GLU B O 1
ATOM 2637 N N . LEU B 1 113 ? -0.72 26.578 2.449 1 98.5 113 LEU B N 1
ATOM 2638 C CA . LEU B 1 113 ? 0.665 26.156 2.604 1 98.5 113 LEU B CA 1
ATOM 2639 C C . LEU B 1 113 ? 1.617 27.125 1.92 1 98.5 113 LEU B C 1
ATOM 2641 O O . LEU B 1 113 ? 2.654 27.484 2.482 1 98.5 113 LEU B O 1
ATOM 2645 N N . ARG B 1 114 ? 1.267 27.547 0.741 1 98.38 114 ARG B N 1
ATOM 2646 C CA . ARG B 1 114 ? 2.107 28.453 -0.031 1 98.38 114 ARG B CA 1
ATOM 2647 C C . ARG B 1 114 ? 2.303 29.781 0.703 1 98.38 114 ARG B C 1
ATOM 2649 O O . ARG B 1 114 ? 3.283 30.484 0.467 1 98.38 114 ARG B O 1
ATOM 2656 N N . ALA B 1 115 ? 1.438 30.078 1.562 1 98.19 115 ALA B N 1
ATOM 2657 C CA . ALA B 1 115 ? 1.476 31.344 2.287 1 98.19 115 ALA B CA 1
ATOM 2658 C C . ALA B 1 115 ? 2.43 31.266 3.477 1 98.19 115 ALA B C 1
ATOM 2660 O O . ALA B 1 115 ? 2.781 32.281 4.066 1 98.19 115 ALA B O 1
ATOM 2661 N N . LEU B 1 116 ? 2.816 30.078 3.85 1 98.12 116 LEU B N 1
ATOM 2662 C CA . LEU B 1 116 ? 3.756 29.953 4.957 1 98.12 116 LEU B CA 1
ATOM 2663 C C . LEU B 1 116 ? 5.125 30.5 4.574 1 98.12 116 LEU B C 1
ATOM 2665 O O . LEU B 1 116 ? 5.633 30.219 3.486 1 98.12 116 LEU B O 1
ATOM 2669 N N . PRO B 1 117 ? 5.773 31.25 5.484 1 98 117 PRO B N 1
ATOM 2670 C CA . PRO B 1 117 ? 7.094 31.797 5.176 1 98 117 PRO B CA 1
ATOM 2671 C C . PRO B 1 117 ? 8.141 30.719 4.895 1 98 117 PRO B C 1
ATOM 2673 O O . PRO B 1 117 ? 9.086 30.953 4.141 1 98 117 PRO B O 1
ATOM 2676 N N . GLU B 1 118 ? 8 29.531 5.426 1 98.19 118 GLU B N 1
ATOM 2677 C CA . GLU B 1 118 ? 8.977 28.453 5.32 1 98.19 118 GLU B CA 1
ATOM 2678 C C . GLU B 1 118 ? 8.742 27.625 4.062 1 98.19 118 GLU B C 1
ATOM 2680 O O . GLU B 1 118 ? 9.531 26.734 3.744 1 98.19 118 GLU B O 1
ATOM 2685 N N . PHE B 1 119 ? 7.723 27.922 3.283 1 98.56 119 PHE B N 1
ATOM 2686 C CA . PHE B 1 119 ? 7.254 27.078 2.197 1 98.56 119 PHE B CA 1
ATOM 2687 C C . PHE B 1 119 ? 8.391 26.75 1.229 1 98.56 119 PHE B C 1
ATOM 2689 O O . PHE B 1 119 ? 8.539 25.609 0.804 1 98.56 119 PHE B O 1
ATOM 2696 N N . ALA B 1 120 ? 9.195 27.734 0.919 1 98.19 120 ALA B N 1
ATOM 2697 C CA . ALA B 1 120 ? 10.266 27.562 -0.054 1 98.19 120 ALA B CA 1
ATOM 2698 C C . ALA B 1 120 ? 11.336 26.609 0.479 1 98.19 120 ALA B C 1
ATOM 2700 O O . ALA B 1 120 ? 12.086 26.016 -0.297 1 98.19 120 ALA B O 1
ATOM 2701 N N . ARG B 1 121 ? 11.398 26.406 1.756 1 98.38 121 ARG B N 1
ATOM 2702 C CA . ARG B 1 121 ? 12.43 25.578 2.377 1 98.38 121 ARG B CA 1
ATOM 2703 C C . ARG B 1 121 ? 11.938 24.156 2.584 1 98.38 121 ARG B C 1
ATOM 2705 O O . ARG B 1 121 ? 12.719 23.266 2.926 1 98.38 121 ARG B O 1
ATOM 2712 N N . PHE B 1 122 ? 10.648 23.891 2.418 1 98.62 122 PHE B N 1
ATOM 2713 C CA . PHE B 1 122 ? 10.148 22.516 2.453 1 98.62 122 PHE B CA 1
ATOM 2714 C C . PHE B 1 122 ? 10.789 21.688 1.354 1 98.62 122 PHE B C 1
ATOM 2716 O O . PHE B 1 122 ? 11.359 22.219 0.405 1 98.62 122 PHE B O 1
ATOM 2723 N N . GLN B 1 123 ? 10.836 20.375 1.528 1 98.25 123 GLN B N 1
ATOM 2724 C CA . GLN B 1 123 ? 11.18 19.484 0.433 1 98.25 123 GLN B CA 1
ATOM 2725 C C . GLN B 1 123 ? 9.977 19.219 -0.47 1 98.25 123 GLN B C 1
ATOM 2727 O O . GLN B 1 123 ? 8.914 18.828 0.006 1 98.25 123 GLN B O 1
ATOM 2732 N N . HIS B 1 124 ? 10.156 19.516 -1.748 1 98.44 124 HIS B N 1
ATOM 2733 C CA . HIS B 1 124 ? 9.078 19.359 -2.715 1 98.44 124 HIS B CA 1
ATOM 2734 C C . HIS B 1 124 ? 9.367 18.219 -3.684 1 98.44 124 HIS B C 1
ATOM 2736 O O . HIS B 1 124 ? 10.312 18.297 -4.473 1 98.44 124 HIS B O 1
ATOM 2742 N N . PHE B 1 125 ? 8.602 17.188 -3.613 1 98.44 125 PHE B N 1
ATOM 2743 C CA . PHE B 1 125 ? 8.727 16.047 -4.523 1 98.44 125 PHE B CA 1
ATOM 2744 C C . PHE B 1 125 ? 7.43 15.836 -5.297 1 98.44 125 PHE B C 1
ATOM 2746 O O . PHE B 1 125 ? 6.348 16.188 -4.82 1 98.44 125 PHE B O 1
ATOM 2753 N N . GLN B 1 126 ? 7.547 15.32 -6.48 1 98.06 126 GLN B N 1
ATOM 2754 C CA . GLN B 1 126 ? 6.414 15.008 -7.344 1 98.06 126 GLN B CA 1
ATOM 2755 C C . GLN B 1 126 ? 6.258 13.5 -7.531 1 98.06 126 GLN B C 1
ATOM 2757 O O . GLN B 1 126 ? 7.242 12.758 -7.477 1 98.06 126 GLN B O 1
ATOM 2762 N N . LYS B 1 127 ? 5.051 13.094 -7.727 1 97.75 127 LYS B N 1
ATOM 2763 C CA . LYS B 1 127 ? 4.762 11.695 -8.039 1 97.75 127 LYS B CA 1
ATOM 2764 C C . LYS B 1 127 ? 3.76 11.586 -9.18 1 97.75 127 LYS B C 1
ATOM 2766 O O . LYS B 1 127 ? 2.854 12.414 -9.305 1 97.75 127 LYS B O 1
ATOM 2771 N N . ASN B 1 128 ? 3.881 10.555 -10 1 97.38 128 ASN B N 1
ATOM 2772 C CA . ASN B 1 128 ? 3.012 10.297 -11.141 1 97.38 128 ASN B CA 1
ATOM 2773 C C . ASN B 1 128 ? 2.162 9.047 -10.938 1 97.38 128 ASN B C 1
ATOM 2775 O O . ASN B 1 128 ? 1.95 8.273 -11.867 1 97.38 128 ASN B O 1
ATOM 2779 N N . SER B 1 129 ? 1.784 8.703 -9.719 1 96.38 129 SER B N 1
ATOM 2780 C CA . SER B 1 129 ? 0.894 7.629 -9.281 1 96.38 129 SER B CA 1
ATOM 2781 C C . SER B 1 129 ? 0.425 7.852 -7.844 1 96.38 129 SER B C 1
ATOM 2783 O O . SER B 1 129 ? 0.866 8.789 -7.18 1 96.38 129 SER B O 1
ATOM 2785 N N . ILE B 1 130 ? -0.427 6.996 -7.344 1 96.75 130 ILE B N 1
ATOM 2786 C CA . ILE B 1 130 ? -0.945 7.164 -5.988 1 96.75 130 ILE B CA 1
ATOM 2787 C C . ILE B 1 130 ? 0.144 6.824 -4.973 1 96.75 130 ILE B C 1
ATOM 2789 O O . ILE B 1 130 ? 0.002 7.113 -3.783 1 96.75 130 ILE B O 1
ATOM 2793 N N . ALA B 1 131 ? 1.242 6.176 -5.387 1 97.5 131 ALA B N 1
ATOM 2794 C CA . ALA B 1 131 ? 2.258 5.672 -4.465 1 97.5 131 ALA B CA 1
ATOM 2795 C C . ALA B 1 131 ? 3.457 6.609 -4.402 1 97.5 131 ALA B C 1
ATOM 2797 O O . ALA B 1 131 ? 4.195 6.754 -5.383 1 97.5 131 ALA B O 1
ATOM 2798 N N . SER B 1 132 ? 3.752 7.113 -3.262 1 97.62 132 SER B N 1
ATOM 2799 C CA . SER B 1 132 ? 4.832 8.078 -3.07 1 97.62 132 SER B CA 1
ATOM 2800 C C . SER B 1 132 ? 6.195 7.43 -3.293 1 97.62 132 SER B C 1
ATOM 2802 O O . SER B 1 132 ? 7.145 8.094 -3.709 1 97.62 132 SER B O 1
ATOM 2804 N N . HIS B 1 133 ? 6.266 6.137 -3.035 1 96 133 HIS B N 1
ATOM 2805 C CA . HIS B 1 133 ? 7.555 5.461 -3.135 1 96 133 HIS B CA 1
ATOM 2806 C C . HIS B 1 133 ? 7.996 5.324 -4.59 1 96 133 HIS B C 1
ATOM 2808 O O . HIS B 1 133 ? 9.133 4.922 -4.863 1 96 133 HIS B O 1
ATOM 2814 N N . THR B 1 134 ? 7.133 5.676 -5.559 1 95.75 134 THR B N 1
ATOM 2815 C CA . THR B 1 134 ? 7.512 5.652 -6.965 1 95.75 134 THR B CA 1
ATOM 2816 C C . THR B 1 134 ? 8.234 6.941 -7.352 1 95.75 134 THR B C 1
ATOM 2818 O O . THR B 1 134 ? 8.734 7.066 -8.477 1 95.75 134 THR B O 1
ATOM 2821 N N . SER B 1 135 ? 8.344 7.957 -6.465 1 97 135 SER B N 1
ATOM 2822 C CA . SER B 1 135 ? 9.164 9.148 -6.648 1 97 135 SER B CA 1
ATOM 2823 C C . SER B 1 135 ? 10.617 8.883 -6.289 1 97 135 SER B C 1
ATOM 2825 O O . SER B 1 135 ? 10.953 8.711 -5.117 1 97 135 SER B O 1
ATOM 2827 N N . PRO B 1 136 ? 11.492 8.906 -7.293 1 95.19 136 PRO B N 1
ATOM 2828 C CA . PRO B 1 136 ? 12.898 8.633 -6.992 1 95.19 136 PRO B CA 1
ATOM 2829 C C . PRO B 1 136 ? 13.508 9.664 -6.043 1 95.19 136 PRO B C 1
ATOM 2831 O O . PRO B 1 136 ? 14.289 9.305 -5.156 1 95.19 136 PRO B O 1
ATOM 2834 N N . ALA B 1 137 ? 13.133 10.914 -6.25 1 97 137 ALA B N 1
ATOM 2835 C CA . ALA B 1 137 ? 13.672 11.977 -5.402 1 97 137 ALA B CA 1
ATOM 2836 C C . ALA B 1 137 ? 13.227 11.805 -3.953 1 97 137 ALA B C 1
ATOM 2838 O O . ALA B 1 137 ? 14.016 12 -3.027 1 97 137 ALA B O 1
ATOM 2839 N N . PHE B 1 138 ? 11.992 11.398 -3.752 1 97.75 138 PHE B N 1
ATOM 2840 C CA . PHE B 1 138 ? 11.484 11.156 -2.406 1 97.75 138 PHE B CA 1
ATOM 2841 C C . PHE B 1 138 ? 12.227 9.992 -1.754 1 97.75 138 PHE B C 1
ATOM 2843 O O . PHE B 1 138 ? 12.633 10.078 -0.593 1 97.75 138 PHE B O 1
ATOM 2850 N N . GLN B 1 139 ? 12.422 8.883 -2.498 1 95.56 139 GLN B N 1
ATOM 2851 C CA . GLN B 1 139 ? 13.109 7.715 -1.968 1 95.56 139 GLN B CA 1
ATOM 2852 C C . GLN B 1 139 ? 14.547 8.047 -1.572 1 95.56 139 GLN B C 1
ATOM 2854 O O . GLN B 1 139 ? 15.039 7.578 -0.547 1 95.56 139 GLN B O 1
ATOM 2859 N N . ALA B 1 140 ? 15.188 8.852 -2.424 1 95.88 140 ALA B N 1
ATOM 2860 C CA . ALA B 1 140 ? 16.562 9.258 -2.129 1 95.88 140 ALA B CA 1
ATOM 2861 C C . ALA B 1 140 ? 16.625 10.07 -0.838 1 95.88 140 ALA B C 1
ATOM 2863 O O . ALA B 1 140 ? 17.516 9.867 -0.017 1 95.88 140 ALA B O 1
ATOM 2864 N N . TRP B 1 141 ? 15.68 10.922 -0.685 1 96.38 141 TRP B N 1
ATOM 2865 C CA . TRP B 1 141 ? 15.602 11.727 0.532 1 96.38 141 TRP B CA 1
ATOM 2866 C C . TRP B 1 141 ? 15.367 10.844 1.752 1 96.38 141 TRP B C 1
ATOM 2868 O O . TRP B 1 141 ? 16.062 10.977 2.766 1 96.38 141 TRP B O 1
ATOM 2878 N N . LEU B 1 142 ? 14.445 9.914 1.688 1 94.38 142 LEU B N 1
ATOM 2879 C CA . LEU B 1 142 ? 14.07 9.023 2.779 1 94.38 142 LEU B CA 1
ATOM 2880 C C . LEU B 1 142 ? 15.25 8.172 3.221 1 94.38 142 LEU B C 1
ATOM 2882 O O . LEU B 1 142 ? 15.445 7.938 4.418 1 94.38 142 LEU B O 1
ATOM 2886 N N . ALA B 1 143 ? 16.047 7.758 2.27 1 91.94 143 ALA B N 1
ATOM 2887 C CA . ALA B 1 143 ? 17.172 6.859 2.523 1 91.94 143 ALA B CA 1
ATOM 2888 C C . ALA B 1 143 ? 18.266 7.566 3.316 1 91.94 143 ALA B C 1
ATOM 2890 O O . ALA B 1 143 ? 19.109 6.914 3.945 1 91.94 143 ALA B O 1
ATOM 2891 N N . GLN B 1 144 ? 18.297 8.859 3.258 1 90.56 144 GLN B N 1
ATOM 2892 C CA . GLN B 1 144 ? 19.359 9.625 3.889 1 90.56 144 GLN B CA 1
ATOM 2893 C C . GLN B 1 144 ? 18.922 10.164 5.246 1 90.56 144 GLN B C 1
ATOM 2895 O O . GLN B 1 144 ? 19.75 10.586 6.051 1 90.56 144 GLN B O 1
ATOM 2900 N N . ALA B 1 145 ? 17.719 10.078 5.52 1 77.19 145 ALA B N 1
ATOM 2901 C CA . ALA B 1 145 ? 17.203 10.82 6.668 1 77.19 145 ALA B CA 1
ATOM 2902 C C . ALA B 1 145 ? 17.234 9.969 7.934 1 77.19 145 ALA B C 1
ATOM 2904 O O . ALA B 1 145 ? 17.047 8.75 7.875 1 77.19 145 ALA B O 1
ATOM 2905 N N . GLU B 1 146 ? 17.594 10.656 8.938 1 87.56 146 GLU B N 1
ATOM 2906 C CA . GLU B 1 146 ? 17.594 10.047 10.266 1 87.56 146 GLU B CA 1
ATOM 2907 C C . GLU B 1 146 ? 16.531 10.672 11.164 1 87.56 146 GLU B C 1
ATOM 2909 O O . GLU B 1 146 ? 16.641 11.836 11.547 1 87.56 146 GLU B O 1
ATOM 2914 N N . PHE B 1 147 ? 15.516 9.922 11.438 1 94.19 147 PHE B N 1
ATOM 2915 C CA . PHE B 1 147 ? 14.43 10.406 12.281 1 94.19 147 PHE B CA 1
ATOM 2916 C C . PHE B 1 147 ? 14.055 9.367 13.328 1 94.19 147 PHE B C 1
ATOM 2918 O O . PHE B 1 147 ? 14.375 8.18 13.18 1 94.19 147 PHE B O 1
ATOM 2925 N N . ASP B 1 148 ? 13.523 9.891 14.375 1 97.12 148 ASP B N 1
ATOM 2926 C CA . ASP B 1 148 ? 12.914 9.016 15.375 1 97.12 148 ASP B CA 1
ATOM 2927 C C . ASP B 1 148 ? 11.406 8.93 15.188 1 97.12 148 ASP B C 1
ATOM 2929 O O . ASP B 1 148 ? 10.789 7.918 15.516 1 97.12 148 ASP B O 1
ATOM 2933 N N . VAL B 1 149 ? 10.82 10.023 14.703 1 97.94 149 VAL B N 1
ATOM 2934 C CA . VAL B 1 149 ? 9.383 10.086 14.461 1 97.94 149 VAL B CA 1
ATOM 2935 C C . VAL B 1 149 ? 9.117 10.656 13.07 1 97.94 149 VAL B C 1
ATOM 2937 O O . VAL B 1 149 ? 9.75 11.641 12.664 1 97.94 149 VAL B O 1
ATOM 2940 N N . VAL B 1 150 ? 8.289 10 12.336 1 98.44 150 VAL B N 1
ATOM 2941 C CA . VAL B 1 150 ? 7.82 10.477 11.047 1 98.44 150 VAL B CA 1
ATOM 2942 C C . VAL B 1 150 ? 6.301 10.633 11.07 1 98.44 150 VAL B C 1
ATOM 2944 O O . VAL B 1 150 ? 5.574 9.664 11.273 1 98.44 150 VAL B O 1
ATOM 2947 N N . ILE B 1 151 ? 5.82 11.844 10.875 1 98.81 151 ILE B N 1
ATOM 2948 C CA . ILE B 1 1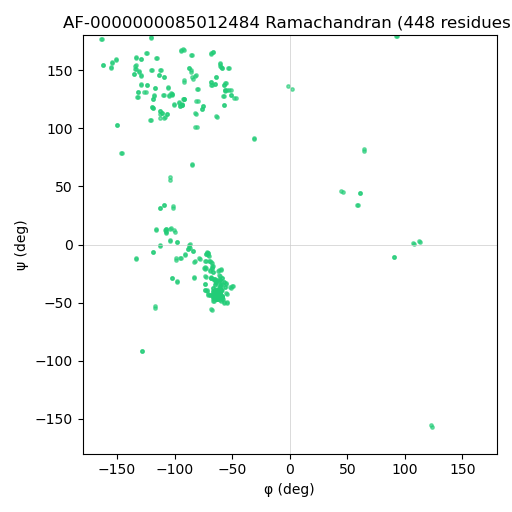51 ? 4.398 12.164 10.875 1 98.81 151 ILE B CA 1
ATOM 2949 C C . ILE B 1 151 ? 3.875 12.172 9.438 1 98.81 151 ILE B C 1
ATOM 2951 O O . ILE B 1 151 ? 4.41 12.883 8.586 1 98.81 151 ILE B O 1
ATOM 2955 N N . ALA B 1 152 ? 2.887 11.367 9.133 1 98.88 152 ALA B N 1
ATOM 2956 C CA . ALA B 1 152 ? 2.27 11.312 7.809 1 98.88 152 ALA B CA 1
ATOM 2957 C C . ALA B 1 152 ? 0.904 11.992 7.812 1 98.88 152 ALA B C 1
ATOM 2959 O O . ALA B 1 152 ? 0.044 11.672 8.633 1 98.88 152 ALA B O 1
ATOM 2960 N N . LEU B 1 153 ? 0.722 12.93 6.855 1 98.38 153 LEU B N 1
ATOM 2961 C CA . LEU B 1 153 ? -0.491 13.734 6.723 1 98.38 153 LEU B CA 1
ATOM 2962 C C . LEU B 1 153 ? -0.965 13.766 5.27 1 98.38 153 LEU B C 1
ATOM 2964 O O . LEU B 1 153 ? -0.17 13.562 4.352 1 98.38 153 LEU B O 1
ATOM 2968 N N . GLY B 1 154 ? -2.266 14.133 5.207 1 98.12 154 GLY B N 1
ATOM 2969 C CA . GLY B 1 154 ? -2.713 14.445 3.859 1 98.12 154 GLY B CA 1
ATOM 2970 C C . GLY B 1 154 ? -3.904 13.625 3.416 1 98.12 154 GLY B C 1
ATOM 2971 O O . GLY B 1 154 ? -4.793 13.328 4.215 1 98.12 154 GLY B O 1
ATOM 2972 N N . ASP B 1 155 ? -3.975 13.562 2.088 1 94.69 155 ASP B N 1
ATOM 2973 C CA . ASP B 1 155 ? -5.289 13.141 1.61 1 94.69 155 ASP B CA 1
ATOM 2974 C C . ASP B 1 155 ? -5.207 11.797 0.888 1 94.69 155 ASP B C 1
ATOM 2976 O O . ASP B 1 155 ? -4.141 11.414 0.408 1 94.69 155 ASP B O 1
ATOM 2980 N N . VAL B 1 156 ? -6.477 11.258 0.869 1 95.06 156 VAL B N 1
ATOM 2981 C CA . VAL B 1 156 ? -7.129 10.023 0.451 1 95.06 156 VAL B CA 1
ATOM 2982 C C . VAL B 1 156 ? -6.613 8.859 1.292 1 95.06 156 VAL B C 1
ATOM 2984 O O . VAL B 1 156 ? -5.668 8.164 0.898 1 95.06 156 VAL B O 1
ATOM 2987 N N . THR B 1 157 ? -7.227 8.797 2.436 1 98.44 157 THR B N 1
ATOM 2988 C CA . THR B 1 157 ? -6.805 7.902 3.508 1 98.44 157 THR B CA 1
ATOM 2989 C C . THR B 1 157 ? -6.605 6.484 2.979 1 98.44 157 THR B C 1
ATOM 2991 O O . THR B 1 157 ? -5.656 5.801 3.363 1 98.44 157 THR B O 1
ATOM 2994 N N . ASP B 1 158 ? -7.453 6.082 2.018 1 97.5 158 ASP B N 1
ATOM 2995 C CA . ASP B 1 158 ? -7.465 4.688 1.586 1 97.5 158 ASP B CA 1
ATOM 2996 C C . ASP B 1 158 ? -6.645 4.5 0.312 1 97.5 158 ASP B C 1
ATOM 2998 O O . ASP B 1 158 ? -6.578 3.398 -0.235 1 97.5 158 ASP B O 1
ATOM 3002 N N . LEU B 1 159 ? -5.98 5.582 -0.231 1 97.19 159 LEU B N 1
ATOM 3003 C CA . LEU B 1 159 ? -5.145 5.48 -1.423 1 97.19 159 LEU B CA 1
ATOM 3004 C C . LEU B 1 159 ? -3.77 6.09 -1.174 1 97.19 159 LEU B C 1
ATOM 3006 O O . LEU B 1 159 ? -2.922 5.477 -0.522 1 97.19 159 LEU B O 1
ATOM 3010 N N . CYS B 1 160 ? -3.625 7.395 -1.49 1 98.38 160 CYS B N 1
ATOM 3011 C CA . CYS B 1 160 ? -2.311 8.023 -1.46 1 98.38 16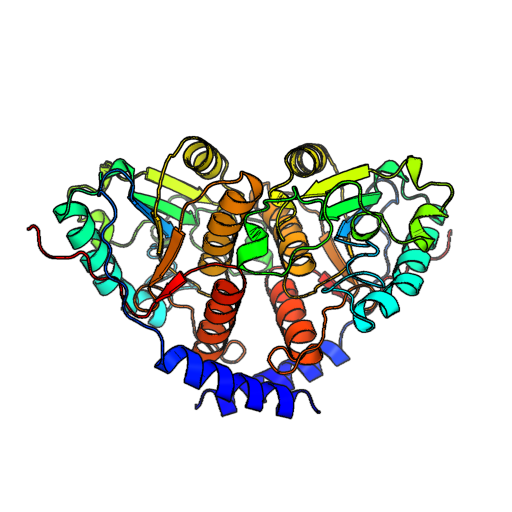0 CYS B CA 1
ATOM 3012 C C . CYS B 1 160 ? -1.764 8.078 -0.038 1 98.38 160 CYS B C 1
ATOM 3014 O O . CYS B 1 160 ? -0.577 7.836 0.185 1 98.38 160 CYS B O 1
ATOM 3016 N N . LEU B 1 161 ? -2.574 8.453 0.938 1 98.81 161 LEU B N 1
ATOM 3017 C CA . LEU B 1 161 ? -2.1 8.477 2.316 1 98.81 161 LEU B CA 1
ATOM 3018 C C . LEU B 1 161 ? -1.784 7.066 2.807 1 98.81 161 LEU B C 1
ATOM 3020 O O . LEU B 1 161 ? -0.78 6.852 3.49 1 98.81 161 LEU B O 1
ATOM 3024 N N . TYR B 1 162 ? -2.688 6.152 2.523 1 98.75 162 TYR B N 1
ATOM 3025 C CA . TYR B 1 162 ? -2.459 4.77 2.924 1 98.75 162 TYR B CA 1
ATOM 3026 C C . TYR B 1 162 ? -1.118 4.266 2.402 1 98.75 162 TYR B C 1
ATOM 3028 O O . TYR B 1 162 ? -0.309 3.732 3.166 1 98.75 162 TYR B O 1
ATOM 3036 N N . THR B 1 163 ? -0.875 4.473 1.082 1 98.06 163 THR B N 1
ATOM 3037 C CA . THR B 1 163 ? 0.342 3.979 0.446 1 98.06 163 THR B CA 1
ATOM 3038 C C . THR B 1 163 ? 1.573 4.672 1.021 1 98.06 163 THR B C 1
ATOM 3040 O O . THR B 1 163 ? 2.617 4.043 1.21 1 98.06 163 THR B O 1
ATOM 3043 N N . LEU B 1 164 ? 1.472 5.902 1.366 1 98.62 164 LEU B N 1
ATOM 3044 C CA . LEU B 1 164 ? 2.592 6.633 1.947 1 98.62 164 LEU B CA 1
ATOM 3045 C C . LEU B 1 164 ? 2.934 6.094 3.332 1 98.62 164 LEU B C 1
ATOM 3047 O O . LEU B 1 164 ? 4.078 5.715 3.59 1 98.62 164 LEU B O 1
ATOM 3051 N N . ALA B 1 165 ? 1.932 6.094 4.211 1 98.69 165 ALA B N 1
ATOM 3052 C CA . ALA B 1 165 ? 2.168 5.691 5.598 1 98.69 165 ALA B CA 1
ATOM 3053 C C . ALA B 1 165 ? 2.65 4.246 5.676 1 98.69 165 ALA B C 1
ATOM 3055 O O . ALA B 1 165 ? 3.543 3.922 6.461 1 98.69 165 ALA B O 1
ATOM 3056 N N . LEU B 1 166 ? 2.045 3.439 4.844 1 98.06 166 LEU B N 1
ATOM 3057 C CA . LEU B 1 166 ? 2.477 2.047 4.801 1 98.06 166 LEU B CA 1
ATOM 3058 C C . LEU B 1 166 ? 3.924 1.941 4.332 1 98.06 166 LEU B C 1
ATOM 3060 O O . LEU B 1 166 ? 4.707 1.174 4.898 1 98.06 166 LEU B O 1
ATOM 3064 N N . HIS B 1 167 ? 4.289 2.693 3.316 1 97.81 167 HIS B N 1
ATOM 3065 C CA . HIS B 1 167 ? 5.668 2.689 2.838 1 97.81 167 HIS B CA 1
ATOM 3066 C C . HIS B 1 167 ? 6.633 3.148 3.926 1 97.81 167 HIS B C 1
ATOM 3068 O O . HIS B 1 167 ? 7.688 2.541 4.125 1 97.81 167 HIS B O 1
ATOM 3074 N N . LEU B 1 168 ? 6.293 4.18 4.605 1 97.88 168 LEU B N 1
ATOM 3075 C CA . LEU B 1 168 ? 7.168 4.707 5.648 1 97.88 168 LEU B CA 1
ATOM 3076 C C . LEU B 1 168 ? 7.441 3.65 6.715 1 97.88 168 LEU B C 1
ATOM 3078 O O . LEU B 1 168 ? 8.594 3.434 7.102 1 97.88 168 LEU B O 1
ATOM 3082 N N . VAL B 1 169 ? 6.422 2.949 7.152 1 97.25 169 VAL B N 1
ATOM 3083 C CA . VAL B 1 169 ? 6.598 1.987 8.234 1 97.25 169 VAL B CA 1
ATOM 3084 C C . VAL B 1 169 ? 7.328 0.751 7.711 1 97.25 169 VAL B C 1
ATOM 3086 O O . VAL B 1 169 ? 8.203 0.212 8.391 1 97.25 169 VAL B O 1
ATOM 3089 N N . THR B 1 170 ? 7.023 0.295 6.492 1 97 170 THR B N 1
ATOM 3090 C CA . THR B 1 170 ? 7.664 -0.901 5.957 1 97 170 THR B CA 1
ATOM 3091 C C . THR B 1 170 ? 9.109 -0.61 5.566 1 97 170 THR B C 1
ATOM 3093 O O . THR B 1 170 ? 9.977 -1.481 5.676 1 97 170 THR B O 1
ATOM 3096 N N . PHE B 1 171 ? 9.359 0.608 5.098 1 96.56 171 PHE B N 1
ATOM 3097 C CA . PHE B 1 171 ? 10.734 1.027 4.84 1 96.56 171 PHE B CA 1
ATOM 3098 C C . PHE B 1 171 ? 11.57 0.935 6.109 1 96.56 171 PHE B C 1
ATOM 3100 O O . PHE B 1 171 ? 12.68 0.394 6.086 1 96.56 171 PHE B O 1
ATOM 3107 N N . GLY B 1 172 ? 11.023 1.457 7.199 1 94.94 172 GLY B N 1
ATOM 3108 C CA . GLY B 1 172 ? 11.711 1.346 8.477 1 94.94 172 GLY B CA 1
ATOM 3109 C C . GLY B 1 172 ? 11.969 -0.091 8.891 1 94.94 172 GLY B C 1
ATOM 3110 O O . GLY B 1 172 ? 13.078 -0.431 9.305 1 94.94 172 GLY B O 1
ATOM 3111 N N . MET B 1 173 ? 10.984 -0.943 8.742 1 94.19 173 MET B N 1
ATOM 3112 C CA . MET B 1 173 ? 11.094 -2.354 9.102 1 94.19 173 MET B CA 1
ATOM 3113 C C . MET B 1 173 ? 12.172 -3.043 8.273 1 94.19 173 MET B C 1
ATOM 3115 O O . MET B 1 173 ? 13.047 -3.717 8.82 1 94.19 173 MET B O 1
ATOM 3119 N N . ALA B 1 174 ? 12.109 -2.764 6.984 1 94.88 174 ALA B N 1
ATOM 3120 C CA . ALA B 1 174 ? 13.016 -3.43 6.051 1 94.88 174 ALA B CA 1
ATOM 3121 C C . ALA B 1 174 ? 14.469 -3.039 6.32 1 94.88 174 ALA B C 1
ATOM 3123 O O . ALA B 1 174 ? 15.383 -3.846 6.129 1 94.88 174 ALA B O 1
ATOM 3124 N N . ASN B 1 175 ? 14.633 -1.846 6.812 1 93.75 175 ASN B N 1
ATOM 3125 C CA . ASN B 1 175 ? 15.977 -1.319 7 1 93.75 175 ASN B CA 1
ATOM 3126 C C . ASN B 1 175 ? 16.359 -1.271 8.477 1 93.75 175 ASN B C 1
ATOM 3128 O O . ASN B 1 175 ? 17.328 -0.595 8.852 1 93.75 175 ASN B O 1
ATOM 3132 N N . GLN B 1 176 ? 15.547 -1.896 9.312 1 92.25 176 GLN B N 1
ATOM 3133 C CA . GLN B 1 176 ? 15.797 -2.033 10.742 1 92.25 176 GLN B CA 1
ATOM 3134 C C . GLN B 1 176 ? 15.938 -0.667 11.414 1 92.25 176 GLN B C 1
ATOM 3136 O O . GLN B 1 176 ? 16.812 -0.474 12.258 1 92.25 176 GLN B O 1
ATOM 3141 N N . GLN B 1 177 ? 15.164 0.282 10.867 1 90.88 177 GLN B N 1
ATOM 3142 C CA . GLN B 1 177 ? 15.078 1.59 11.508 1 90.88 177 GLN B CA 1
ATOM 3143 C C . GLN B 1 177 ? 14.086 1.568 12.664 1 90.88 177 GLN B C 1
ATOM 3145 O O . GLN B 1 177 ? 13.039 0.918 12.586 1 90.88 177 GLN B O 1
ATOM 3150 N N . ASP B 1 178 ? 14.375 2.328 13.711 1 87.44 178 ASP B N 1
ATOM 3151 C CA . ASP B 1 178 ? 13.555 2.357 14.914 1 87.44 178 ASP B CA 1
ATOM 3152 C C . ASP B 1 178 ? 12.656 3.594 14.938 1 87.44 178 ASP B C 1
ATOM 3154 O O . ASP B 1 178 ? 12.25 4.051 16.016 1 87.44 178 ASP B O 1
ATOM 3158 N N . TRP B 1 179 ? 12.258 4.055 13.828 1 93.31 179 TRP B N 1
ATOM 3159 C CA . TRP B 1 179 ? 11.438 5.258 13.906 1 93.31 179 TRP B CA 1
ATOM 3160 C C . TRP B 1 179 ? 9.961 4.898 14.094 1 93.31 179 TRP B C 1
ATOM 3162 O O . TRP B 1 179 ? 9.539 3.793 13.758 1 93.31 179 TRP B O 1
ATOM 3172 N N . THR B 1 180 ? 9.227 5.781 14.727 1 97.12 180 THR B N 1
ATOM 3173 C CA . THR B 1 180 ? 7.777 5.711 14.883 1 97.12 180 THR B CA 1
ATOM 3174 C C . THR B 1 180 ? 7.078 6.488 13.773 1 97.12 180 THR B C 1
ATOM 3176 O O . THR B 1 180 ? 7.348 7.676 13.57 1 97.12 180 THR B O 1
ATOM 3179 N N . VAL B 1 181 ? 6.262 5.793 12.992 1 98.12 181 VAL B N 1
ATOM 3180 C CA . VAL B 1 181 ? 5.41 6.465 12.008 1 98.12 181 VAL B CA 1
ATOM 3181 C C . VAL B 1 181 ? 4.055 6.785 12.641 1 98.12 181 VAL B C 1
ATOM 3183 O O . VAL B 1 181 ? 3.369 5.887 13.133 1 98.12 181 VAL B O 1
ATOM 3186 N N . VAL B 1 182 ? 3.637 8.031 12.609 1 98.75 182 VAL B N 1
ATOM 3187 C CA . VAL B 1 182 ? 2.408 8.445 13.273 1 98.75 182 VAL B CA 1
ATOM 3188 C C . VAL B 1 182 ? 1.468 9.109 12.266 1 98.75 182 VAL B C 1
ATOM 3190 O O . VAL B 1 182 ? 1.904 9.891 11.422 1 98.75 182 VAL B O 1
ATOM 3193 N N . VAL B 1 183 ? 0.215 8.766 12.359 1 98.88 183 VAL B N 1
ATOM 3194 C CA . VAL B 1 183 ? -0.848 9.383 11.578 1 98.88 183 VAL B CA 1
ATOM 3195 C C . VAL B 1 183 ? -1.883 10.008 12.508 1 98.88 183 VAL B C 1
ATOM 3197 O O . VAL B 1 183 ? -2.615 9.297 13.203 1 98.88 183 VAL B O 1
ATOM 3200 N N . PRO B 1 184 ? -1.913 11.289 12.602 1 98.81 184 PRO B N 1
ATOM 3201 C CA . PRO B 1 184 ? -3.012 11.93 13.328 1 98.81 184 PRO B CA 1
ATOM 3202 C C . PRO B 1 184 ? -4.312 11.953 12.531 1 98.81 184 PRO B C 1
ATOM 3204 O O . PRO B 1 184 ? -4.387 12.602 11.484 1 98.81 184 PRO B O 1
ATOM 3207 N N . GLU B 1 185 ? -5.309 11.312 12.984 1 98.75 185 GLU B N 1
ATOM 3208 C CA . GLU B 1 185 ? -6.574 11.102 12.289 1 98.75 185 GLU B CA 1
ATOM 3209 C C . GLU B 1 185 ? -7.199 12.43 11.867 1 98.75 185 GLU B C 1
ATOM 3211 O O . GLU B 1 185 ? -7.789 12.539 10.797 1 98.75 185 GLU B O 1
ATOM 3216 N N . GLU B 1 186 ? -7.055 13.484 12.586 1 98.06 186 GLU B N 1
ATOM 3217 C CA . GLU B 1 186 ? -7.688 14.773 12.312 1 98.06 186 GLU B CA 1
ATOM 3218 C C . GLU B 1 186 ? -7.035 15.461 11.125 1 98.06 186 GLU B C 1
ATOM 3220 O O . GLU B 1 186 ? -7.555 16.453 10.617 1 98.06 186 GLU B O 1
ATOM 3225 N N . CYS B 1 187 ? -5.898 14.898 10.633 1 98.69 187 CYS B N 1
ATOM 3226 C CA . CYS B 1 187 ? -5.133 15.547 9.57 1 98.69 187 CYS B CA 1
ATOM 3227 C C . CYS B 1 187 ? -5.125 14.695 8.305 1 98.69 187 CYS B C 1
ATOM 3229 O O . CYS B 1 187 ? -4.301 14.906 7.414 1 98.69 187 CYS B O 1
ATOM 3231 N N . VAL B 1 188 ? -6.004 13.68 8.25 1 98.75 188 VAL B N 1
ATOM 3232 C CA . VAL B 1 188 ? -6.121 12.836 7.066 1 98.75 188 VAL B CA 1
ATOM 3233 C C . VAL B 1 188 ? -7.594 12.633 6.723 1 98.75 188 VAL B C 1
ATOM 3235 O O . VAL B 1 188 ? -8.461 12.711 7.598 1 98.75 188 VAL B O 1
ATOM 3238 N N . GLN B 1 189 ? -7.82 12.438 5.469 1 98.5 189 GLN B N 1
ATOM 3239 C CA . GLN B 1 189 ? -9.203 12.273 5.039 1 98.5 189 GLN B CA 1
ATOM 3240 C C . GLN B 1 189 ? -9.281 11.641 3.654 1 98.5 189 GLN B C 1
ATOM 3242 O O . GLN B 1 189 ? -8.305 11.664 2.9 1 98.5 189 GLN B O 1
ATOM 3247 N N . THR B 1 190 ? -10.336 11 3.383 1 98.06 190 THR B N 1
ATOM 3248 C CA . THR B 1 190 ? -10.641 10.523 2.039 1 98.06 190 THR B CA 1
ATOM 3249 C C . THR B 1 190 ? -11.953 11.125 1.537 1 98.06 190 THR B C 1
ATOM 3251 O O . THR B 1 190 ? -12.57 11.945 2.225 1 98.06 190 THR B O 1
ATOM 3254 N N . TRP B 1 191 ? -12.344 10.828 0.325 1 96 191 TRP B N 1
ATOM 3255 C CA . TRP B 1 191 ? -13.508 11.422 -0.321 1 96 191 TRP B CA 1
ATOM 3256 C C . TRP B 1 191 ? -14.734 10.531 -0.138 1 96 191 TRP B C 1
ATOM 3258 O O . TRP B 1 191 ? -14.641 9.43 0.408 1 96 191 TRP B O 1
ATOM 3268 N N . ASP B 1 192 ? -15.867 11.086 -0.443 1 94.56 192 ASP B N 1
ATOM 3269 C CA . ASP B 1 192 ? -17.141 10.359 -0.39 1 94.56 192 ASP B CA 1
ATOM 3270 C C . ASP B 1 192 ? -17.781 10.273 -1.774 1 94.56 192 ASP B C 1
ATOM 3272 O O . ASP B 1 192 ? -17.734 11.234 -2.545 1 94.56 192 ASP B O 1
ATOM 3276 N N . ALA B 1 193 ? -18.25 9.078 -2.111 1 91.94 193 ALA B N 1
ATOM 3277 C CA . ALA B 1 193 ? -19.016 8.812 -3.336 1 91.94 193 ALA B CA 1
ATOM 3278 C C . ALA B 1 193 ? -19.984 7.664 -3.141 1 91.94 193 ALA B C 1
ATOM 3280 O O . ALA B 1 193 ? -19.891 6.91 -2.168 1 91.94 193 ALA B O 1
ATOM 3281 N N . PRO B 1 194 ? -21.047 7.492 -3.943 1 87 194 PRO B N 1
ATOM 3282 C CA . PRO B 1 194 ? -22.031 6.418 -3.793 1 87 194 PRO B CA 1
ATOM 3283 C C . PRO B 1 194 ? -21.391 5.039 -3.703 1 87 194 PRO B C 1
ATOM 3285 O O . PRO B 1 194 ? -21.828 4.195 -2.916 1 87 194 PRO B O 1
ATOM 3288 N N . ASP B 1 195 ? -20.375 4.727 -4.367 1 88.81 195 ASP B N 1
ATOM 3289 C CA . ASP B 1 195 ? -19.719 3.416 -4.34 1 88.81 195 ASP B CA 1
ATOM 3290 C C . ASP B 1 195 ? -18.438 3.455 -3.52 1 88.81 195 ASP B C 1
ATOM 3292 O O . ASP B 1 195 ? -17.625 2.529 -3.582 1 88.81 195 ASP B O 1
ATOM 3296 N N . HIS B 1 196 ? -18.297 4.504 -2.785 1 93.12 196 HIS B N 1
ATOM 3297 C CA . HIS B 1 196 ? -17.141 4.723 -1.917 1 93.12 196 HIS B CA 1
ATOM 3298 C C . HIS B 1 196 ? -17.547 5.469 -0.648 1 93.12 196 HIS B C 1
ATOM 3300 O O . HIS B 1 196 ? -17.375 6.688 -0.558 1 93.12 196 HIS B O 1
ATOM 3306 N N . PRO B 1 197 ? -18.109 4.723 0.244 1 96 197 PRO B N 1
ATOM 3307 C CA . PRO B 1 197 ? -18.453 5.371 1.512 1 96 197 PRO B CA 1
ATOM 3308 C C . PRO B 1 197 ? -17.219 5.879 2.266 1 96 197 PRO B C 1
ATOM 3310 O O . PRO B 1 197 ? -16.469 5.082 2.828 1 96 197 PRO B O 1
ATOM 3313 N N . GLY B 1 198 ? -17.094 7.145 2.299 1 96.56 198 GLY B N 1
ATOM 3314 C CA . GLY B 1 198 ? -15.883 7.789 2.787 1 96.56 198 GLY B CA 1
ATOM 3315 C C . GLY B 1 198 ? -15.57 7.461 4.234 1 96.56 198 GLY B C 1
ATOM 3316 O O . GLY B 1 198 ? -14.422 7.207 4.586 1 96.56 198 GLY B O 1
ATOM 3317 N N . ASP B 1 199 ? -16.594 7.438 5.129 1 97.56 199 ASP B N 1
ATOM 3318 C CA . ASP B 1 199 ? -16.359 7.16 6.547 1 97.56 199 ASP B CA 1
ATOM 3319 C C . ASP B 1 199 ? -15.867 5.73 6.754 1 97.56 199 ASP B C 1
ATOM 3321 O O . ASP B 1 199 ? -14.969 5.496 7.566 1 97.56 199 ASP B O 1
ATOM 3325 N N . LEU B 1 200 ? -16.438 4.836 6.043 1 97.12 200 LEU B N 1
ATOM 3326 C CA . LEU B 1 200 ? -16.062 3.434 6.172 1 97.12 200 LEU B CA 1
ATOM 3327 C C . LEU B 1 200 ? -14.633 3.205 5.699 1 97.12 200 LEU B C 1
ATOM 3329 O O . LEU B 1 200 ? -13.836 2.59 6.402 1 97.12 200 LEU B O 1
ATOM 3333 N N . TYR B 1 201 ? -14.305 3.717 4.516 1 97.5 201 TYR B N 1
ATOM 3334 C CA . TYR B 1 201 ? -12.969 3.525 3.959 1 97.5 201 TYR B CA 1
ATOM 3335 C C . TYR B 1 201 ? -11.922 4.25 4.797 1 97.5 201 TYR B C 1
ATOM 3337 O O . TYR B 1 201 ? -10.812 3.748 4.984 1 97.5 201 TYR B O 1
ATOM 3345 N N . HIS B 1 202 ? -12.312 5.418 5.281 1 98.31 202 HIS B N 1
ATOM 3346 C CA . HIS B 1 202 ? -11.438 6.148 6.188 1 98.31 202 HIS B CA 1
ATOM 3347 C C . HIS B 1 202 ? -11.078 5.305 7.41 1 98.31 202 HIS B C 1
ATOM 3349 O O . HIS B 1 202 ? -9.898 5.086 7.695 1 98.31 202 HIS B O 1
ATOM 3355 N N . ALA B 1 203 ? -12.055 4.738 8.047 1 98.12 203 ALA B N 1
ATOM 3356 C CA . ALA B 1 203 ? -11.859 3.955 9.266 1 98.12 203 ALA B CA 1
ATOM 3357 C C . ALA B 1 203 ? -11.125 2.65 8.969 1 98.12 203 ALA B C 1
ATOM 3359 O O . ALA B 1 203 ? -10.203 2.27 9.688 1 98.12 203 ALA B O 1
ATOM 3360 N N . LEU B 1 204 ? -11.5 1.984 7.926 1 97.31 204 LEU B N 1
ATOM 3361 C CA . LEU B 1 204 ? -10.945 0.688 7.559 1 97.31 204 LEU B CA 1
ATOM 3362 C C . LEU B 1 204 ? -9.453 0.803 7.27 1 97.31 204 LEU B C 1
ATOM 3364 O O . LEU B 1 204 ? -8.656 0.018 7.789 1 97.31 204 LEU B O 1
ATOM 3368 N N . PHE B 1 205 ? -9.062 1.763 6.562 1 98.25 205 PHE B N 1
ATOM 3369 C CA . PHE B 1 205 ? -7.676 1.844 6.109 1 98.25 205 PHE B CA 1
ATOM 3370 C C . PHE B 1 205 ? -6.785 2.443 7.188 1 98.25 205 PHE B C 1
ATOM 3372 O O . PHE B 1 205 ? -5.602 2.113 7.281 1 98.25 205 PHE B O 1
ATOM 3379 N N . LEU B 1 206 ? -7.344 3.303 8.055 1 98.69 206 LEU B N 1
ATOM 3380 C CA . LEU B 1 206 ? -6.59 3.715 9.234 1 98.69 206 LEU B CA 1
ATOM 3381 C C . LEU B 1 206 ? -6.328 2.527 10.156 1 98.69 206 LEU B C 1
ATOM 3383 O O . LEU B 1 206 ? -5.227 2.379 10.688 1 98.69 206 LEU B O 1
ATOM 3387 N N . HIS B 1 207 ? -7.348 1.73 10.336 1 98.12 207 HIS B N 1
ATOM 3388 C CA . HIS B 1 207 ? -7.188 0.556 11.188 1 98.12 207 HIS B CA 1
ATOM 3389 C C . HIS B 1 207 ? -6.172 -0.417 10.594 1 98.12 207 HIS B C 1
ATOM 3391 O O . HIS B 1 207 ? -5.379 -1.013 11.328 1 98.12 207 HIS B O 1
ATOM 3397 N N . GLN B 1 208 ? -6.215 -0.581 9.297 1 97.31 208 GLN B N 1
ATOM 3398 C CA . GLN B 1 208 ? -5.246 -1.433 8.617 1 97.31 208 GLN B CA 1
ATOM 3399 C C . GLN B 1 208 ? -3.822 -0.919 8.82 1 97.31 208 GLN B C 1
ATOM 3401 O O . GLN B 1 208 ? -2.896 -1.706 9.031 1 97.31 208 GLN B O 1
ATOM 3406 N N . LEU B 1 209 ? -3.631 0.379 8.734 1 98.31 209 LEU B N 1
ATOM 3407 C CA . LEU B 1 209 ? -2.326 0.968 9.023 1 98.31 209 LEU B CA 1
ATOM 3408 C C . LEU B 1 209 ? -1.886 0.651 10.445 1 98.31 209 LEU B C 1
ATOM 3410 O O . LEU B 1 209 ? -0.733 0.28 10.68 1 98.31 209 LEU B O 1
ATOM 3414 N N . ALA B 1 210 ? -2.793 0.81 11.367 1 97.94 210 ALA B N 1
ATOM 3415 C CA . ALA B 1 210 ? -2.479 0.543 12.766 1 97.94 210 ALA B CA 1
ATOM 3416 C C . ALA B 1 210 ? -2.045 -0.906 12.961 1 97.94 210 ALA B C 1
ATOM 3418 O O . ALA B 1 210 ? -1.087 -1.179 13.695 1 97.94 210 ALA B O 1
ATOM 3419 N N . ARG B 1 211 ? -2.658 -1.789 12.305 1 94.75 211 ARG B N 1
ATOM 3420 C CA . ARG B 1 211 ? -2.338 -3.209 12.406 1 94.75 211 ARG B CA 1
ATOM 3421 C C . ARG B 1 211 ? -0.944 -3.496 11.852 1 94.75 211 ARG B C 1
ATOM 3423 O O . ARG B 1 211 ? -0.314 -4.488 12.234 1 94.75 211 ARG B O 1
ATOM 3430 N N . ASN B 1 212 ? -0.51 -2.627 11.008 1 95.31 212 ASN B N 1
ATOM 3431 C CA . ASN B 1 212 ? 0.786 -2.836 10.367 1 95.31 212 ASN B CA 1
ATOM 3432 C C . ASN B 1 212 ? 1.88 -2.01 11.039 1 95.31 212 ASN B C 1
ATOM 3434 O O . ASN B 1 212 ? 2.959 -1.823 10.477 1 95.31 212 ASN B O 1
ATOM 3438 N N . GLY B 1 213 ? 1.606 -1.425 12.188 1 96.38 213 GLY B N 1
ATOM 3439 C CA . GLY B 1 213 ? 2.674 -0.833 12.984 1 96.38 213 GLY B CA 1
ATOM 3440 C C . GLY B 1 213 ? 2.658 0.684 12.969 1 96.38 213 GLY B C 1
ATOM 3441 O O . GLY B 1 213 ? 3.512 1.324 13.578 1 96.38 213 GLY B O 1
ATOM 3442 N N . VAL B 1 214 ? 1.712 1.275 12.273 1 98.31 214 VAL B N 1
ATOM 3443 C CA . VAL B 1 214 ? 1.574 2.729 12.289 1 98.31 214 VAL B CA 1
ATOM 3444 C C . VAL B 1 214 ? 0.848 3.164 13.555 1 98.31 214 VAL B C 1
ATOM 3446 O O . VAL B 1 214 ? -0.141 2.547 13.961 1 98.31 214 VAL B O 1
ATOM 3449 N N . ARG B 1 215 ? 1.355 4.152 14.211 1 98.31 215 ARG B N 1
ATOM 3450 C CA . ARG B 1 215 ? 0.657 4.742 15.344 1 98.31 215 ARG B CA 1
ATOM 3451 C C . ARG B 1 215 ? -0.418 5.719 14.883 1 98.31 215 ARG B C 1
ATOM 3453 O O . ARG B 1 215 ? -0.121 6.871 14.562 1 98.31 215 ARG B O 1
ATOM 3460 N N . VAL B 1 216 ? -1.62 5.277 14.898 1 98.81 216 VAL B N 1
ATOM 3461 C CA . VAL B 1 216 ? -2.744 6.141 14.555 1 98.81 216 VAL B CA 1
ATOM 3462 C C . VAL B 1 216 ? -3.301 6.797 15.82 1 98.81 216 VAL B C 1
ATOM 3464 O O . VAL B 1 216 ? -3.621 6.109 16.797 1 98.81 216 VAL B O 1
ATOM 3467 N N . VAL B 1 217 ? -3.371 8.094 15.812 1 98.81 217 VAL B N 1
ATOM 3468 C CA . VAL B 1 217 ? -3.84 8.836 16.984 1 98.81 217 VAL B CA 1
ATOM 3469 C C . VAL B 1 217 ? -4.93 9.82 16.562 1 98.81 217 VAL B C 1
ATOM 3471 O O . VAL B 1 217 ? -5.066 10.141 15.383 1 98.81 217 VAL B O 1
ATOM 3474 N N . ARG B 1 218 ? -5.684 10.219 17.516 1 98.38 218 ARG B N 1
ATOM 3475 C CA . ARG B 1 218 ? -6.723 11.195 17.234 1 98.38 218 ARG B CA 1
ATOM 3476 C C . ARG B 1 218 ? -6.109 12.539 16.844 1 98.38 218 ARG B C 1
ATOM 3478 O O . ARG B 1 218 ? -6.535 13.164 15.867 1 98.38 218 ARG B O 1
ATOM 3485 N N . ALA B 1 219 ? -5.125 12.945 17.641 1 97.62 219 ALA B N 1
ATOM 3486 C CA . ALA B 1 219 ? -4.434 14.219 17.469 1 97.62 219 ALA B CA 1
ATOM 3487 C C . ALA B 1 219 ? -3.033 14.172 18.078 1 97.62 219 ALA B C 1
ATOM 3489 O O . ALA B 1 219 ? -2.748 13.328 18.922 1 97.62 219 ALA B O 1
ATOM 3490 N N . LEU B 1 220 ? -2.166 14.992 17.516 1 97 220 LEU B N 1
ATOM 3491 C CA . LEU B 1 220 ? -0.822 15.164 18.062 1 97 220 LEU B CA 1
ATOM 3492 C C . LEU B 1 220 ? -0.72 16.469 18.859 1 97 220 LEU B C 1
ATOM 3494 O O . LEU B 1 220 ? -1.15 17.516 18.391 1 97 220 LEU B O 1
ATOM 3498 N N . SER B 1 221 ? -0.207 16.359 20.062 1 94.25 221 SER B N 1
ATOM 3499 C CA . SER B 1 221 ? 0.115 17.531 20.844 1 94.25 221 SER B CA 1
ATOM 3500 C C . SER B 1 221 ? 1.612 17.828 20.828 1 94.25 221 SER B C 1
ATOM 3502 O O . SER B 1 221 ? 2.426 16.906 20.938 1 94.25 221 SER B O 1
ATOM 3504 N N . VAL B 1 222 ? 2.045 19.016 20.547 1 90.94 222 VAL B N 1
ATOM 3505 C CA . VAL B 1 222 ? 3.447 19.406 20.438 1 90.94 222 VAL B CA 1
ATOM 3506 C C . VAL B 1 222 ? 3.881 20.172 21.672 1 90.94 222 VAL B C 1
ATOM 3508 O O . VAL B 1 222 ? 3.299 21.203 22.016 1 90.94 222 VAL B O 1
ATOM 3511 N N . GLY B 1 223 ? 3.719 19.438 22.969 1 68.06 223 GLY B N 1
ATOM 3512 C CA . GLY B 1 223 ? 4.055 20.016 24.266 1 68.06 223 GLY B CA 1
ATOM 3513 C C . GLY B 1 223 ? 4.617 21.406 24.172 1 68.06 223 GLY B C 1
ATOM 3514 O O . GLY B 1 223 ? 5.145 21.812 23.125 1 68.06 223 GLY B O 1
ATOM 3515 N N . ALA B 1 224 ? 4.191 22.375 25.047 1 56.34 224 ALA B N 1
ATOM 3516 C CA . ALA B 1 224 ? 4.688 23.719 25.281 1 56.34 224 ALA B CA 1
ATOM 3517 C C . ALA B 1 224 ? 6.203 23.734 25.453 1 56.34 224 ALA B C 1
ATOM 3519 O O . ALA B 1 224 ? 6.793 22.734 25.875 1 56.34 224 ALA B O 1
ATOM 3520 N N . GLU B 1 225 ? 6.98 24.562 24.672 1 47.88 225 GLU B N 1
ATOM 3521 C CA . GLU B 1 225 ? 8.344 24.922 25.047 1 47.88 225 GLU B CA 1
ATOM 3522 C C . GLU B 1 225 ? 8.508 24.969 26.562 1 47.88 225 GLU B C 1
ATOM 3524 O O . GLU B 1 225 ? 7.688 25.562 27.266 1 47.88 225 GLU B O 1
ATOM 3529 N N . SER B 1 226 ? 8.938 23.719 27.125 1 37.59 226 SER B N 1
ATOM 3530 C CA . SER B 1 226 ? 9.484 24.156 28.406 1 37.59 226 SER B CA 1
ATOM 3531 C C . SER B 1 226 ? 10.5 25.281 28.203 1 37.59 226 SER B C 1
ATOM 3533 O O . SER B 1 226 ? 11.203 25.312 27.188 1 37.59 226 SER B O 1
#

Foldseek 3Di:
DDPVVVLVVVVVVLVVVLVPFAEAEDPDDLQQEAEEEEAQACQCDPDHDNHAVFQVVLVVVQLVVVVLSVVSPNDQQRYAYEHEEADPPQPCCVVPPDALHHPDRRVHHDPSLVPDPSNVNYHYWYDSALASCNTPVVVVVLVPDHHQEYEYAGEALLTNSLNHLLCSLVVCVVVVHNHAYEYALSRYFYHDDPVPHGVSSSSVSLVVSVVSRHRYGNYYHHDDDD/DDPVVVLVVVVVVLVVVLVPFAEAEDPDDLQQEAEEEEAQACQCDPDHDNHAVFQVVLVVVQLVVVVLSVVSPNDQQRYAYEHEEADPPQPCCVVPPDALHHPDRRVHHDPSLVPDPSNVNYHYWYDRALASCNTPVVVVVLVPDHHQEYEYAHEALLTNSLNHLLCSLVVCVVVVHNHAYEYALSRYFYHDDPVPHGVSSSSVSLVVSVVSRHRYGNYYHHDDDD

pLDDT: mean 95.96, std 6.56, range [37.22, 98.88]

Radius of gyration: 21.52 Å; Cα contacts (8 Å, |Δi|>4): 960; chains: 2; bounding box: 45×62×60 Å

Organism: Deinococcus geothermalis (strain DSM 11300 / CIP 105573 / AG-3a) (NCBI:txid319795)

Nearest PDB structures (foldseek):
  4l07-assembly1_A  TM=6.947E-01  e=1.526E-08  Pseudomonas putida S16
  3uao-assembly1_A  TM=7.413E-01  e=9.088E-08  Bordetella bronchiseptica
  3tg2-assembly1_A-2  TM=7.741E-01  e=5.734E-07  Vibrio cholerae
  3tb4-assembly1_A-2  TM=7.253E-01  e=4.824E-07  Vibrio cholerae
  5wxv-assembly4_E  TM=6.438E-01  e=9.626E-08  Vibrio anguillarum 775